Protein AF-0000000081158725 (afdb_homodimer)

Radius of gyration: 26.9 Å; Cα contacts (8 Å, |Δi|>4): 557; chains: 2; bounding box: 54×82×55 Å

InterPro domains:
  IPR000157 Toll/interleukin-1 receptor homology (TIR) domain [PF13676] (22-102)
  IPR000157 Toll/interleukin-1 receptor homology (TIR) domain [PF13676] (118-207)
  IPR000157 Toll/interleukin-1 receptor homology (TIR) domain [PS50104] (92-219)
  IPR000157 Toll/interleukin-1 receptor homology (TIR) domain [SM00255] (93-222)
  IPR035897 Toll/interleukin-1 receptor homology (TIR) domain superfamily [G3DSA:3.40.50.10140] (14-108)
  IPR035897 Toll/interleukin-1 receptor homology (TIR) domain superfamily [G3DSA:3.40.50.10140] (109-226)
  IPR035897 Toll/interleukin-1 receptor homology (TIR) domain superfamily [SSF52200] (16-105)
  IPR035897 Toll/interleukin-1 receptor homology (TIR) domain superfamily [SSF52200] (111-205)
  IPR042342 Tetratricopeptide repeat protein 22 [PTHR16253] (111-220)

pLDDT: mean 74.73, std 16.73, range [21.38, 95.69]

Foldseek 3Di:
DQPDDPCPDCLPQPPDPLVFAEEEAEDDPDPVVVVVVVVVVVVCVVVPGGYDDCVPQADPVDDPVVRLLLNLQSYSYYHYDDDPCQCVDPVNVVSVVSNCVVVVVVVLQVCLCPDVVGDDDCDCSRNQDPPDDSLVSLLVRQVPDQEAEAEDDPVCVVPPVVSNVVSNVVCCVPDPVQRYHYEYEYCDDDDDDPVCVPPDYQYNVDPPCPSSVVVSVVSPDDSVVPPD/DPPPPPPDDDLDQVPDPLVFAEEEAEDDPDPVVVVVVVVVVVVCVVVPGGYDDCVPQADPVDDPVVRLLLNLQSYSYYHYDDDPCQCVDPVSVVSVVSNCVVVVVVVLQVCLCPDVVGDDDCDCSRNQDPPDDSLVSLLVRQVPDQEAEAEDDPVCVVPPVVSNVVSNVVCCVPDPVLRYHYEYEYCDDDDDDPVCVPPDYQYNVDPPCPSSVVVSVVSPDDSVVPPD

Organism: Pinctada imbricata (NCBI:txid66713)

Structure (mmCIF, N/CA/C/O backbone):
data_AF-0000000081158725-model_v1
#
loop_
_entity.id
_entity.type
_entity.pdbx_description
1 polymer 'TIR domain-containing protein'
#
loop_
_atom_site.group_PDB
_atom_site.id
_atom_site.type_symbol
_atom_site.label_atom_id
_atom_site.label_alt_id
_atom_site.label_comp_id
_atom_site.label_asym_id
_atom_site.label_entity_id
_atom_site.label_seq_id
_atom_site.pdbx_PDB_ins_code
_atom_site.Cartn_x
_atom_site.Cartn_y
_atom_site.Cartn_z
_atom_site.occupancy
_atom_site.B_iso_or_equiv
_atom_site.auth_seq_id
_atom_site.auth_comp_id
_atom_site.auth_asym_id
_atom_site.auth_atom_id
_atom_site.pdbx_PDB_model_num
ATOM 1 N N . MET A 1 1 ? 24.141 -41.75 8.258 1 24.67 1 MET A N 1
ATOM 2 C CA . MET A 1 1 ? 22.766 -41.5 8.68 1 24.67 1 MET A CA 1
ATOM 3 C C . MET A 1 1 ? 22.234 -40.188 8.141 1 24.67 1 MET A C 1
ATOM 5 O O . MET A 1 1 ? 22.766 -39.125 8.484 1 24.67 1 MET A O 1
ATOM 9 N N . ASP A 1 2 ? 21.75 -39.812 6.82 1 24.91 2 ASP A N 1
ATOM 10 C CA . ASP A 1 2 ? 22.141 -39.062 5.629 1 24.91 2 ASP A CA 1
ATOM 11 C C . ASP A 1 2 ? 21.344 -37.781 5.508 1 24.91 2 ASP A C 1
ATOM 13 O O . ASP A 1 2 ? 20.156 -37.812 5.164 1 24.91 2 ASP A O 1
ATOM 17 N N . LYS A 1 3 ? 21.219 -36.781 6.562 1 29.36 3 LYS A N 1
ATOM 18 C CA . LYS A 1 3 ? 20.469 -35.594 6.945 1 29.36 3 LYS A CA 1
ATOM 19 C C . LYS A 1 3 ? 20.406 -34.594 5.789 1 29.36 3 LYS A C 1
ATOM 21 O O . LYS A 1 3 ? 21.375 -33.875 5.52 1 29.36 3 LYS A O 1
ATOM 26 N N . GLU A 1 4 ? 19.797 -34.906 4.57 1 26.66 4 GLU A N 1
ATOM 27 C CA . GLU A 1 4 ? 19.625 -34.312 3.242 1 26.66 4 GLU A CA 1
ATOM 28 C C . GLU A 1 4 ? 19.266 -32.844 3.336 1 26.66 4 GLU A C 1
ATOM 30 O O . GLU A 1 4 ? 18.781 -32.375 4.371 1 26.66 4 GLU A O 1
ATOM 35 N N . ARG A 1 5 ? 19.562 -32.062 2.285 1 27.31 5 ARG A N 1
ATOM 36 C CA . ARG A 1 5 ? 19.859 -30.75 1.686 1 27.31 5 ARG A CA 1
ATOM 37 C C . ARG A 1 5 ? 18.625 -29.859 1.703 1 27.31 5 ARG A C 1
ATOM 39 O O . ARG A 1 5 ? 17.609 -30.156 1.076 1 27.31 5 ARG A O 1
ATOM 46 N N . GLU A 1 6 ? 18.156 -29.219 2.725 1 29.22 6 GLU A N 1
ATOM 47 C CA . GLU A 1 6 ? 17.188 -28.25 3.213 1 29.22 6 GLU A CA 1
ATOM 48 C C . GLU A 1 6 ? 16.875 -27.188 2.156 1 29.22 6 GLU A C 1
ATOM 50 O O . GLU A 1 6 ? 17.75 -26.391 1.803 1 29.22 6 GLU A O 1
ATOM 55 N N . SER A 1 7 ? 16.219 -27.406 1.015 1 29.47 7 SER A N 1
ATOM 56 C CA . SER A 1 7 ? 15.859 -26.734 -0.233 1 29.47 7 SER A CA 1
ATOM 57 C C . SER A 1 7 ? 15.25 -25.359 0.029 1 29.47 7 SER A C 1
ATOM 59 O O . SER A 1 7 ? 14.125 -25.25 0.521 1 29.47 7 SER A O 1
ATOM 61 N N . GLU A 1 8 ? 15.859 -24.344 0.643 1 31.2 8 GLU A N 1
ATOM 62 C CA . GLU A 1 8 ? 15.852 -22.953 1.063 1 31.2 8 GLU A CA 1
ATOM 63 C C . GLU A 1 8 ? 15.086 -22.078 0.07 1 31.2 8 GLU A C 1
ATOM 65 O O . GLU A 1 8 ? 14.492 -21.062 0.451 1 31.2 8 GLU A O 1
ATOM 70 N N . ASP A 1 9 ? 15.391 -22.062 -1.297 1 31.22 9 ASP A N 1
ATOM 71 C CA . ASP A 1 9 ? 15.57 -21.125 -2.4 1 31.22 9 ASP A CA 1
ATOM 72 C C . ASP A 1 9 ? 14.242 -20.812 -3.08 1 31.22 9 ASP A C 1
ATOM 74 O O . ASP A 1 9 ? 14.211 -20.25 -4.18 1 31.22 9 ASP A O 1
ATOM 78 N N . VAL A 1 10 ? 13.102 -21.438 -2.914 1 28.73 10 VAL A N 1
ATOM 79 C CA . VAL A 1 10 ? 12.016 -21.359 -3.893 1 28.73 10 VAL A CA 1
ATOM 80 C C . VAL A 1 10 ? 11.547 -19.906 -4.016 1 28.73 10 VAL A C 1
ATOM 82 O O . VAL A 1 10 ? 10.953 -19.359 -3.084 1 28.73 10 VAL A O 1
ATOM 85 N N . CYS A 1 11 ? 11.977 -18.922 -3.646 1 33.62 11 CYS A N 1
ATOM 86 C CA . CYS A 1 11 ? 11.109 -17.938 -4.281 1 33.62 11 CYS A CA 1
ATOM 87 C C . CYS A 1 11 ? 10.562 -18.453 -5.602 1 33.62 11 CYS A C 1
ATOM 89 O O . CYS A 1 11 ? 11.266 -18.469 -6.613 1 33.62 11 CYS A O 1
ATOM 91 N N . LEU A 1 12 ? 9.812 -19.562 -5.648 1 32.69 12 LEU A N 1
ATOM 92 C CA . LEU A 1 12 ? 9.398 -20.719 -6.441 1 32.69 12 LEU A CA 1
ATOM 93 C C . LEU A 1 12 ? 8.82 -20.281 -7.781 1 32.69 12 LEU A C 1
ATOM 95 O O . LEU A 1 12 ? 7.617 -20.422 -8.023 1 32.69 12 LEU A O 1
ATOM 99 N N . LEU A 1 13 ? 8.938 -19.078 -8.18 1 34 13 LEU A N 1
ATOM 100 C CA . LEU A 1 13 ? 8.398 -18.844 -9.508 1 34 13 LEU A CA 1
ATOM 101 C C . LEU A 1 13 ? 8.914 -19.891 -10.492 1 34 13 LEU A C 1
ATOM 103 O O . LEU A 1 13 ? 9.984 -20.469 -10.297 1 34 13 LEU A O 1
ATOM 107 N N . PRO A 1 14 ? 8.055 -20.516 -11.203 1 33.88 14 PRO A N 1
ATOM 108 C CA . PRO A 1 14 ? 8.672 -21.312 -12.273 1 33.88 14 PRO A CA 1
ATOM 109 C C . PRO A 1 14 ? 9.953 -20.672 -12.805 1 33.88 14 PRO A C 1
ATOM 111 O O . PRO A 1 14 ? 10.125 -19.453 -12.742 1 33.88 14 PRO A O 1
ATOM 114 N N . ARG A 1 15 ? 11.18 -21.359 -12.688 1 36.97 15 ARG A N 1
ATOM 115 C CA . ARG A 1 15 ? 12.602 -21.094 -12.898 1 36.97 15 ARG A CA 1
ATOM 116 C C . ARG A 1 15 ? 12.82 -20.203 -14.117 1 36.97 15 ARG A C 1
ATOM 118 O O . ARG A 1 15 ? 13.844 -20.297 -14.797 1 36.97 15 ARG A O 1
ATOM 125 N N . ARG A 1 16 ? 11.836 -19.688 -14.789 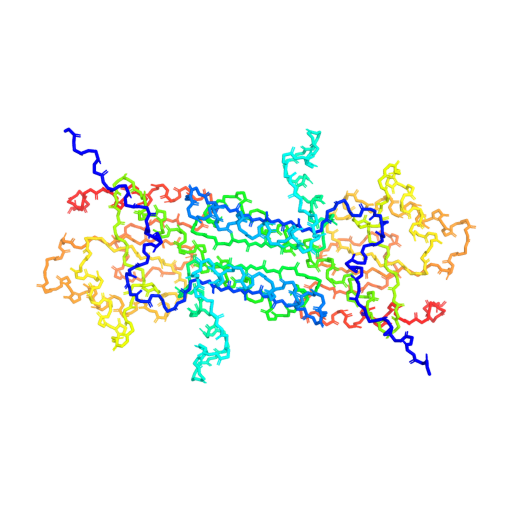1 36.56 16 ARG A N 1
ATOM 126 C CA . ARG A 1 16 ? 12.539 -18.906 -15.812 1 36.56 16 ARG A CA 1
ATOM 127 C C . ARG A 1 16 ? 13.398 -17.812 -15.188 1 36.56 16 ARG A C 1
ATOM 129 O O . ARG A 1 16 ? 13.117 -17.359 -14.078 1 36.56 16 ARG A O 1
ATOM 136 N N . ARG A 1 17 ? 14.453 -17.375 -15.812 1 44.31 17 ARG A N 1
ATOM 137 C CA . ARG A 1 17 ? 15.562 -16.453 -15.578 1 44.31 17 ARG A CA 1
ATOM 138 C C . ARG A 1 17 ? 15.055 -15.109 -15.039 1 44.31 17 ARG A C 1
ATOM 140 O O . ARG A 1 17 ? 14.555 -14.281 -15.797 1 44.31 17 ARG A O 1
ATOM 147 N N . ARG A 1 18 ? 14.367 -15.141 -13.883 1 52.44 18 ARG A N 1
ATOM 148 C CA . ARG A 1 18 ? 14.109 -13.805 -13.352 1 52.44 18 ARG A CA 1
ATOM 149 C C . ARG A 1 18 ? 15.289 -12.867 -13.625 1 52.44 18 ARG A C 1
ATOM 151 O O . ARG A 1 18 ? 16.438 -13.203 -13.328 1 52.44 18 ARG A O 1
ATOM 158 N N . GLN A 1 19 ? 14.961 -12.055 -14.633 1 61.5 19 GLN A N 1
ATOM 159 C CA . GLN A 1 19 ? 16.016 -11.117 -15.023 1 61.5 19 GLN A CA 1
ATOM 160 C C . GLN A 1 19 ? 16.328 -10.141 -13.891 1 61.5 19 GLN A C 1
ATOM 162 O O . GLN A 1 19 ? 17.469 -9.695 -13.742 1 61.5 19 GLN A O 1
ATOM 167 N N . HIS A 1 20 ? 15.25 -10.039 -12.891 1 72.44 20 HIS A N 1
ATOM 168 C CA . HIS A 1 20 ? 15.484 -9.086 -11.812 1 72.44 20 HIS A CA 1
ATOM 169 C C . HIS A 1 20 ? 15.008 -9.648 -10.477 1 72.44 20 HIS A C 1
ATOM 171 O O . HIS A 1 20 ? 14.203 -10.586 -10.438 1 72.44 20 HIS A O 1
ATOM 177 N N . HIS A 1 21 ? 15.625 -9.133 -9.398 1 76.69 21 HIS A N 1
ATOM 178 C CA . HIS A 1 21 ? 15.32 -9.625 -8.062 1 76.69 21 HIS A CA 1
ATOM 179 C C . HIS A 1 21 ? 14.477 -8.617 -7.285 1 76.69 21 HIS A C 1
ATOM 181 O O . HIS A 1 21 ? 13.555 -9 -6.559 1 76.69 21 HIS A O 1
ATOM 187 N N . VAL A 1 22 ? 14.742 -7.418 -7.516 1 89.25 22 VAL A N 1
ATOM 188 C CA . VAL A 1 22 ? 14.164 -6.422 -6.613 1 89.25 22 VAL A CA 1
ATOM 189 C C . VAL A 1 22 ? 13.578 -5.273 -7.426 1 89.25 22 VAL A C 1
ATOM 191 O O . VAL A 1 22 ? 14.188 -4.809 -8.391 1 89.25 22 VAL A O 1
ATOM 194 N N . LEU A 1 23 ? 12.375 -4.848 -7.125 1 93.38 23 LEU A N 1
ATOM 195 C CA . LEU A 1 23 ? 11.742 -3.631 -7.621 1 93.38 23 LEU A CA 1
ATOM 196 C C . LEU A 1 23 ? 11.633 -2.582 -6.52 1 93.38 23 LEU A C 1
ATOM 198 O O . LEU A 1 23 ? 11.258 -2.9 -5.391 1 93.38 23 LEU A O 1
ATOM 202 N N . ILE A 1 24 ? 12.047 -1.366 -6.793 1 94.56 24 ILE A N 1
ATOM 203 C CA . ILE A 1 24 ? 11.953 -0.292 -5.809 1 94.56 24 ILE A CA 1
ATOM 204 C C . ILE A 1 24 ? 11.008 0.792 -6.32 1 94.56 24 ILE A C 1
ATOM 206 O O . ILE A 1 24 ? 11.242 1.386 -7.375 1 94.56 24 ILE A O 1
ATOM 210 N N . SER A 1 25 ? 9.906 1.031 -5.641 1 94.44 25 SER A N 1
ATOM 211 C CA . SER A 1 25 ? 8.984 2.135 -5.906 1 94.44 25 SER A CA 1
ATOM 212 C C . SER A 1 25 ? 9.25 3.311 -4.969 1 94.44 25 SER A C 1
ATOM 214 O O . SER A 1 25 ? 9.234 3.152 -3.748 1 94.44 25 SER A O 1
ATOM 216 N N . HIS A 1 26 ? 9.57 4.43 -5.488 1 92.62 26 HIS A N 1
ATOM 217 C CA . HIS A 1 26 ? 9.844 5.625 -4.699 1 92.62 26 HIS A CA 1
ATOM 218 C C . HIS A 1 26 ? 9.547 6.891 -5.496 1 92.62 26 HIS A C 1
ATOM 220 O O . HIS A 1 26 ? 9.43 6.848 -6.723 1 92.62 26 HIS A O 1
ATOM 226 N N . HIS A 1 27 ? 9.219 7.91 -4.695 1 88.38 27 HIS A N 1
ATOM 227 C CA . HIS A 1 27 ? 9.016 9.219 -5.297 1 88.38 27 HIS A CA 1
ATOM 228 C C . HIS A 1 27 ? 9.453 10.336 -4.352 1 88.38 27 HIS A C 1
ATOM 230 O O . HIS A 1 27 ? 9.07 10.344 -3.178 1 88.38 27 HIS A O 1
ATOM 236 N N . SER A 1 28 ? 10.359 11.195 -4.781 1 80.38 28 SER A N 1
ATOM 237 C CA . SER A 1 28 ? 10.727 12.398 -4.043 1 80.38 28 SER A CA 1
ATOM 238 C C . SER A 1 28 ? 11.578 13.328 -4.898 1 80.38 28 SER A C 1
ATOM 240 O O . SER A 1 28 ? 12.367 12.875 -5.73 1 80.38 28 SER A O 1
ATOM 242 N N . THR A 1 29 ? 11.305 14.555 -4.785 1 74.44 29 THR A N 1
ATOM 243 C CA . THR A 1 29 ? 12.109 15.531 -5.5 1 74.44 29 THR A CA 1
ATOM 244 C C . THR A 1 29 ? 13.25 16.031 -4.621 1 74.44 29 THR A C 1
ATOM 246 O O . THR A 1 29 ? 14.125 16.766 -5.09 1 74.44 29 THR A O 1
ATOM 249 N N . LEU A 1 30 ? 13.266 15.648 -3.406 1 77 30 LEU A N 1
ATOM 250 C CA . LEU A 1 30 ? 14.281 16.109 -2.463 1 77 30 LEU A CA 1
ATOM 251 C C . LEU A 1 30 ? 15.57 15.305 -2.627 1 77 30 LEU A C 1
ATOM 253 O O . LEU A 1 30 ? 15.531 14.078 -2.727 1 77 30 LEU A O 1
ATOM 257 N N . ARG A 1 31 ? 16.625 15.953 -2.662 1 78.44 31 ARG A N 1
ATOM 258 C CA . ARG A 1 31 ? 17.938 15.344 -2.854 1 78.44 31 ARG A CA 1
ATOM 259 C C . ARG A 1 31 ? 18.234 14.312 -1.768 1 78.44 31 ARG A C 1
ATOM 261 O O . ARG A 1 31 ? 18.766 13.234 -2.051 1 78.44 31 ARG A O 1
ATOM 268 N N . LYS A 1 32 ? 17.922 14.641 -0.529 1 78.94 32 LYS A N 1
ATOM 269 C CA . LYS A 1 32 ? 18.188 13.742 0.588 1 78.94 32 LYS A CA 1
ATOM 270 C C . LYS A 1 32 ? 17.453 12.414 0.415 1 78.94 32 LYS A C 1
ATOM 272 O O . LYS A 1 32 ? 17.969 11.359 0.792 1 78.94 32 LYS A O 1
ATOM 277 N N . ASP A 1 33 ? 16.281 12.477 -0.12 1 85 33 ASP A N 1
ATOM 278 C CA . ASP A 1 33 ? 15.5 11.266 -0.342 1 85 33 ASP A CA 1
ATOM 279 C C . ASP A 1 33 ? 16.094 10.438 -1.481 1 85 33 ASP A C 1
ATOM 281 O O . ASP A 1 33 ? 16.094 9.203 -1.42 1 85 33 ASP A O 1
ATOM 285 N N . VAL A 1 34 ? 16.531 11.156 -2.467 1 86.38 34 VAL A N 1
ATOM 286 C CA . VAL A 1 34 ? 17.156 10.469 -3.598 1 86.38 34 VAL A CA 1
ATOM 287 C C . VAL A 1 34 ? 18.422 9.758 -3.139 1 86.38 34 VAL A C 1
ATOM 289 O O . VAL A 1 34 ? 18.672 8.609 -3.496 1 86.38 34 VAL A O 1
ATOM 292 N N . GLU A 1 35 ? 19.203 10.445 -2.387 1 87.38 35 GLU A N 1
ATOM 293 C CA . GLU A 1 35 ? 20.422 9.859 -1.85 1 87.38 35 GLU A CA 1
ATOM 294 C C . GLU A 1 35 ? 20.109 8.648 -0.974 1 87.38 35 GLU A C 1
ATOM 296 O O . GLU A 1 35 ? 20.844 7.656 -0.989 1 87.38 35 GLU A O 1
ATOM 301 N N . PHE A 1 36 ? 19.141 8.75 -0.228 1 90.5 36 PHE A N 1
ATOM 302 C CA . PHE A 1 36 ? 18.688 7.656 0.629 1 90.5 36 PHE A CA 1
ATOM 303 C C . PHE A 1 36 ? 18.406 6.406 -0.194 1 90.5 36 PHE A C 1
ATOM 305 O O . PHE A 1 36 ? 18.891 5.316 0.135 1 90.5 36 PHE A O 1
ATOM 312 N N . VAL A 1 37 ? 17.672 6.52 -1.288 1 93.06 37 VAL A N 1
ATOM 313 C CA . VAL A 1 37 ? 17.297 5.395 -2.137 1 93.06 37 VAL A CA 1
ATOM 314 C C . VAL A 1 37 ? 18.531 4.844 -2.84 1 93.06 37 VAL A C 1
ATOM 316 O O . VAL A 1 37 ? 18.656 3.633 -3.025 1 93.06 37 VAL A O 1
ATOM 319 N N . LEU A 1 38 ? 19.391 5.719 -3.182 1 92.5 38 LEU A N 1
ATOM 320 C CA . LEU A 1 38 ? 20.625 5.289 -3.832 1 92.5 38 LEU A CA 1
ATOM 321 C C . LEU A 1 38 ? 21.453 4.41 -2.9 1 92.5 38 LEU A C 1
ATOM 323 O O . LEU A 1 38 ? 22.047 3.416 -3.336 1 92.5 38 LEU A O 1
ATOM 327 N N . SER A 1 39 ? 21.531 4.82 -1.652 1 90.69 39 SER A N 1
ATOM 328 C CA . SER A 1 39 ? 22.25 4.02 -0.671 1 90.69 39 SER A CA 1
ATOM 329 C C . SER A 1 39 ? 21.625 2.633 -0.526 1 90.69 39 SER A C 1
ATOM 331 O O . SER A 1 39 ? 22.344 1.638 -0.393 1 90.69 39 SER A O 1
ATOM 333 N N . LEU A 1 40 ? 20.328 2.547 -0.54 1 92.88 40 LEU A N 1
ATOM 334 C CA . LEU A 1 40 ? 19.625 1.264 -0.466 1 92.88 40 LEU A CA 1
ATOM 335 C C . LEU A 1 40 ? 19.953 0.401 -1.682 1 92.88 40 LEU A C 1
ATOM 337 O O . LEU A 1 40 ? 20.219 -0.794 -1.546 1 92.88 40 LEU A O 1
ATOM 341 N N . ARG A 1 41 ? 19.938 1.062 -2.818 1 93.38 41 ARG A N 1
ATOM 342 C CA . ARG A 1 41 ? 20.25 0.347 -4.055 1 93.38 41 ARG A CA 1
ATOM 343 C C . ARG A 1 41 ? 21.641 -0.257 -4.008 1 93.38 41 ARG A C 1
ATOM 345 O O . ARG A 1 41 ? 21.859 -1.394 -4.438 1 93.38 41 ARG A O 1
ATOM 352 N N . GLU A 1 42 ? 22.516 0.479 -3.523 1 91.94 42 GLU A N 1
ATOM 353 C CA . GLU A 1 42 ? 23.906 0.042 -3.473 1 91.94 42 GLU A CA 1
ATOM 354 C C . GLU A 1 42 ? 24.062 -1.213 -2.617 1 91.94 42 GLU A C 1
ATOM 356 O O . GLU A 1 42 ? 24.734 -2.164 -3.016 1 91.94 42 GLU A O 1
ATOM 361 N N . VAL A 1 43 ? 23.516 -1.195 -1.464 1 90.19 43 VAL A N 1
ATOM 362 C CA . VAL A 1 43 ? 23.656 -2.338 -0.568 1 90.19 43 VAL A CA 1
ATOM 363 C C . VAL A 1 43 ? 22.953 -3.555 -1.167 1 90.19 43 VAL A C 1
ATOM 365 O O . VAL A 1 43 ? 23.453 -4.68 -1.057 1 90.19 43 VAL A O 1
ATOM 368 N N . ILE A 1 44 ? 21.828 -3.35 -1.809 1 90.12 44 ILE A N 1
ATOM 369 C CA . ILE A 1 44 ? 21.062 -4.434 -2.428 1 90.12 44 ILE A CA 1
ATOM 370 C C . ILE A 1 44 ? 21.906 -5.07 -3.539 1 90.12 44 ILE A C 1
ATOM 372 O O . ILE A 1 44 ? 22 -6.297 -3.633 1 90.12 44 ILE A O 1
ATOM 376 N N . GLN A 1 45 ? 22.516 -4.238 -4.277 1 90.56 45 GLN A N 1
ATOM 377 C CA . GLN A 1 45 ? 23.344 -4.727 -5.367 1 90.56 45 GLN A CA 1
ATOM 378 C C . GLN A 1 45 ? 24.609 -5.414 -4.832 1 90.56 45 GLN A C 1
ATOM 380 O O . GLN A 1 45 ? 25.047 -6.43 -5.379 1 90.56 45 GLN A O 1
ATOM 385 N N . GLN A 1 46 ? 25.125 -4.871 -3.783 1 87.88 46 GLN A N 1
ATOM 386 C CA . GLN A 1 46 ? 26.297 -5.477 -3.148 1 87.88 46 GLN A CA 1
ATOM 387 C C . GLN A 1 46 ? 25.969 -6.867 -2.615 1 87.88 46 GLN A C 1
ATOM 389 O O . GLN A 1 46 ? 26.828 -7.75 -2.6 1 87.88 46 GLN A O 1
ATOM 394 N N . ASP A 1 47 ? 24.75 -7.027 -2.143 1 85.69 47 ASP A N 1
ATOM 395 C CA . ASP A 1 47 ? 24.297 -8.312 -1.62 1 85.69 47 ASP A CA 1
ATOM 396 C C . ASP A 1 47 ? 24 -9.297 -2.752 1 85.69 47 ASP A C 1
ATOM 398 O O . ASP A 1 47 ? 23.562 -10.422 -2.506 1 85.69 47 ASP A O 1
ATOM 402 N N . GLY A 1 48 ? 24.125 -8.844 -4.051 1 81.81 48 GLY A N 1
ATOM 403 C CA . GLY A 1 48 ? 24.047 -9.742 -5.195 1 81.81 48 GLY A CA 1
ATOM 404 C C . GLY A 1 48 ? 22.688 -9.719 -5.867 1 81.81 48 GLY A C 1
ATOM 405 O O . GLY A 1 48 ? 22.406 -10.555 -6.73 1 81.81 48 GLY A O 1
ATOM 406 N N . PHE A 1 49 ? 21.859 -8.828 -5.512 1 85.19 49 PHE A N 1
ATOM 407 C CA . PHE A 1 49 ? 20.531 -8.758 -6.102 1 85.19 49 PHE A CA 1
ATOM 408 C C . PHE A 1 49 ? 20.516 -7.824 -7.309 1 85.19 49 PHE A C 1
ATOM 410 O O . PHE A 1 49 ? 21.156 -6.77 -7.289 1 85.19 49 PHE A O 1
ATOM 417 N N . LYS A 1 50 ? 19.891 -8.258 -8.344 1 87.38 50 LYS A N 1
ATOM 418 C CA . LYS A 1 50 ? 19.641 -7.398 -9.492 1 87.38 50 LYS A CA 1
ATOM 419 C C . LYS A 1 50 ? 18.391 -6.551 -9.289 1 87.38 50 LYS A C 1
ATOM 421 O O . LYS A 1 50 ? 17.328 -7.078 -8.961 1 87.38 50 LYS A O 1
ATOM 426 N N . ILE A 1 51 ? 18.562 -5.246 -9.5 1 90.94 51 ILE A N 1
ATOM 427 C CA . ILE A 1 51 ? 17.438 -4.328 -9.297 1 90.94 51 ILE A CA 1
ATOM 428 C C . ILE A 1 51 ? 16.844 -3.939 -10.641 1 90.94 51 ILE A C 1
ATOM 430 O O . ILE A 1 51 ? 17.562 -3.623 -11.586 1 90.94 51 ILE A O 1
ATOM 434 N N . PHE A 1 52 ? 15.531 -3.996 -10.695 1 91.5 52 PHE A N 1
ATOM 435 C CA . PHE A 1 52 ? 14.836 -3.564 -11.898 1 91.5 52 PHE A CA 1
ATOM 436 C C . PHE A 1 52 ? 15.039 -2.074 -12.141 1 91.5 52 PHE A C 1
ATOM 438 O O . PHE A 1 52 ? 14.93 -1.269 -11.219 1 91.5 52 PHE A O 1
ATOM 445 N N . SER A 1 53 ? 15.352 -1.692 -13.367 1 88.94 53 SER A N 1
ATOM 446 C CA . SER A 1 53 ? 15.578 -0.302 -13.75 1 88.94 53 SER A CA 1
ATOM 447 C C . SER A 1 53 ? 14.695 0.092 -14.93 1 88.94 53 SER A C 1
ATOM 449 O O . SER A 1 53 ? 14.812 -0.48 -16.016 1 88.94 53 SER A O 1
ATOM 451 N N . PRO A 1 54 ? 13.867 1.068 -14.703 1 86.25 54 PRO A N 1
ATOM 452 C CA . PRO A 1 54 ? 13.023 1.515 -15.812 1 86.25 54 PRO A CA 1
ATOM 453 C C . PRO A 1 54 ? 13.836 1.917 -17.047 1 86.25 54 PRO A C 1
ATOM 455 O O . PRO A 1 54 ? 13.422 1.654 -18.172 1 86.25 54 PRO A O 1
ATOM 458 N N . GLN A 1 55 ? 14.945 2.508 -16.844 1 85.38 55 GLN A N 1
ATOM 459 C CA . GLN A 1 55 ? 15.773 2.971 -17.953 1 85.38 55 GLN A CA 1
ATOM 460 C C . GLN A 1 55 ? 16.297 1.798 -18.781 1 85.38 55 GLN A C 1
ATOM 462 O O . GLN A 1 55 ? 16.375 1.885 -20 1 85.38 55 GLN A O 1
ATOM 467 N N . GLU A 1 56 ? 16.594 0.683 -18.156 1 86.5 56 GLU A N 1
ATOM 468 C CA . GLU A 1 56 ? 17.219 -0.447 -18.828 1 86.5 56 GLU A CA 1
ATOM 469 C C . GLU A 1 56 ? 16.203 -1.522 -19.188 1 86.5 56 GLU A C 1
ATOM 471 O O . GLU A 1 56 ? 16.375 -2.258 -20.156 1 86.5 56 GLU A O 1
ATOM 476 N N . ASP A 1 57 ? 15.125 -1.578 -18.453 1 87.06 57 ASP A N 1
ATOM 477 C CA . ASP A 1 57 ? 14.328 -2.799 -18.516 1 87.06 57 ASP A CA 1
ATOM 478 C C . ASP A 1 57 ? 12.953 -2.523 -19.125 1 87.06 57 ASP A C 1
ATOM 480 O O . ASP A 1 57 ? 12.219 -3.457 -19.453 1 87.06 57 ASP A O 1
ATOM 484 N N . TYR A 1 58 ? 12.578 -1.285 -19.266 1 86.25 58 TYR A N 1
ATOM 485 C CA . TYR A 1 58 ? 11.273 -0.969 -19.828 1 86.25 58 TYR A CA 1
ATOM 486 C C . TYR A 1 58 ? 11.219 -1.307 -21.312 1 86.25 58 TYR A C 1
ATOM 488 O O . TYR A 1 58 ? 12.18 -1.074 -22.031 1 86.25 58 TYR A O 1
ATOM 496 N N . ASP A 1 59 ? 10.141 -1.894 -21.703 1 85.88 59 ASP A N 1
ATOM 497 C CA . ASP A 1 59 ? 9.812 -2.123 -23.109 1 85.88 59 ASP A CA 1
ATOM 498 C C . ASP A 1 59 ? 9.07 -0.928 -23.703 1 85.88 59 ASP A C 1
ATOM 500 O O . ASP A 1 59 ? 7.961 -0.605 -23.266 1 85.88 59 ASP A O 1
ATOM 504 N N . ASP A 1 60 ? 9.625 -0.336 -24.625 1 88.56 60 ASP A N 1
ATOM 505 C CA . ASP A 1 60 ? 9.086 0.884 -25.219 1 88.56 60 ASP A CA 1
ATOM 506 C C . ASP A 1 60 ? 7.766 0.606 -25.938 1 88.56 60 ASP A C 1
ATOM 508 O O . ASP A 1 60 ? 7.008 1.532 -26.234 1 88.56 60 ASP A O 1
ATOM 512 N N . GLN A 1 61 ? 7.422 -0.612 -26.266 1 89.06 61 GLN A N 1
ATOM 513 C CA . GLN A 1 61 ? 6.195 -0.968 -26.969 1 89.06 61 GLN A CA 1
ATOM 514 C C . GLN A 1 61 ? 5.023 -1.088 -26 1 89.06 61 GLN A C 1
ATOM 516 O O . GLN A 1 61 ? 3.871 -1.218 -26.422 1 89.06 61 GLN A O 1
ATOM 521 N N . LEU A 1 62 ? 5.359 -1.025 -24.781 1 87.5 62 LEU A N 1
ATOM 522 C CA . LEU A 1 62 ? 4.328 -1.176 -23.75 1 87.5 62 LEU A CA 1
ATOM 523 C C . LEU A 1 62 ? 4.035 0.158 -23.078 1 87.5 62 LEU A C 1
ATOM 525 O O . LEU A 1 62 ? 4.871 1.065 -23.094 1 87.5 62 LEU A O 1
ATOM 529 N N . THR A 1 63 ? 2.846 0.243 -22.453 1 90.44 63 THR A N 1
ATOM 530 C CA . THR A 1 63 ? 2.52 1.411 -21.641 1 90.44 63 THR A CA 1
ATOM 531 C C . THR A 1 63 ? 3.311 1.405 -20.344 1 90.44 63 THR A C 1
ATOM 533 O O . THR A 1 63 ? 3.896 0.386 -19.969 1 90.44 63 THR A O 1
ATOM 536 N N . LEU A 1 64 ? 3.379 2.506 -19.625 1 90.38 64 LEU A N 1
ATOM 537 C CA . LEU A 1 64 ? 4.051 2.602 -18.328 1 90.38 64 LEU A CA 1
ATOM 538 C C . LEU A 1 64 ? 3.463 1.607 -17.328 1 90.38 64 LEU A C 1
ATOM 540 O O . LEU A 1 64 ? 4.199 0.962 -16.578 1 90.38 64 LEU A O 1
ATOM 544 N N . GLN A 1 65 ? 2.133 1.548 -17.391 1 88.31 65 GLN A N 1
ATOM 545 C CA . GLN A 1 65 ? 1.451 0.639 -16.469 1 88.31 65 GLN A CA 1
ATOM 546 C C . GLN A 1 65 ? 1.81 -0.814 -16.766 1 88.31 65 GLN A C 1
ATOM 548 O O . GLN A 1 65 ? 2.078 -1.593 -15.852 1 88.31 65 GLN A O 1
ATOM 553 N N . GLN A 1 66 ? 1.855 -1.142 -17.984 1 83.31 66 GLN A N 1
ATOM 554 C CA . GLN A 1 66 ? 2.195 -2.506 -18.375 1 83.31 66 GLN A CA 1
ATOM 555 C C . GLN A 1 66 ? 3.629 -2.852 -17.984 1 83.31 66 GLN A C 1
ATOM 557 O O . GLN A 1 66 ? 3.904 -3.965 -17.547 1 83.31 66 GLN A O 1
ATOM 562 N N . ASN A 1 67 ? 4.492 -1.898 -18.234 1 87.62 67 ASN A N 1
ATOM 563 C CA . ASN A 1 67 ? 5.879 -2.088 -17.828 1 87.62 67 ASN A CA 1
ATOM 564 C C . ASN A 1 67 ? 6 -2.316 -16.328 1 87.62 67 ASN A C 1
ATOM 566 O O . ASN A 1 67 ? 6.75 -3.189 -15.883 1 87.62 67 ASN A O 1
ATOM 570 N N . PHE A 1 68 ? 5.27 -1.641 -15.562 1 91.56 68 PHE A N 1
ATOM 571 C CA . PHE A 1 68 ? 5.328 -1.776 -14.117 1 91.56 68 PHE A CA 1
ATOM 572 C C . PHE A 1 68 ? 4.773 -3.127 -13.68 1 91.56 68 PHE A C 1
ATOM 574 O O . PHE A 1 68 ? 5.344 -3.783 -12.805 1 91.56 68 PHE A O 1
ATOM 581 N N . GLU A 1 69 ? 3.701 -3.479 -14.242 1 84.31 69 GLU A N 1
ATOM 582 C CA . GLU A 1 69 ? 3.107 -4.773 -13.93 1 84.31 69 GLU A CA 1
ATOM 583 C C . GLU A 1 69 ? 4.078 -5.914 -14.227 1 84.31 69 GLU A C 1
ATOM 585 O O . GLU A 1 69 ? 4.195 -6.855 -13.445 1 84.31 69 GLU A O 1
ATOM 590 N N . ARG A 1 70 ? 4.695 -5.77 -15.312 1 78.56 70 ARG A N 1
ATOM 591 C CA . ARG A 1 70 ? 5.707 -6.758 -15.672 1 78.56 70 ARG A CA 1
ATOM 592 C C . ARG A 1 70 ? 6.836 -6.777 -14.656 1 78.56 70 ARG A C 1
ATOM 594 O O . ARG A 1 70 ? 7.34 -7.848 -14.297 1 78.56 70 ARG A O 1
ATOM 601 N N . ALA A 1 71 ? 7.27 -5.617 -14.273 1 86.88 71 ALA A N 1
ATOM 602 C CA . ALA A 1 71 ? 8.32 -5.512 -13.258 1 86.88 71 ALA A CA 1
ATOM 603 C C . ALA A 1 71 ? 7.906 -6.215 -11.969 1 86.88 71 ALA A C 1
ATOM 605 O O . ALA A 1 71 ? 8.695 -6.961 -11.383 1 86.88 71 ALA A O 1
ATOM 606 N N . VAL A 1 72 ? 6.672 -6.027 -11.523 1 86.75 72 VAL A N 1
ATOM 607 C CA . VAL A 1 72 ? 6.148 -6.637 -10.305 1 86.75 72 VAL A CA 1
ATOM 608 C C . VAL A 1 72 ? 6.184 -8.156 -10.43 1 86.75 72 VAL A C 1
ATOM 610 O O . VAL A 1 72 ? 6.605 -8.852 -9.5 1 86.75 72 VAL A O 1
ATOM 613 N N . ASP A 1 73 ? 5.887 -8.562 -11.578 1 75.88 73 ASP A N 1
ATOM 614 C CA . ASP A 1 73 ? 5.801 -10.008 -11.805 1 75.88 73 ASP A CA 1
ATOM 615 C C . ASP A 1 73 ? 7.191 -10.625 -11.922 1 75.88 73 ASP A C 1
ATOM 617 O O . ASP A 1 73 ? 7.371 -11.812 -11.625 1 75.88 73 ASP A O 1
ATOM 621 N N . SER A 1 74 ? 8.102 -9.836 -12.336 1 75.31 74 SER A N 1
ATOM 622 C CA . SER A 1 74 ? 9.422 -10.375 -12.633 1 75.31 74 SER A CA 1
ATOM 623 C C . SER A 1 74 ? 10.336 -10.32 -11.414 1 75.31 74 SER A C 1
ATOM 625 O O . SER A 1 74 ? 11.422 -10.906 -11.414 1 75.31 74 SER A O 1
ATOM 627 N N . CYS A 1 75 ? 9.953 -9.703 -10.391 1 82.88 75 CYS A N 1
ATOM 628 C CA . CYS A 1 75 ? 10.805 -9.523 -9.219 1 82.88 75 CYS A CA 1
ATOM 629 C C . CYS A 1 75 ? 10.289 -10.352 -8.039 1 82.88 75 CYS A C 1
ATOM 631 O O . CYS A 1 75 ? 9.086 -10.586 -7.918 1 82.88 75 CYS A O 1
ATOM 633 N N . CYS A 1 76 ? 11.188 -10.711 -7.227 1 76.94 76 CYS A N 1
ATOM 634 C CA . CYS A 1 76 ? 10.805 -11.531 -6.078 1 76.94 76 CYS A CA 1
ATOM 635 C C . CYS A 1 76 ? 10.531 -10.664 -4.855 1 76.94 76 CYS A C 1
ATOM 637 O O . CYS A 1 76 ? 9.859 -11.094 -3.918 1 76.94 76 CYS A O 1
ATOM 639 N N . LYS A 1 77 ? 11.062 -9.492 -4.82 1 86.38 77 LYS A N 1
ATOM 640 C CA . LYS A 1 77 ? 10.867 -8.57 -3.705 1 86.38 77 LYS A CA 1
ATOM 641 C C . LYS A 1 77 ? 10.539 -7.168 -4.207 1 86.38 77 LYS A C 1
ATOM 643 O O . LYS A 1 77 ? 11.094 -6.715 -5.207 1 86.38 77 LYS A O 1
ATOM 648 N N . THR A 1 78 ? 9.688 -6.551 -3.566 1 92.88 78 THR A N 1
ATOM 649 C CA . THR A 1 78 ? 9.367 -5.164 -3.877 1 92.88 78 THR A CA 1
ATOM 650 C C . THR A 1 78 ? 9.547 -4.277 -2.646 1 92.88 78 THR A C 1
ATOM 652 O O . THR A 1 78 ? 9.086 -4.629 -1.554 1 92.88 78 THR A O 1
ATOM 655 N N . ILE A 1 79 ? 10.258 -3.227 -2.814 1 94.88 79 ILE A N 1
ATOM 656 C CA . ILE A 1 79 ? 10.461 -2.244 -1.757 1 94.88 79 ILE A CA 1
ATOM 657 C C . ILE A 1 79 ? 9.75 -0.943 -2.115 1 94.88 79 ILE A C 1
ATOM 659 O O . ILE A 1 79 ? 9.961 -0.386 -3.193 1 94.88 79 ILE A O 1
ATOM 663 N N . VAL A 1 80 ? 8.906 -0.49 -1.231 1 95.62 80 VAL A N 1
ATOM 664 C CA . VAL A 1 80 ? 8.266 0.812 -1.384 1 95.62 80 VAL A CA 1
ATOM 665 C C . VAL A 1 80 ? 8.836 1.795 -0.366 1 95.62 80 VAL A C 1
ATOM 667 O O . VAL A 1 80 ? 8.766 1.562 0.842 1 95.62 80 VAL A O 1
ATOM 670 N N . VAL A 1 81 ? 9.422 2.807 -0.841 1 94.25 81 VAL A N 1
ATOM 671 C CA . VAL A 1 81 ? 9.938 3.857 0.025 1 94.25 81 VAL A CA 1
ATOM 672 C C . VAL A 1 81 ? 8.984 5.051 0.018 1 94.25 81 VAL A C 1
ATOM 674 O O . VAL A 1 81 ? 8.953 5.824 -0.943 1 94.25 81 VAL A O 1
ATOM 677 N N . MET A 1 82 ? 8.305 5.227 1.116 1 91.31 82 MET A N 1
ATOM 678 C CA . MET A 1 82 ? 7.332 6.309 1.231 1 91.31 82 MET A CA 1
ATOM 679 C C . MET A 1 82 ? 7.934 7.508 1.957 1 91.31 82 MET A C 1
ATOM 681 O O . MET A 1 82 ? 7.855 7.598 3.184 1 91.31 82 MET A O 1
ATOM 685 N N . SER A 1 83 ? 8.477 8.352 1.137 1 84.12 83 SER A N 1
ATOM 686 C CA . SER A 1 83 ? 8.938 9.648 1.633 1 84.12 83 SER A CA 1
ATOM 687 C C . SER A 1 83 ? 7.859 10.711 1.489 1 84.12 83 SER A C 1
ATOM 689 O O . SER A 1 83 ? 6.75 10.422 1.034 1 84.12 83 SER A O 1
ATOM 691 N N . HIS A 1 84 ? 8.25 11.875 1.912 1 73.94 84 HIS A N 1
ATOM 692 C CA . HIS A 1 84 ? 7.309 12.984 1.77 1 73.94 84 HIS A CA 1
ATOM 693 C C . HIS A 1 84 ? 6.855 13.133 0.322 1 73.94 84 HIS A C 1
ATOM 695 O O . HIS A 1 84 ? 7.68 13.148 -0.595 1 73.94 84 HIS A O 1
ATOM 701 N N . GLY A 1 85 ? 5.461 13.094 0.15 1 75.94 85 GLY A N 1
ATOM 702 C CA . GLY A 1 85 ? 4.914 13.352 -1.175 1 75.94 85 GLY A CA 1
ATOM 703 C C . GLY A 1 85 ? 4.656 12.078 -1.965 1 75.94 85 GLY A C 1
ATOM 704 O O . GLY A 1 85 ? 4.055 12.125 -3.041 1 75.94 85 GLY A O 1
ATOM 705 N N . TYR A 1 86 ? 5.113 11.008 -1.511 1 88.38 86 TYR A N 1
ATOM 706 C CA . TYR A 1 86 ? 4.922 9.758 -2.238 1 88.38 86 TYR A CA 1
ATOM 707 C C . TYR A 1 86 ? 3.453 9.547 -2.588 1 88.38 86 TYR 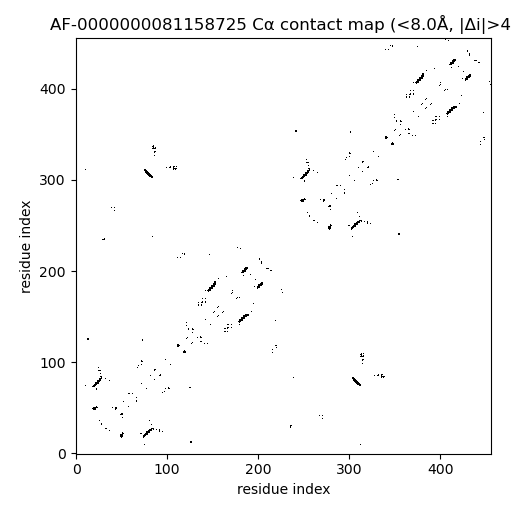A C 1
ATOM 709 O O . TYR A 1 86 ? 3.117 9.258 -3.74 1 88.38 86 TYR A O 1
ATOM 717 N N . LEU A 1 87 ? 2.604 9.797 -1.647 1 86.19 87 LEU A N 1
ATOM 718 C CA . LEU A 1 87 ? 1.193 9.492 -1.859 1 86.19 87 LEU A CA 1
ATOM 719 C C . LEU A 1 87 ? 0.462 10.688 -2.455 1 86.19 87 LEU A C 1
ATOM 721 O O . LEU A 1 87 ? -0.729 10.609 -2.762 1 86.19 87 LEU A O 1
ATOM 725 N N . SER A 1 88 ? 1.15 11.734 -2.594 1 77.31 88 SER A N 1
ATOM 726 C CA . SER A 1 88 ? 0.6 12.859 -3.34 1 77.31 88 SER A CA 1
ATOM 727 C C . SER A 1 88 ? 0.708 12.633 -4.844 1 77.31 88 SER A C 1
ATOM 729 O O . SER A 1 88 ? 0.016 13.289 -5.629 1 77.31 88 SER A O 1
ATOM 731 N N . SER A 1 89 ? 1.648 11.805 -5.227 1 81.31 89 SER A N 1
ATOM 732 C CA . SER A 1 89 ? 1.837 11.453 -6.629 1 81.31 89 SER A CA 1
ATOM 733 C C . SER A 1 89 ? 0.751 10.5 -7.109 1 81.31 89 SER A C 1
ATOM 735 O O . SER A 1 89 ? 0.589 9.406 -6.559 1 81.31 89 SER A O 1
ATOM 737 N N . LYS A 1 90 ? 0.06 10.875 -8.125 1 81.69 90 LYS A N 1
ATOM 738 C CA . LYS A 1 90 ? -0.951 10 -8.719 1 81.69 90 LYS A CA 1
ATOM 739 C C . LYS A 1 90 ? -0.333 8.695 -9.211 1 81.69 90 LYS A C 1
ATOM 741 O O . LYS A 1 90 ? -0.935 7.629 -9.07 1 81.69 90 LYS A O 1
ATOM 746 N N . GLY A 1 91 ? 0.796 8.781 -9.805 1 86.88 91 GLY A N 1
ATOM 747 C CA . GLY A 1 91 ? 1.511 7.602 -10.273 1 86.88 91 GLY A CA 1
ATOM 748 C C . GLY A 1 91 ? 1.839 6.621 -9.164 1 86.88 91 GLY A C 1
ATOM 749 O O . GLY A 1 91 ? 1.627 5.418 -9.305 1 86.88 91 GLY A O 1
ATOM 750 N N . CYS A 1 92 ? 2.258 7.141 -8.055 1 90.38 92 CYS A N 1
ATOM 751 C CA . CYS A 1 92 ? 2.631 6.289 -6.93 1 90.38 92 CYS A CA 1
ATOM 752 C C . CYS A 1 92 ? 1.403 5.621 -6.316 1 90.38 92 CYS A C 1
ATOM 754 O O . CYS A 1 92 ? 1.46 4.461 -5.91 1 90.38 92 CYS A O 1
ATOM 756 N N . ARG A 1 93 ? 0.35 6.32 -6.234 1 87.75 93 ARG A N 1
ATOM 757 C CA . ARG A 1 93 ? -0.881 5.719 -5.727 1 87.75 93 ARG A CA 1
ATOM 758 C C . ARG A 1 93 ? -1.347 4.582 -6.629 1 87.75 93 ARG A C 1
ATOM 760 O O . ARG A 1 93 ? -1.791 3.539 -6.141 1 87.75 93 ARG A O 1
ATOM 767 N N . LYS A 1 94 ? -1.217 4.828 -7.859 1 90.12 94 LYS A N 1
ATOM 768 C CA . LYS A 1 94 ? -1.57 3.781 -8.82 1 90.12 94 LYS A CA 1
ATOM 769 C C . LYS A 1 94 ? -0.652 2.572 -8.672 1 90.12 94 LYS A C 1
ATOM 771 O O . LYS A 1 94 ? -1.109 1.429 -8.727 1 90.12 94 LYS A O 1
ATOM 776 N N . GLU A 1 95 ? 0.598 2.805 -8.555 1 92.06 95 GLU A N 1
ATOM 777 C CA . GLU A 1 95 ? 1.563 1.727 -8.359 1 92.06 95 GLU A CA 1
ATOM 778 C C . GLU A 1 95 ? 1.22 0.896 -7.129 1 92.06 95 GLU A C 1
ATOM 780 O O . GLU A 1 95 ? 1.289 -0.334 -7.164 1 92.06 95 GLU A O 1
ATOM 785 N N . LEU A 1 96 ? 0.906 1.57 -6.074 1 91.81 96 LEU A N 1
ATOM 786 C CA . LEU A 1 96 ? 0.569 0.872 -4.84 1 91.81 96 LEU A CA 1
ATOM 787 C C . LEU A 1 96 ? -0.644 -0.031 -5.039 1 91.81 96 LEU A C 1
ATOM 789 O O . LEU A 1 96 ? -0.69 -1.143 -4.508 1 91.81 96 LEU A O 1
ATOM 793 N N . ASP A 1 97 ? -1.587 0.462 -5.766 1 89.25 97 ASP A N 1
ATOM 794 C CA . ASP A 1 97 ? -2.775 -0.329 -6.066 1 89.25 97 ASP A CA 1
ATOM 795 C C . ASP A 1 97 ? -2.414 -1.589 -6.848 1 89.25 97 ASP A C 1
ATOM 797 O O . ASP A 1 97 ? -2.902 -2.678 -6.543 1 89.25 97 ASP A O 1
ATOM 801 N N . ILE A 1 98 ? -1.602 -1.404 -7.812 1 88.31 98 ILE A N 1
ATOM 802 C CA . ILE A 1 98 ? -1.163 -2.518 -8.648 1 88.31 98 ILE A CA 1
ATOM 803 C C . ILE A 1 98 ? -0.385 -3.521 -7.797 1 88.31 98 ILE A C 1
ATOM 805 O O . ILE A 1 98 ? -0.615 -4.73 -7.887 1 88.31 98 ILE A O 1
ATOM 809 N N . LEU A 1 99 ? 0.51 -3.037 -6.961 1 91.12 99 LEU A N 1
ATOM 810 C CA . LEU A 1 99 ? 1.313 -3.887 -6.09 1 91.12 99 LEU A CA 1
ATOM 811 C C . LEU A 1 99 ? 0.424 -4.719 -5.172 1 91.12 99 LEU A C 1
ATOM 813 O O . LEU A 1 99 ? 0.611 -5.934 -5.055 1 91.12 99 LEU A O 1
ATOM 817 N N . TYR A 1 100 ? -0.499 -4.078 -4.574 1 88.75 100 TYR A N 1
ATOM 818 C CA . TYR A 1 100 ? -1.386 -4.77 -3.646 1 88.75 100 TYR A CA 1
ATOM 819 C C . TYR A 1 100 ? -2.141 -5.891 -4.348 1 88.75 100 TYR A C 1
ATOM 821 O O . TYR A 1 100 ? -2.178 -7.023 -3.861 1 88.75 100 TYR A O 1
ATOM 829 N N . LYS A 1 101 ? -2.676 -5.586 -5.48 1 78.19 101 LYS A N 1
ATOM 830 C CA . LYS A 1 101 ? -3.502 -6.543 -6.207 1 78.19 101 LYS A CA 1
ATOM 831 C C . LYS A 1 101 ? -2.668 -7.719 -6.711 1 78.19 101 LYS A C 1
ATOM 833 O O . LYS A 1 101 ? -3.045 -8.875 -6.531 1 78.19 101 LYS A O 1
ATOM 838 N N . ARG A 1 102 ? -1.571 -7.434 -7.277 1 77.56 102 ARG A N 1
ATOM 839 C CA . ARG A 1 102 ? -0.78 -8.469 -7.938 1 77.56 102 ARG A CA 1
ATOM 840 C C . ARG A 1 102 ? -0.016 -9.305 -6.914 1 77.56 102 ARG A C 1
ATOM 842 O O . ARG A 1 102 ? 0.041 -10.531 -7.027 1 77.56 102 ARG A O 1
ATOM 849 N N . LEU A 1 103 ? 0.513 -8.656 -5.953 1 81.44 103 LEU A N 1
ATOM 850 C CA . LEU A 1 103 ? 1.284 -9.398 -4.961 1 81.44 103 LEU A CA 1
ATOM 851 C C . LEU A 1 103 ? 0.367 -10.211 -4.051 1 81.44 103 LEU A C 1
ATOM 853 O O . LEU A 1 103 ? 0.734 -11.297 -3.6 1 81.44 103 LEU A O 1
ATOM 857 N N . HIS A 1 104 ? -0.774 -9.656 -3.791 1 77.44 104 HIS A N 1
ATOM 858 C CA . HIS A 1 104 ? -1.732 -10.422 -3.002 1 77.44 104 HIS A CA 1
ATOM 859 C C . HIS A 1 104 ? -2.117 -11.719 -3.707 1 77.44 104 HIS A C 1
ATOM 861 O O . HIS A 1 104 ? -2.184 -12.781 -3.078 1 77.44 104 HIS A O 1
ATOM 867 N N . LYS A 1 105 ? -2.352 -11.602 -4.953 1 71.38 105 LYS A N 1
ATOM 868 C CA . LYS A 1 105 ? -2.66 -12.789 -5.754 1 71.38 105 LYS A CA 1
ATOM 869 C C . LYS A 1 105 ? -1.498 -13.773 -5.746 1 71.38 105 LYS A C 1
ATOM 871 O O . LYS A 1 105 ? -1.701 -14.984 -5.59 1 71.38 105 LYS A O 1
ATOM 876 N N . ARG A 1 106 ? -0.388 -13.25 -5.922 1 72 106 ARG A N 1
ATOM 877 C CA . ARG A 1 106 ? 0.814 -14.078 -5.91 1 72 106 ARG A CA 1
ATOM 878 C C . ARG A 1 106 ? 0.96 -14.812 -4.582 1 72 106 ARG A C 1
ATOM 880 O O . ARG A 1 106 ? 1.303 -15.992 -4.555 1 72 106 ARG A O 1
ATOM 887 N N . ASP A 1 107 ? 0.747 -14.125 -3.533 1 75.25 107 ASP A N 1
ATOM 888 C CA . ASP A 1 107 ? 0.862 -14.719 -2.203 1 75.25 107 ASP A CA 1
ATOM 889 C C . ASP A 1 107 ? -0.17 -15.82 -2 1 75.25 107 ASP A C 1
ATOM 891 O O . ASP A 1 107 ? 0.106 -16.828 -1.331 1 75.25 107 ASP A O 1
ATOM 895 N N . GLN A 1 108 ? -1.273 -15.633 -2.514 1 71.06 108 GLN A N 1
ATOM 896 C CA . GLN A 1 108 ? -2.301 -16.656 -2.424 1 71.06 108 GLN A CA 1
ATOM 897 C C . GLN A 1 108 ? -1.875 -17.922 -3.156 1 71.06 108 GLN A C 1
ATOM 899 O O . GLN A 1 108 ? -2.061 -19.031 -2.65 1 71.06 108 GLN A O 1
ATOM 904 N N . VAL A 1 109 ? -1.339 -17.734 -4.305 1 69.75 109 VAL A N 1
ATOM 905 C CA . VAL A 1 109 ? -0.85 -18.875 -5.086 1 69.75 109 VAL A CA 1
ATOM 906 C C . VAL A 1 109 ? 0.276 -19.562 -4.332 1 69.75 109 VAL A C 1
ATOM 908 O O . VAL A 1 109 ? 0.308 -20.797 -4.254 1 69.75 109 VAL A O 1
ATOM 911 N N . HIS A 1 110 ? 1.048 -18.766 -3.771 1 68.81 110 HIS A N 1
ATOM 912 C CA . HIS A 1 110 ? 2.162 -19.312 -3.014 1 68.81 110 HIS A CA 1
ATOM 913 C C . HIS A 1 110 ? 1.667 -20.109 -1.81 1 68.81 110 HIS A C 1
ATOM 915 O O . HIS A 1 110 ? 2.26 -21.125 -1.446 1 68.81 110 HIS A O 1
ATOM 921 N N . SER A 1 111 ? 0.73 -19.594 -1.224 1 68.56 111 SER A N 1
ATOM 922 C CA . SER A 1 111 ? 0.154 -20.297 -0.085 1 68.56 111 SER A CA 1
ATOM 923 C C . SER A 1 111 ? -0.381 -21.672 -0.497 1 68.56 111 SER A C 1
ATOM 925 O O . SER A 1 111 ? -0.239 -22.641 0.242 1 68.56 111 SER A O 1
ATOM 927 N N . LEU A 1 112 ? -0.927 -21.672 -1.627 1 67.75 112 LEU A N 1
ATOM 928 C CA . LEU A 1 112 ? -1.41 -22.938 -2.162 1 67.75 112 LEU A CA 1
ATOM 929 C C . LEU A 1 112 ? -0.25 -23.891 -2.443 1 67.75 112 LEU A C 1
ATOM 931 O O . LEU A 1 112 ? -0.325 -25.078 -2.125 1 67.75 112 LEU A O 1
ATOM 935 N N . GLU A 1 113 ? 0.726 -23.281 -2.93 1 68.75 113 GLU A N 1
ATOM 936 C CA . GLU A 1 113 ? 1.872 -24.094 -3.338 1 68.75 113 GLU A CA 1
ATOM 937 C C . GLU A 1 113 ? 2.682 -24.547 -2.129 1 68.75 113 GLU A C 1
ATOM 939 O O . GLU A 1 113 ? 3.467 -25.5 -2.225 1 68.75 113 GLU A O 1
ATOM 944 N N . SER A 1 114 ? 2.463 -23.891 -1.077 1 66 114 SER A N 1
ATOM 945 C CA . SER A 1 114 ? 3.188 -24.234 0.142 1 66 114 SER A CA 1
ATOM 946 C C . SER A 1 114 ? 2.34 -25.109 1.062 1 66 114 SER A C 1
ATOM 948 O O . SER A 1 114 ? 2.744 -25.406 2.189 1 66 114 SER A O 1
ATOM 950 N N . SER A 1 115 ? 1.221 -25.406 0.567 1 64.12 115 SER A N 1
ATOM 951 C CA . SER A 1 115 ? 0.322 -26.234 1.368 1 64.12 115 SER A CA 1
ATOM 952 C C . SER A 1 115 ? 0.856 -27.656 1.511 1 64.12 115 SER A C 1
ATOM 954 O O . SER A 1 115 ? 1.85 -28.016 0.877 1 64.12 115 SER A O 1
ATOM 956 N N . ASP A 1 116 ? 0.417 -28.359 2.533 1 64.75 116 ASP A N 1
ATOM 957 C CA . ASP A 1 116 ? 0.681 -29.781 2.717 1 64.75 116 ASP A CA 1
ATOM 958 C C . ASP A 1 116 ? -0.583 -30.609 2.49 1 64.75 116 ASP A C 1
ATOM 960 O O . ASP A 1 116 ? -1.519 -30.547 3.289 1 64.75 116 ASP A O 1
ATOM 964 N N . PRO A 1 117 ? -0.585 -31.312 1.435 1 64.69 117 PRO A N 1
ATOM 965 C CA . PRO A 1 117 ? 0.498 -31.625 0.502 1 64.69 117 PRO A CA 1
ATOM 966 C C . PRO A 1 117 ? 0.79 -30.5 -0.478 1 64.69 117 PRO A C 1
ATOM 968 O O . PRO A 1 117 ? -0.079 -29.656 -0.737 1 64.69 117 PRO A O 1
ATOM 971 N N . LYS A 1 118 ? 1.928 -30.562 -1.065 1 62.75 118 LYS A N 1
ATOM 972 C CA . LYS A 1 118 ? 2.367 -29.516 -1.99 1 62.75 118 LYS A CA 1
ATOM 973 C C . LYS A 1 118 ? 1.556 -29.547 -3.281 1 62.75 118 LYS A C 1
ATOM 975 O O . LYS A 1 118 ? 1.247 -30.625 -3.799 1 62.75 118 LYS A O 1
ATOM 980 N N . VAL A 1 119 ? 1.053 -28.484 -3.59 1 65.25 119 VAL A N 1
ATOM 981 C CA . VAL A 1 119 ? 0.314 -28.344 -4.84 1 65.25 119 VAL A CA 1
ATOM 982 C C . VAL A 1 119 ? 1.097 -27.453 -5.805 1 65.25 119 VAL A C 1
ATOM 984 O O . VAL A 1 119 ? 1.727 -26.484 -5.387 1 65.25 119 VAL A O 1
ATOM 987 N N . GLU A 1 120 ? 1.312 -27.953 -6.98 1 66.12 120 GLU A N 1
ATOM 988 C CA . GLU A 1 120 ? 1.901 -27.109 -8.023 1 66.12 120 GLU A CA 1
ATOM 989 C C . GLU A 1 120 ? 0.829 -26.328 -8.781 1 66.12 120 GLU A C 1
ATOM 991 O O . GLU A 1 120 ? -0.164 -26.906 -9.227 1 66.12 120 GLU A O 1
ATOM 996 N N . CYS A 1 121 ? 1.038 -25 -8.719 1 67.88 121 CYS A N 1
ATOM 997 C CA . CYS A 1 121 ? 0.033 -24.172 -9.367 1 67.88 121 CYS A CA 1
ATOM 998 C C . CYS A 1 121 ? 0.552 -23.625 -10.695 1 67.88 121 CYS A C 1
ATOM 1000 O O . CYS A 1 121 ? 1.72 -23.234 -10.797 1 67.88 121 CYS A O 1
ATOM 1002 N N . ALA A 1 122 ? -0.18 -23.797 -11.781 1 66.44 122 ALA A N 1
ATOM 1003 C CA . ALA A 1 122 ? 0.056 -23.031 -12.992 1 66.44 122 ALA A CA 1
ATOM 1004 C C . ALA A 1 122 ? -0.591 -21.656 -12.906 1 66.44 122 ALA A C 1
ATOM 1006 O O . ALA A 1 122 ? -1.817 -21.531 -12.953 1 66.44 122 ALA A O 1
ATOM 1007 N N . TYR A 1 123 ? 0.208 -20.719 -12.664 1 67.5 123 TYR A N 1
ATOM 1008 C CA . TYR A 1 123 ? -0.23 -19.328 -12.547 1 67.5 123 TYR A CA 1
ATOM 1009 C C . TYR A 1 123 ? 0.107 -18.547 -13.812 1 67.5 123 TYR A C 1
ATOM 1011 O O . TYR A 1 123 ? 1.281 -18.375 -14.148 1 67.5 123 TYR A O 1
ATOM 1019 N N . HIS A 1 124 ? -0.948 -18.172 -14.516 1 65.31 124 HIS A N 1
ATOM 1020 C CA . HIS A 1 124 ? -0.763 -17.656 -15.867 1 65.31 124 HIS A CA 1
ATOM 1021 C C . HIS A 1 124 ? 0.193 -16.469 -15.875 1 65.31 124 HIS A C 1
ATOM 1023 O O . HIS A 1 124 ? 1.007 -16.328 -16.797 1 65.31 124 HIS A O 1
ATOM 1029 N N . GLU A 1 125 ? 0.072 -15.641 -14.945 1 60.75 125 GLU A N 1
ATOM 1030 C CA . GLU A 1 125 ? 0.94 -14.469 -14.906 1 60.75 125 GLU A CA 1
ATOM 1031 C C . GLU A 1 125 ? 2.393 -14.859 -14.656 1 60.75 125 GLU A C 1
ATOM 1033 O O . GLU A 1 125 ? 3.314 -14.188 -15.117 1 60.75 125 GLU A O 1
ATOM 1038 N N . ARG A 1 126 ? 2.529 -15.938 -14.016 1 62.78 126 ARG A N 1
ATOM 1039 C CA . ARG A 1 126 ? 3.859 -16.391 -13.617 1 62.78 126 ARG A CA 1
ATOM 1040 C C . ARG A 1 126 ? 4.359 -17.5 -14.539 1 62.78 126 ARG A C 1
ATOM 1042 O O . ARG A 1 126 ? 5.539 -17.531 -14.898 1 62.78 126 ARG A O 1
ATOM 1049 N N . ASP A 1 127 ? 3.482 -18.328 -14.906 1 64.75 127 ASP A N 1
ATOM 1050 C CA . ASP A 1 127 ? 3.916 -19.594 -15.477 1 64.75 127 ASP A CA 1
ATOM 1051 C C . ASP A 1 127 ? 3.787 -19.594 -17 1 64.75 127 ASP A C 1
ATOM 1053 O O . ASP A 1 127 ? 4.266 -20.5 -17.672 1 64.75 127 ASP A O 1
ATOM 1057 N N . PHE A 1 128 ? 3.178 -18.547 -17.484 1 63.16 128 PHE A N 1
ATOM 1058 C CA . PHE A 1 128 ? 3.109 -18.469 -18.938 1 63.16 128 PHE A CA 1
ATOM 1059 C C . PHE A 1 128 ? 4.477 -18.141 -19.531 1 63.16 128 PHE A C 1
ATOM 1061 O O . PHE A 1 128 ? 5.195 -17.281 -19.016 1 63.16 128 PHE A O 1
ATOM 1068 N N . GLU A 1 129 ? 4.84 -18.891 -20.453 1 62.59 129 GLU A N 1
ATOM 1069 C CA . GLU A 1 129 ? 6.141 -18.703 -21.094 1 62.59 129 GLU A CA 1
ATOM 1070 C C . GLU A 1 129 ? 6.086 -17.594 -22.141 1 62.59 129 GLU A C 1
ATOM 1072 O O . GLU A 1 129 ? 5.191 -17.562 -22.984 1 62.59 129 GLU A O 1
ATOM 1077 N N . TYR A 1 130 ? 7.027 -16.719 -21.953 1 56.62 130 TYR A N 1
ATOM 1078 C CA . TYR A 1 130 ? 7.145 -15.695 -22.984 1 56.62 130 TYR A CA 1
ATOM 1079 C C . TYR A 1 130 ? 7.496 -16.312 -24.328 1 56.62 130 TYR A C 1
ATOM 1081 O O . TYR A 1 130 ? 8.258 -17.281 -24.391 1 56.62 130 TYR A O 1
ATOM 1089 N N . GLY A 1 131 ? 7.016 -15.773 -25.406 1 56.28 131 GLY A N 1
ATOM 1090 C CA . GLY A 1 131 ? 7.293 -16.312 -26.734 1 56.28 131 GLY A CA 1
ATOM 1091 C C . GLY A 1 131 ? 6.246 -17.297 -27.203 1 56.28 131 GLY A C 1
ATOM 1092 O O . GLY A 1 131 ? 6.133 -17.562 -28.406 1 56.28 131 GLY A O 1
ATOM 1093 N N . ARG A 1 132 ? 5.645 -17.891 -26.266 1 68.25 132 ARG A N 1
ATOM 1094 C CA . ARG A 1 132 ? 4.531 -18.766 -26.625 1 68.25 132 ARG A CA 1
ATOM 1095 C C . ARG A 1 132 ? 3.221 -17.984 -26.688 1 68.25 132 ARG A C 1
ATOM 1097 O O . ARG A 1 132 ? 3.057 -16.984 -25.984 1 68.25 132 ARG A O 1
ATOM 1104 N N . SER A 1 133 ? 2.445 -18.469 -27.578 1 75.31 133 SER A N 1
ATOM 1105 C CA . SER A 1 133 ? 1.129 -17.828 -27.625 1 75.31 133 SER A CA 1
ATOM 1106 C C . SER A 1 133 ? 0.341 -18.109 -26.344 1 75.31 133 SER A C 1
ATOM 1108 O O . SER A 1 133 ? 0.625 -19.078 -25.641 1 75.31 133 SER A O 1
ATOM 1110 N N . ILE A 1 134 ? -0.481 -17.312 -26.047 1 75.38 134 ILE A N 1
ATOM 1111 C CA . ILE A 1 134 ? -1.358 -17.469 -24.891 1 75.38 134 ILE A CA 1
ATOM 1112 C C . ILE A 1 134 ? -2.018 -18.859 -24.922 1 75.38 134 ILE A C 1
ATOM 1114 O O . ILE A 1 134 ? -2.061 -19.562 -23.922 1 75.38 134 ILE A O 1
ATOM 1118 N N . VAL A 1 135 ? -2.439 -19.203 -26.156 1 78.56 135 VAL A N 1
ATOM 1119 C CA . VAL A 1 135 ? -3.145 -20.469 -26.344 1 78.56 135 VAL A CA 1
ATOM 1120 C C . VAL A 1 135 ? -2.211 -21.625 -26.016 1 78.56 135 VAL A C 1
ATOM 1122 O O . VAL A 1 135 ? -2.604 -22.562 -25.312 1 78.56 135 VAL A O 1
ATOM 1125 N N . GLU A 1 136 ? -1.018 -21.547 -26.438 1 81.62 136 GLU A N 1
ATOM 1126 C CA . GLU A 1 136 ? -0.041 -22.594 -26.172 1 81.62 136 GLU A CA 1
ATOM 1127 C C . GLU A 1 136 ? 0.234 -22.719 -24.672 1 81.62 136 GLU A C 1
ATOM 1129 O O . GLU A 1 136 ? 0.395 -23.828 -24.156 1 81.62 136 GLU A O 1
ATOM 1134 N N . ASN A 1 137 ? 0.288 -21.609 -24.078 1 80.25 137 ASN A N 1
ATOM 1135 C CA . ASN A 1 137 ? 0.514 -21.609 -22.625 1 80.25 137 ASN A CA 1
ATOM 1136 C C . ASN A 1 137 ? -0.646 -22.25 -21.875 1 80.25 137 ASN A C 1
ATOM 1138 O O . ASN A 1 137 ? -0.432 -23.031 -20.953 1 80.25 137 ASN A O 1
ATOM 1142 N N . ILE A 1 138 ? -1.818 -21.953 -22.297 1 80.44 138 ILE A N 1
ATOM 1143 C CA . ILE A 1 138 ? -3 -22.516 -21.656 1 80.44 138 ILE A CA 1
ATOM 1144 C C . ILE A 1 138 ? -3.021 -24.031 -21.844 1 80.44 138 ILE A C 1
ATOM 1146 O O . ILE A 1 138 ? -3.238 -24.766 -20.875 1 80.44 138 ILE A O 1
ATOM 1150 N N . LYS A 1 139 ? -2.732 -24.438 -23.062 1 81.56 139 LYS A N 1
ATOM 1151 C CA . LYS A 1 139 ? -2.701 -25.859 -23.375 1 81.56 139 LYS A CA 1
ATOM 1152 C C . LYS A 1 139 ? -1.701 -26.594 -22.484 1 81.56 139 LYS A C 1
ATOM 1154 O O . LYS A 1 139 ? -2.023 -27.641 -21.906 1 81.56 139 LYS A O 1
ATOM 1159 N N . TYR A 1 140 ? -0.619 -26 -22.469 1 80.25 140 TYR A N 1
ATOM 1160 C CA . TYR A 1 140 ? 0.439 -26.594 -21.656 1 80.25 140 TYR A CA 1
ATOM 1161 C C . TYR A 1 140 ? 0.001 -26.75 -20.203 1 80.25 140 TYR A C 1
ATOM 1163 O O . TYR A 1 140 ? 0.192 -27.797 -19.594 1 80.25 140 TYR A O 1
ATOM 1171 N N . CYS A 1 141 ? -0.577 -25.766 -19.609 1 77.75 141 CYS A N 1
ATOM 1172 C CA . CYS A 1 141 ? -1.008 -25.781 -18.219 1 77.75 141 CYS A CA 1
ATOM 1173 C C . CYS A 1 141 ? -2.111 -26.812 -18 1 77.75 141 CYS A C 1
ATOM 1175 O O . CYS A 1 141 ? -2.082 -27.562 -17.031 1 77.75 141 CYS A O 1
ATOM 1177 N N . VAL A 1 142 ? -3.016 -26.844 -18.906 1 80.5 142 VAL A N 1
ATOM 1178 C CA . VAL A 1 142 ? -4.16 -27.734 -18.781 1 80.5 142 VAL A CA 1
ATOM 1179 C C . VAL A 1 142 ? -3.695 -29.188 -18.922 1 80.5 142 VAL A C 1
ATOM 1181 O O . VAL A 1 142 ? -4.109 -30.047 -18.141 1 80.5 142 VAL A O 1
ATOM 1184 N N . GLU A 1 143 ? -2.762 -29.438 -19.766 1 79.44 143 GLU A N 1
ATOM 1185 C CA . GLU A 1 143 ? -2.289 -30.781 -20.062 1 79.44 143 GLU A CA 1
ATOM 1186 C C . GLU A 1 143 ? -1.414 -31.312 -18.922 1 79.44 143 GLU A C 1
ATOM 1188 O O . GLU A 1 143 ? -1.297 -32.531 -18.734 1 79.44 143 GLU A O 1
ATOM 1193 N N . ASN A 1 144 ? -0.906 -30.438 -18.234 1 78.94 144 ASN A N 1
ATOM 1194 C CA . ASN A 1 144 ? 0.048 -30.859 -17.203 1 78.94 144 ASN A CA 1
ATOM 1195 C C . ASN A 1 144 ? -0.512 -30.656 -15.805 1 78.94 144 ASN A C 1
ATOM 1197 O O . ASN A 1 144 ? 0.244 -30.594 -14.836 1 78.94 144 ASN A O 1
ATOM 1201 N N . SER A 1 145 ? -1.798 -30.469 -15.727 1 79.62 145 SER A N 1
ATOM 1202 C CA . SER A 1 145 ? -2.438 -30.281 -14.43 1 79.62 145 SER A CA 1
ATOM 1203 C C . SER A 1 145 ? -3.484 -31.359 -14.172 1 79.62 145 SER A C 1
ATOM 1205 O O . SER A 1 145 ? -4.133 -31.844 -15.102 1 79.62 145 SER A O 1
ATOM 1207 N N . ASP A 1 146 ? -3.592 -31.781 -12.883 1 77.38 146 ASP A N 1
ATOM 1208 C CA . ASP A 1 146 ? -4.664 -32.688 -12.477 1 77.38 146 ASP A CA 1
ATOM 1209 C C . ASP A 1 146 ? -5.957 -31.906 -12.203 1 77.38 146 ASP A C 1
ATOM 1211 O O . ASP A 1 146 ? -7.055 -32.438 -12.375 1 77.38 146 A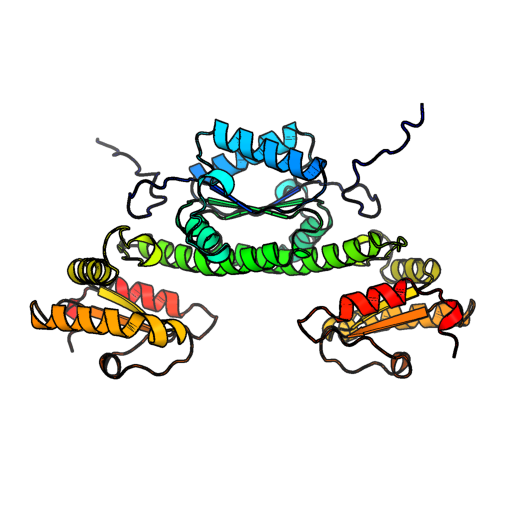SP A O 1
ATOM 1215 N N . LYS A 1 147 ? -5.719 -30.781 -11.734 1 80.5 147 LYS A N 1
ATOM 1216 C CA . LYS A 1 147 ? -6.828 -29.906 -11.375 1 80.5 147 LYS A CA 1
ATOM 1217 C C . LYS A 1 147 ? -6.617 -28.484 -11.922 1 80.5 147 LYS A C 1
ATOM 1219 O O . LYS A 1 147 ? -5.48 -28.031 -12.031 1 80.5 147 LYS A O 1
ATOM 1224 N N . VAL A 1 148 ? -7.664 -27.906 -12.312 1 80.38 148 VAL A N 1
ATOM 1225 C CA . VAL A 1 148 ? -7.633 -26.516 -12.766 1 80.38 148 VAL A CA 1
ATOM 1226 C C . VAL A 1 148 ? -8.586 -25.672 -11.922 1 80.38 148 VAL A C 1
ATOM 1228 O O . VAL A 1 148 ? -9.781 -25.953 -11.852 1 80.38 148 VAL A O 1
ATOM 1231 N N . VAL A 1 149 ? -7.945 -24.719 -11.164 1 82.38 149 VAL A N 1
ATOM 1232 C CA . VAL A 1 149 ? -8.758 -23.766 -10.422 1 82.38 149 VAL A CA 1
ATOM 1233 C C . VAL A 1 149 ? -9.031 -22.531 -11.289 1 82.38 149 VAL A C 1
ATOM 1235 O O . VAL A 1 149 ? -8.102 -21.891 -11.781 1 82.38 149 VAL A O 1
ATOM 1238 N N . ILE A 1 150 ? -10.227 -22.234 -11.469 1 79.62 150 ILE A N 1
ATOM 1239 C CA . ILE A 1 150 ? -10.625 -21.078 -12.258 1 79.62 150 ILE A CA 1
ATOM 1240 C C . ILE A 1 150 ? -11.188 -20 -11.336 1 79.62 150 ILE A C 1
ATOM 1242 O O . ILE A 1 150 ? -12.242 -20.188 -10.719 1 79.62 150 ILE A O 1
ATOM 1246 N N . VAL A 1 151 ? -10.422 -18.938 -11.266 1 78.94 151 VAL A N 1
ATOM 1247 C CA . VAL A 1 151 ? -10.906 -17.828 -10.453 1 78.94 151 VAL A CA 1
ATOM 1248 C C . VAL A 1 151 ? -11.812 -16.938 -11.297 1 78.94 151 VAL A C 1
ATOM 1250 O O . VAL A 1 151 ? -11.344 -16.266 -12.227 1 78.94 151 VAL A O 1
ATOM 1253 N N . LEU A 1 152 ? -13.039 -16.906 -10.898 1 79.44 152 LEU A N 1
ATOM 1254 C CA . LEU A 1 152 ? -14.062 -16.234 -11.688 1 79.44 152 LEU A CA 1
ATOM 1255 C C . LEU A 1 152 ? -14.211 -14.773 -11.258 1 79.44 152 LEU A C 1
ATOM 1257 O O . LEU A 1 152 ? -14.547 -14.5 -10.102 1 79.44 152 LEU A O 1
ATOM 1261 N N . THR A 1 153 ? -13.844 -13.93 -12.125 1 71.31 153 THR A N 1
ATOM 1262 C CA . THR A 1 153 ? -14.125 -12.5 -12.039 1 71.31 153 THR A CA 1
ATOM 1263 C C . THR A 1 153 ? -14.805 -12.008 -13.312 1 71.31 153 THR A C 1
ATOM 1265 O O . THR A 1 153 ? -14.758 -12.672 -14.352 1 71.31 153 THR A O 1
ATOM 1268 N N . LYS A 1 154 ? -15.477 -10.859 -13.18 1 75.25 154 LYS A N 1
ATOM 1269 C CA . LYS A 1 154 ? -16.109 -10.281 -14.367 1 75.25 154 LYS A CA 1
ATOM 1270 C C . LYS A 1 154 ? -15.07 -10.039 -15.469 1 75.25 154 LYS A C 1
ATOM 1272 O O . LYS A 1 154 ? -15.328 -10.32 -16.641 1 75.25 154 LYS A O 1
ATOM 1277 N N . GLU A 1 155 ? -13.93 -9.594 -15.055 1 66.38 155 GLU A N 1
ATOM 1278 C CA . GLU A 1 155 ? -12.867 -9.266 -16 1 66.38 155 GLU A CA 1
ATOM 1279 C C . GLU A 1 155 ? -12.336 -10.516 -16.703 1 66.38 155 GLU A C 1
ATOM 1281 O O . GLU A 1 155 ? -12.141 -10.523 -17.922 1 66.38 155 GLU A O 1
ATOM 1286 N N . PHE A 1 156 ? -12.164 -11.492 -15.953 1 75.25 156 PHE A N 1
ATOM 1287 C CA . PHE A 1 156 ? -11.664 -12.75 -16.516 1 75.25 156 PHE A CA 1
ATOM 1288 C C . PHE A 1 156 ? -12.648 -13.328 -17.516 1 75.25 156 PHE A C 1
ATOM 1290 O O . PHE A 1 156 ? -12.25 -13.766 -18.594 1 75.25 156 PHE A O 1
ATOM 1297 N N . LEU A 1 157 ? -13.898 -13.359 -17.172 1 80.75 157 LEU A N 1
ATOM 1298 C CA . LEU A 1 157 ? -14.922 -13.953 -18.031 1 80.75 157 LEU A CA 1
ATOM 1299 C C . LEU A 1 157 ? -15.062 -13.188 -19.328 1 80.75 157 LEU A C 1
ATOM 1301 O O . LEU A 1 157 ? -15.312 -13.781 -20.391 1 80.75 157 LEU A O 1
ATOM 1305 N N . LYS A 1 158 ? -14.742 -11.945 -19.219 1 75 158 LYS A N 1
ATOM 1306 C CA . LYS A 1 158 ? -14.875 -11.094 -20.391 1 75 158 LYS A CA 1
ATOM 1307 C C . LYS A 1 158 ? -13.633 -11.172 -21.266 1 75 158 LYS A C 1
ATOM 1309 O O . LYS A 1 158 ? -13.711 -10.992 -22.484 1 75 158 LYS A O 1
ATOM 1314 N N . SER A 1 159 ? -12.555 -11.516 -20.719 1 69.81 159 SER A N 1
ATOM 1315 C CA . SER A 1 159 ? -11.312 -11.312 -21.453 1 69.81 159 SER A CA 1
ATOM 1316 C C . SER A 1 159 ? -10.664 -12.641 -21.812 1 69.81 159 SER A C 1
ATOM 1318 O O . SER A 1 159 ? -10.203 -12.82 -22.953 1 69.81 159 SER A O 1
ATOM 1320 N N . GLU A 1 160 ? -10.57 -13.555 -20.922 1 74.44 160 GLU A N 1
ATOM 1321 C CA . GLU A 1 160 ? -9.664 -14.688 -21.109 1 74.44 160 GLU A CA 1
ATOM 1322 C C . GLU A 1 160 ? -10.422 -16.016 -21.078 1 74.44 160 GLU A C 1
ATOM 1324 O O . GLU A 1 160 ? -9.938 -17.016 -21.594 1 74.44 160 GLU A O 1
ATOM 1329 N N . TRP A 1 161 ? -11.602 -16.031 -20.641 1 83.25 161 TRP A N 1
ATOM 1330 C CA . TRP A 1 161 ? -12.297 -17.281 -20.359 1 83.25 161 TRP A CA 1
ATOM 1331 C C . TRP A 1 161 ? -12.492 -18.094 -21.62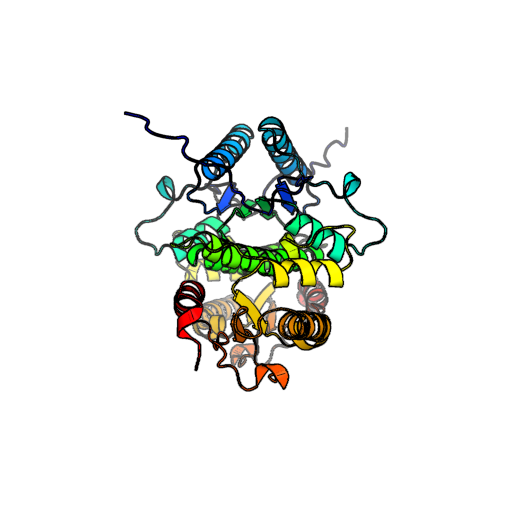5 1 83.25 161 TRP A C 1
ATOM 1333 O O . TRP A 1 161 ? -12.281 -19.297 -21.641 1 83.25 161 TRP A O 1
ATOM 1343 N N . THR A 1 162 ? -12.867 -17.438 -22.656 1 82.88 162 THR A N 1
ATOM 1344 C CA . THR A 1 162 ? -13.148 -18.156 -23.906 1 82.88 162 THR A CA 1
ATOM 1345 C C . THR A 1 162 ? -11.945 -18.969 -24.359 1 82.88 162 THR A C 1
ATOM 1347 O O . THR A 1 162 ? -12.086 -20.094 -24.828 1 82.88 162 THR A O 1
ATOM 1350 N N . ARG A 1 163 ? -10.812 -18.469 -24.203 1 82.62 163 ARG A N 1
ATOM 1351 C CA . ARG A 1 163 ? -9.586 -19.172 -24.578 1 82.62 163 ARG A CA 1
ATOM 1352 C C . ARG A 1 163 ? -9.367 -20.406 -23.703 1 82.62 163 ARG A C 1
ATOM 1354 O O . ARG A 1 163 ? -9.031 -21.484 -24.203 1 82.62 163 ARG A O 1
ATOM 1361 N N . TYR A 1 164 ? -9.539 -20.234 -22.453 1 84 164 TYR A N 1
ATOM 1362 C CA . TYR A 1 164 ? -9.359 -21.359 -21.516 1 84 164 TYR A CA 1
ATOM 1363 C C . TYR A 1 164 ? -10.406 -22.438 -21.766 1 84 164 TYR A C 1
ATOM 1365 O O . TYR A 1 164 ? -10.086 -23.625 -21.781 1 84 164 TYR A O 1
ATOM 1373 N N . GLU A 1 165 ? -11.641 -21.953 -21.938 1 85.81 165 GLU A N 1
ATOM 1374 C CA . GLU A 1 165 ? -12.742 -22.875 -22.203 1 85.81 165 GLU A CA 1
ATOM 1375 C C . GLU A 1 165 ? -12.461 -23.75 -23.422 1 85.81 165 GLU A C 1
ATOM 1377 O O . GLU A 1 165 ? -12.695 -24.953 -23.406 1 85.81 165 GLU A O 1
ATOM 1382 N N . THR A 1 166 ? -12.016 -23.156 -24.438 1 87.56 166 THR A N 1
ATOM 1383 C CA . THR A 1 166 ? -11.734 -23.859 -25.688 1 87.56 166 THR A CA 1
ATOM 1384 C C . THR A 1 166 ? -10.648 -24.906 -25.484 1 87.56 166 THR A C 1
ATOM 1386 O O . THR A 1 166 ? -10.789 -26.047 -25.922 1 87.56 166 THR A O 1
ATOM 1389 N N . GLU A 1 167 ? -9.609 -24.547 -24.828 1 84.62 167 GLU A N 1
ATOM 1390 C CA . GLU A 1 167 ? -8.492 -25.453 -24.625 1 84.62 167 GLU A CA 1
ATOM 1391 C C . GLU A 1 167 ? -8.867 -26.594 -23.672 1 84.62 167 GLU A C 1
ATOM 1393 O O . GLU A 1 167 ? -8.445 -27.734 -23.875 1 84.62 167 GLU A O 1
ATOM 1398 N N . ILE A 1 168 ? -9.633 -26.312 -22.703 1 82.56 168 ILE A N 1
ATOM 1399 C CA . ILE A 1 168 ? -10.094 -27.328 -21.75 1 82.56 168 ILE A CA 1
ATOM 1400 C C . ILE A 1 168 ? -10.992 -28.328 -22.469 1 82.56 168 ILE A C 1
ATOM 1402 O O . ILE A 1 168 ? -10.844 -29.547 -22.297 1 82.56 168 ILE A O 1
ATOM 1406 N N . ALA A 1 169 ? -11.859 -27.766 -23.234 1 83.88 169 ALA A N 1
ATOM 1407 C CA . ALA A 1 169 ? -12.758 -28.625 -24 1 83.88 169 ALA A CA 1
ATOM 1408 C C . ALA A 1 169 ? -11.977 -29.531 -24.953 1 83.88 169 ALA A C 1
ATOM 1410 O O . ALA A 1 169 ? -12.297 -30.719 -25.094 1 83.88 169 ALA A O 1
ATOM 1411 N N . GLN A 1 170 ? -11.086 -28.984 -25.609 1 84.81 170 GLN A N 1
ATOM 1412 C CA . GLN A 1 170 ? -10.258 -29.766 -26.531 1 84.81 170 GLN A CA 1
ATOM 1413 C C . GLN A 1 170 ? -9.5 -30.859 -25.797 1 84.81 170 GLN A C 1
ATOM 1415 O O . GLN A 1 170 ? -9.414 -32 -26.266 1 84.81 170 GLN A O 1
ATOM 1420 N N . TYR A 1 171 ? -8.953 -30.5 -24.719 1 81.38 171 TYR A N 1
ATOM 1421 C CA . TYR A 1 171 ? -8.234 -31.469 -23.906 1 81.38 171 TYR A CA 1
ATOM 1422 C C . TYR A 1 171 ? -9.148 -32.625 -23.5 1 81.38 171 TYR A C 1
ATOM 1424 O O . TYR A 1 171 ? -8.758 -33.781 -23.578 1 81.38 171 TYR A O 1
ATOM 1432 N N . ARG A 1 172 ? -10.297 -32.312 -23.016 1 78.69 172 ARG A N 1
ATOM 1433 C CA . ARG A 1 172 ? -11.234 -33.312 -22.547 1 78.69 172 ARG A CA 1
ATOM 1434 C C . ARG A 1 172 ? -11.703 -34.219 -23.688 1 78.69 172 ARG A C 1
ATOM 1436 O O . ARG A 1 172 ? -11.984 -35.375 -23.469 1 78.69 172 ARG A O 1
ATOM 1443 N N . SER A 1 173 ? -11.742 -33.625 -24.828 1 80.75 173 SER A N 1
ATOM 1444 C CA . SER A 1 173 ? -12.18 -34.406 -26 1 80.75 173 SER A CA 1
ATOM 1445 C C . SER A 1 173 ? -11.102 -35.375 -26.453 1 80.75 173 SER A C 1
ATOM 1447 O O . SER A 1 173 ? -11.406 -36.438 -27 1 80.75 173 SER A O 1
ATOM 1449 N N . ILE A 1 174 ? -9.93 -35 -26.344 1 72.88 174 ILE A N 1
ATOM 1450 C CA . ILE A 1 174 ? -8.82 -35.781 -26.875 1 72.88 174 ILE A CA 1
ATOM 1451 C C . ILE A 1 174 ? -8.32 -36.75 -25.828 1 72.88 174 ILE A C 1
ATOM 1453 O O . ILE A 1 174 ? -7.973 -37.906 -26.156 1 72.88 174 ILE A O 1
ATOM 1457 N N . TRP A 1 175 ? -8.156 -36.25 -24.797 1 67.81 175 TRP A N 1
ATOM 1458 C CA . TRP A 1 175 ? -7.609 -37.125 -23.766 1 67.81 175 TRP A CA 1
ATOM 1459 C C . TRP A 1 175 ? -8.719 -37.75 -22.922 1 67.81 175 TRP A C 1
ATOM 1461 O O . TRP A 1 175 ? -9.812 -38 -23.422 1 67.81 175 TRP A O 1
ATOM 1471 N N . ASN A 1 176 ? -8.68 -37.844 -21.594 1 60.81 176 ASN A N 1
ATOM 1472 C CA . ASN A 1 176 ? -9.703 -38.469 -20.734 1 60.81 176 ASN A CA 1
ATOM 1473 C C . ASN A 1 176 ? -10.469 -37.406 -19.953 1 60.81 176 ASN A C 1
ATOM 1475 O O . ASN A 1 176 ? -9.883 -36.656 -19.172 1 60.81 176 ASN A O 1
ATOM 1479 N N . PRO A 1 177 ? -11.859 -37.188 -20.375 1 56.22 177 PRO A N 1
ATOM 1480 C CA . PRO A 1 177 ? -12.75 -36.25 -19.734 1 56.22 177 PRO A CA 1
ATOM 1481 C C . PRO A 1 177 ? -12.648 -36.281 -18.203 1 56.22 177 PRO A C 1
ATOM 1483 O O . PRO A 1 177 ? -12.812 -35.25 -17.547 1 56.22 177 PRO A O 1
ATOM 1486 N N . ASN A 1 178 ? -12.344 -37.438 -17.734 1 58.09 178 ASN A N 1
ATOM 1487 C CA . ASN A 1 178 ? -12.508 -37.656 -16.297 1 58.09 178 ASN A CA 1
ATOM 1488 C C . ASN A 1 178 ? -11.234 -37.344 -15.539 1 58.09 178 ASN A C 1
ATOM 1490 O O . ASN A 1 178 ? -11.219 -37.344 -14.305 1 58.09 178 ASN A O 1
ATOM 1494 N N . GLU A 1 179 ? -10.258 -36.875 -16.297 1 69.19 179 GLU A N 1
ATOM 1495 C CA . GLU A 1 179 ? -8.977 -36.75 -15.609 1 69.19 179 GLU A CA 1
ATOM 1496 C C . GLU A 1 179 ? -8.711 -35.344 -15.148 1 69.19 179 GLU A C 1
ATOM 1498 O O . GLU A 1 179 ? -8.055 -35.125 -1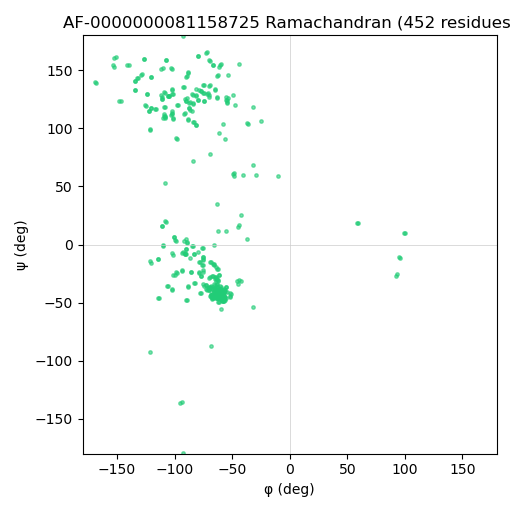4.125 1 69.19 179 GLU A O 1
ATOM 1503 N N . LEU A 1 180 ? -9.32 -34.375 -15.758 1 77.62 180 LEU A N 1
ATOM 1504 C CA . LEU A 1 180 ? -9.062 -33 -15.352 1 77.62 180 LEU A CA 1
ATOM 1505 C C . LEU A 1 180 ? -10.211 -32.469 -14.5 1 77.62 180 LEU A C 1
ATOM 1507 O O . LEU A 1 180 ? -11.367 -32.469 -14.93 1 77.62 180 LEU A O 1
ATOM 1511 N N . VAL A 1 181 ? -9.93 -32.188 -13.281 1 80.62 181 VAL A N 1
ATOM 1512 C CA . VAL A 1 181 ? -10.93 -31.641 -12.359 1 80.62 181 VAL A CA 1
ATOM 1513 C C . VAL A 1 181 ? -10.898 -30.125 -12.398 1 80.62 181 VAL A C 1
ATOM 1515 O O . VAL A 1 181 ? -9.836 -29.516 -12.273 1 80.62 181 VAL A O 1
ATOM 1518 N N . ILE A 1 182 ? -12.047 -29.562 -12.656 1 83.44 182 ILE A N 1
ATOM 1519 C CA . ILE A 1 182 ? -12.164 -28.109 -12.703 1 83.44 182 ILE A CA 1
ATOM 1520 C C . ILE A 1 182 ? -12.781 -27.594 -11.406 1 83.44 182 ILE A C 1
ATOM 1522 O O . ILE A 1 182 ? -13.812 -28.109 -10.961 1 83.44 182 ILE A O 1
ATOM 1526 N N . ILE A 1 183 ? -12.148 -26.594 -10.773 1 84.19 183 ILE A N 1
ATOM 1527 C CA . ILE A 1 183 ? -12.641 -26 -9.531 1 84.19 183 ILE A CA 1
ATOM 1528 C C . ILE A 1 183 ? -12.875 -24.5 -9.742 1 84.19 183 ILE A C 1
ATOM 1530 O O . ILE A 1 183 ? -11.953 -23.703 -9.594 1 84.19 183 ILE A O 1
ATOM 1534 N N . PRO A 1 184 ? -14.117 -24.125 -9.977 1 85.44 184 PRO A N 1
ATOM 1535 C CA . PRO A 1 184 ? -14.414 -22.688 -10.102 1 85.44 184 PRO A CA 1
ATOM 1536 C C . PRO A 1 184 ? -14.469 -21.984 -8.75 1 85.44 184 PRO A C 1
ATOM 1538 O O . PRO A 1 184 ? -15.047 -22.516 -7.797 1 85.44 184 PRO A O 1
ATOM 1541 N N . VAL A 1 185 ? -13.773 -20.828 -8.641 1 81.56 185 VAL A N 1
ATOM 1542 C CA . VAL A 1 185 ? -13.805 -19.984 -7.457 1 81.56 185 VAL A CA 1
ATOM 1543 C C . VAL A 1 185 ? -14.328 -18.594 -7.824 1 81.56 185 VAL A C 1
ATOM 1545 O O . VAL A 1 185 ? -13.68 -17.859 -8.57 1 81.56 185 VAL A O 1
ATOM 1548 N N . MET A 1 186 ? -15.477 -18.234 -7.234 1 82.62 186 MET A N 1
ATOM 1549 C CA . MET A 1 186 ? -16.062 -16.938 -7.551 1 82.62 186 MET A CA 1
ATOM 1550 C C . MET A 1 186 ? -15.523 -15.852 -6.625 1 82.62 186 MET A C 1
ATOM 1552 O O . MET A 1 186 ? -15.898 -15.781 -5.453 1 82.62 186 MET A O 1
ATOM 1556 N N . LEU A 1 187 ? -14.703 -15.031 -7.18 1 74.56 187 LEU A N 1
ATOM 1557 C CA . LEU A 1 187 ? -14.102 -13.969 -6.379 1 74.56 187 LEU A CA 1
ATOM 1558 C C . LEU A 1 187 ? -14.984 -12.727 -6.367 1 74.56 187 LEU A C 1
ATOM 1560 O O . LEU A 1 187 ? -15.016 -11.992 -5.379 1 74.56 187 LEU A O 1
ATOM 1564 N N . THR A 1 188 ? -15.633 -12.453 -7.492 1 73.94 188 THR A N 1
ATOM 1565 C CA . THR A 1 188 ? -16.609 -11.383 -7.629 1 73.94 188 THR A CA 1
ATOM 1566 C C . THR A 1 188 ? -17.906 -11.906 -8.242 1 73.94 188 THR A C 1
ATOM 1568 O O . THR A 1 188 ? -17.891 -12.867 -9.008 1 73.94 188 THR A O 1
ATOM 1571 N N . PRO A 1 189 ? -19 -11.281 -7.758 1 78.94 189 PRO A N 1
ATOM 1572 C CA . PRO A 1 189 ? -20.25 -11.734 -8.375 1 78.94 189 PRO A CA 1
ATOM 1573 C C . PRO A 1 189 ? -20.219 -11.633 -9.898 1 78.94 189 PRO A C 1
ATOM 1575 O O . PRO A 1 189 ? -19.875 -10.586 -10.453 1 78.94 189 PRO A O 1
ATOM 1578 N N . CYS A 1 190 ? -20.422 -12.719 -10.531 1 83 190 CYS A N 1
ATOM 1579 C CA . CYS A 1 190 ? -20.438 -12.758 -11.992 1 83 190 CYS A CA 1
ATOM 1580 C C . CYS A 1 190 ? -21.344 -13.867 -12.5 1 83 190 CYS A C 1
ATOM 1582 O O . CYS A 1 190 ? -21.75 -14.742 -11.734 1 83 190 CYS A O 1
ATOM 1584 N N . ASP A 1 191 ? -21.734 -13.766 -13.734 1 86.44 191 ASP A N 1
ATOM 1585 C CA . ASP A 1 191 ? -22.547 -14.805 -14.367 1 86.44 191 ASP A CA 1
ATOM 1586 C C . ASP A 1 191 ? -21.688 -16.031 -14.703 1 86.44 191 ASP A C 1
ATOM 1588 O O . ASP A 1 191 ? -20.641 -15.906 -15.344 1 86.44 191 ASP A O 1
ATOM 1592 N N . ILE A 1 192 ? -22.141 -17.141 -14.328 1 85.31 192 ILE A N 1
ATOM 1593 C CA . ILE A 1 192 ? -21.391 -18.375 -14.57 1 85.31 192 ILE A CA 1
ATOM 1594 C C . ILE A 1 192 ? -21.594 -18.828 -16.016 1 85.31 192 ILE A C 1
ATOM 1596 O O . ILE A 1 192 ? -22.734 -19 -16.469 1 85.31 192 ILE A O 1
ATOM 1600 N N . PRO A 1 193 ? -20.531 -18.984 -16.672 1 88.06 193 PRO A N 1
ATOM 1601 C CA . PRO A 1 193 ? -20.656 -19.484 -18.047 1 88.06 193 PRO A CA 1
ATOM 1602 C C . PRO A 1 193 ? -21.312 -20.875 -18.109 1 88.06 193 PRO A C 1
ATOM 1604 O O . PRO A 1 193 ? -21.234 -21.641 -17.141 1 88.06 193 PRO A O 1
ATOM 1607 N N . GLU A 1 194 ? -21.922 -21.141 -19.25 1 85.5 194 GLU A N 1
ATOM 1608 C CA . GLU A 1 194 ? -22.672 -22.375 -19.438 1 85.5 194 GLU A CA 1
ATOM 1609 C C . GLU A 1 194 ? -21.812 -23.609 -19.188 1 85.5 194 GLU A C 1
ATOM 1611 O O . GLU A 1 194 ? -22.266 -24.578 -18.578 1 85.5 194 GLU A O 1
ATOM 1616 N N . ARG A 1 195 ? -20.625 -23.641 -19.594 1 83 195 ARG A N 1
ATOM 1617 C CA . ARG A 1 195 ? -19.75 -24.797 -19.5 1 83 195 ARG A CA 1
ATOM 1618 C C . ARG A 1 195 ? -19.375 -25.109 -18.047 1 83 195 ARG A C 1
ATOM 1620 O O . ARG A 1 195 ? -18.938 -26.219 -17.734 1 83 195 ARG A O 1
ATOM 1627 N N . LEU A 1 196 ? -19.641 -24.109 -17.203 1 85.69 196 LEU A N 1
ATOM 1628 C CA . LEU A 1 196 ? -19.328 -24.297 -15.789 1 85.69 196 LEU A CA 1
ATOM 1629 C C . LEU A 1 196 ? -20.609 -24.422 -14.961 1 85.69 196 LEU A C 1
ATOM 1631 O O . LEU A 1 196 ? -20.547 -24.578 -13.734 1 85.69 196 LEU A O 1
ATOM 1635 N N . ALA A 1 197 ? -21.719 -24.328 -15.578 1 82.31 197 ALA A N 1
ATOM 1636 C CA . ALA A 1 197 ? -23 -24.234 -14.891 1 82.31 197 ALA A CA 1
ATOM 1637 C C . ALA A 1 197 ? -23.266 -25.469 -14.039 1 82.31 197 ALA A C 1
ATOM 1639 O O . ALA A 1 197 ? -23.938 -25.391 -13.008 1 82.31 197 ALA A O 1
ATOM 1640 N N . ASN A 1 198 ? -22.703 -26.594 -14.383 1 82.12 198 ASN A N 1
ATOM 1641 C CA . ASN A 1 198 ? -23 -27.828 -13.664 1 82.12 198 ASN A CA 1
ATOM 1642 C C . ASN A 1 198 ? -21.891 -28.172 -12.672 1 82.12 198 ASN A C 1
ATOM 1644 O O . ASN A 1 198 ? -21.859 -29.281 -12.141 1 82.12 198 ASN A O 1
ATOM 1648 N N . ILE A 1 199 ? -21 -27.359 -12.516 1 83.44 199 ILE A N 1
ATOM 1649 C CA . ILE A 1 199 ? -19.906 -27.562 -11.578 1 83.44 199 ILE A CA 1
ATOM 1650 C C . ILE A 1 199 ? -20.109 -26.672 -10.352 1 83.44 199 ILE A C 1
ATOM 1652 O O . ILE A 1 199 ? -20.375 -25.484 -10.477 1 83.44 199 ILE A O 1
ATOM 1656 N N . THR A 1 200 ? -20.062 -27.281 -9.156 1 83.06 200 THR A N 1
ATOM 1657 C CA . THR A 1 200 ? -20.172 -26.5 -7.93 1 83.06 200 THR A CA 1
ATOM 1658 C C . THR A 1 200 ? -18.984 -25.531 -7.801 1 83.06 200 THR A C 1
ATOM 1660 O O . THR A 1 200 ? -17.828 -25.953 -7.934 1 83.06 200 THR A O 1
ATOM 1663 N N . TYR A 1 201 ? -19.25 -24.312 -7.613 1 83.94 201 TYR A N 1
ATOM 1664 C CA . TYR A 1 201 ? -18.172 -23.344 -7.461 1 83.94 201 TYR A CA 1
ATOM 1665 C C . TYR A 1 201 ? -18 -22.953 -6 1 83.94 201 TYR A C 1
ATOM 1667 O O . TYR A 1 201 ? -18.922 -23.062 -5.199 1 83.94 201 TYR A O 1
ATOM 1675 N N . LEU A 1 202 ? -16.828 -22.594 -5.652 1 81.44 202 LEU A N 1
ATOM 1676 C CA . LEU A 1 202 ? -16.531 -22.031 -4.34 1 81.44 202 LEU A CA 1
ATOM 1677 C C . LEU A 1 202 ? -16.812 -20.531 -4.312 1 81.44 202 LEU A C 1
ATOM 1679 O O . LEU A 1 202 ? -16.234 -19.766 -5.102 1 81.44 202 LEU A O 1
ATOM 1683 N N . ASP A 1 203 ? -17.688 -20.094 -3.414 1 80.88 203 ASP A N 1
ATOM 1684 C CA . ASP A 1 203 ? -18.016 -18.672 -3.289 1 80.88 203 ASP A CA 1
ATOM 1685 C C . ASP A 1 203 ? -17 -17.953 -2.402 1 80.88 203 ASP A C 1
ATOM 1687 O O . ASP A 1 203 ? -17 -18.141 -1.184 1 80.88 203 ASP A O 1
ATOM 1691 N N . ALA A 1 204 ? -16.188 -17.219 -3.078 1 75.38 204 ALA A N 1
ATOM 1692 C CA . ALA A 1 204 ? -15.141 -16.484 -2.363 1 75.38 204 ALA A CA 1
ATOM 1693 C C . ALA A 1 204 ? -15.445 -14.984 -2.328 1 75.38 204 ALA A C 1
ATOM 1695 O O . ALA A 1 204 ? -14.531 -14.164 -2.219 1 75.38 204 ALA A O 1
ATOM 1696 N N . THR A 1 205 ? -16.656 -14.641 -2.545 1 70.31 205 THR A N 1
ATOM 1697 C CA . THR A 1 205 ? -17.031 -13.234 -2.576 1 70.31 205 THR A CA 1
ATOM 1698 C C . THR A 1 205 ? -17.078 -12.656 -1.163 1 70.31 205 THR A C 1
ATOM 1700 O O . THR A 1 205 ? -17.016 -11.438 -0.98 1 70.31 205 THR A O 1
ATOM 1703 N N . ASP A 1 206 ? -17.047 -13.617 -0.239 1 61.91 206 ASP A N 1
ATOM 1704 C CA . ASP A 1 206 ? -17.125 -13.125 1.135 1 61.91 206 ASP A CA 1
ATOM 1705 C C . ASP A 1 206 ? -15.719 -12.852 1.688 1 61.91 206 ASP A C 1
ATOM 1707 O O . ASP A 1 206 ? -14.734 -13.398 1.197 1 61.91 206 ASP A O 1
ATOM 1711 N N . THR A 1 207 ? -15.453 -11.836 2.516 1 56.44 207 THR A N 1
ATOM 1712 C CA . THR A 1 207 ? -14.211 -11.266 3.018 1 56.44 207 THR A CA 1
ATOM 1713 C C . THR A 1 207 ? -13.594 -12.164 4.082 1 56.44 207 THR A C 1
ATOM 1715 O O . THR A 1 207 ? -12.453 -11.945 4.504 1 56.44 207 THR A O 1
ATOM 1718 N N . GLU A 1 208 ? -14.227 -13.094 4.539 1 54.47 208 GLU A N 1
ATOM 1719 C CA . GLU A 1 208 ? -13.758 -13.805 5.727 1 54.47 208 GLU A CA 1
ATOM 1720 C C . GLU A 1 208 ? -12.75 -14.883 5.359 1 54.47 208 GLU A C 1
ATOM 1722 O O . GLU A 1 208 ? -12.117 -15.477 6.234 1 54.47 208 GLU A O 1
ATOM 1727 N N . GLN A 1 209 ? -12.414 -15.109 4.215 1 61 209 GLN A N 1
ATOM 1728 C CA . GLN A 1 209 ? -11.383 -16 3.682 1 61 209 GLN A CA 1
ATOM 1729 C C . GLN A 1 209 ? -11.625 -17.438 4.117 1 61 209 GLN A C 1
ATOM 1731 O O . GLN A 1 209 ? -10.688 -18.25 4.16 1 61 209 GLN A O 1
ATOM 1736 N N . VAL A 1 210 ? -12.867 -17.734 4.543 1 63 210 VAL A N 1
ATOM 1737 C CA . VAL A 1 210 ? -13.219 -19.109 4.875 1 63 210 VAL A CA 1
ATOM 1738 C C . VAL A 1 210 ? -13.094 -20 3.635 1 63 210 VAL A C 1
ATOM 1740 O O . VAL A 1 210 ? -12.703 -21.156 3.732 1 63 210 VAL A O 1
ATOM 1743 N N . TRP A 1 211 ? -13.328 -19.375 2.596 1 68.81 211 TRP A N 1
ATOM 1744 C CA . TRP A 1 211 ? -13.297 -20.109 1.335 1 68.81 211 TRP A CA 1
ATOM 1745 C C . TRP A 1 211 ? -11.898 -20.656 1.059 1 68.81 211 TRP A C 1
ATOM 1747 O O . TRP A 1 211 ? -11.742 -21.672 0.377 1 68.81 211 TRP A O 1
ATOM 1757 N N . TRP A 1 212 ? -11.039 -20.062 1.683 1 71 212 TRP A N 1
ATOM 1758 C CA . TRP A 1 212 ? -9.656 -20.438 1.406 1 71 212 TRP A CA 1
ATOM 1759 C C . TRP A 1 212 ? -9.367 -21.859 1.915 1 71 212 TRP A C 1
ATOM 1761 O O . TRP A 1 212 ? -8.758 -22.656 1.208 1 71 212 TRP A O 1
ATOM 1771 N N . ASN A 1 213 ? -9.844 -22.062 3.062 1 68.5 213 ASN A N 1
ATOM 1772 C CA . ASN A 1 213 ? -9.641 -23.391 3.633 1 68.5 213 ASN A CA 1
ATOM 1773 C C . ASN A 1 213 ? -10.359 -24.453 2.822 1 68.5 213 ASN A C 1
ATOM 1775 O O . ASN A 1 213 ? -9.844 -25.562 2.654 1 68.5 213 ASN A O 1
ATOM 1779 N N . ARG A 1 214 ? -11.477 -24.125 2.361 1 73.06 214 ARG A N 1
ATOM 1780 C CA . ARG A 1 214 ? -12.242 -25.047 1.534 1 73.06 214 ARG A CA 1
ATOM 1781 C C . ARG A 1 214 ? -11.516 -25.328 0.222 1 73.06 214 ARG A C 1
ATOM 1783 O O . ARG A 1 214 ? -11.5 -26.469 -0.25 1 73.06 214 ARG A O 1
ATOM 1790 N N . LEU A 1 215 ? -10.969 -24.328 -0.276 1 77.38 215 LEU A N 1
ATOM 1791 C CA . LEU A 1 215 ? -10.227 -24.5 -1.519 1 77.38 215 LEU A CA 1
ATOM 1792 C C . LEU A 1 215 ? -9.016 -25.406 -1.308 1 77.38 215 LEU A C 1
ATOM 1794 O O . LEU A 1 215 ? -8.75 -26.297 -2.119 1 77.38 215 LEU A O 1
ATOM 1798 N N . LEU A 1 216 ? -8.367 -25.156 -0.248 1 73 216 LEU A N 1
ATOM 1799 C CA . LEU A 1 216 ? -7.176 -25.953 0.048 1 73 216 LEU A CA 1
ATOM 1800 C C . LEU A 1 216 ? -7.535 -27.422 0.197 1 73 216 LEU A C 1
ATOM 1802 O O . LEU A 1 216 ? -6.812 -28.297 -0.298 1 73 216 LEU A O 1
ATOM 1806 N N . LYS A 1 217 ? -8.625 -27.641 0.789 1 72.88 217 LYS A N 1
ATOM 1807 C CA . LYS A 1 217 ? -9.086 -29.016 0.978 1 72.88 217 LYS A CA 1
ATOM 1808 C C . LYS A 1 217 ? -9.445 -29.656 -0.355 1 72.88 217 LYS A C 1
ATOM 1810 O O . LYS A 1 217 ? -9.133 -30.828 -0.592 1 72.88 217 LYS A O 1
ATOM 1815 N N . THR A 1 218 ? -10.094 -28.906 -1.12 1 75.12 218 THR A N 1
ATOM 1816 C CA . THR A 1 218 ? -10.555 -29.406 -2.406 1 75.12 218 THR A CA 1
ATOM 1817 C C . THR A 1 218 ? -9.375 -29.719 -3.32 1 75.12 218 THR A C 1
ATOM 1819 O O . THR A 1 218 ? -9.375 -30.75 -4 1 75.12 218 THR A O 1
ATOM 1822 N N . VAL A 1 219 ? -8.422 -28.875 -3.328 1 77.62 219 VAL A N 1
ATOM 1823 C CA . VAL A 1 219 ? -7.27 -29.031 -4.215 1 77.62 219 VAL A CA 1
ATOM 1824 C C . VAL A 1 219 ? -6.422 -30.219 -3.768 1 77.62 219 VAL A C 1
ATOM 1826 O O . VAL A 1 219 ? -5.836 -30.906 -4.598 1 77.62 219 VAL A O 1
ATOM 1829 N N . ASN A 1 220 ? -6.492 -30.469 -2.518 1 72.5 220 ASN A N 1
ATOM 1830 C CA . ASN A 1 220 ? -5.66 -31.531 -1.974 1 72.5 220 ASN A CA 1
ATOM 1831 C C . ASN A 1 220 ? -6.387 -32.875 -1.986 1 72.5 220 ASN A C 1
ATOM 1833 O O . ASN A 1 220 ? -5.793 -33.906 -1.676 1 72.5 220 ASN A O 1
ATOM 1837 N N . SER A 1 221 ? -7.625 -32.844 -2.299 1 70.12 221 SER A N 1
ATOM 1838 C CA . SER A 1 221 ? -8.375 -34.062 -2.367 1 70.12 221 SER A CA 1
ATOM 1839 C C . SER A 1 221 ? -8.039 -34.875 -3.631 1 70.12 221 SER A C 1
ATOM 1841 O O . SER A 1 221 ? -7.758 -34.281 -4.676 1 70.12 221 SER A O 1
ATOM 1843 N N . PRO A 1 222 ? -7.891 -36.219 -3.441 1 63.03 222 PRO A N 1
ATOM 1844 C CA . PRO A 1 222 ? -7.613 -37.031 -4.637 1 63.03 222 PRO A CA 1
ATOM 1845 C C . PRO A 1 222 ? -8.648 -36.812 -5.734 1 63.03 222 PRO A C 1
ATOM 1847 O O . PRO A 1 222 ? -9.82 -36.531 -5.441 1 63.03 222 PRO A O 1
ATOM 1850 N N . SER A 1 223 ? -8.297 -36.469 -6.984 1 60.12 223 SER A N 1
ATOM 1851 C CA . SER A 1 223 ? -9.156 -36.219 -8.141 1 60.12 223 SER A CA 1
ATOM 1852 C C . SER A 1 223 ? -10.227 -37.312 -8.266 1 60.12 223 SER A C 1
ATOM 1854 O O . SER A 1 223 ? -11.297 -37.062 -8.836 1 60.12 223 SER A O 1
ATOM 1856 N N . LYS A 1 224 ? -10.078 -38.531 -7.918 1 53.72 224 LYS A N 1
ATOM 1857 C CA . LYS A 1 224 ? -11.023 -39.625 -8.125 1 53.72 224 LYS A CA 1
ATOM 1858 C C . LYS A 1 224 ? -12.305 -39.406 -7.328 1 53.72 224 LYS A C 1
ATOM 1860 O O . LYS A 1 224 ? -13.344 -40 -7.637 1 53.72 224 LYS A O 1
ATOM 1865 N N . GLU A 1 225 ? -12.281 -38.75 -6.285 1 43.62 225 GLU A N 1
ATOM 1866 C CA . GLU A 1 225 ? -13.484 -38.719 -5.457 1 43.62 225 GLU A CA 1
ATOM 1867 C C . GLU A 1 225 ? -14.516 -37.75 -6.02 1 43.62 225 GLU A C 1
ATOM 1869 O O . GLU A 1 225 ? -15.656 -37.719 -5.559 1 43.62 225 GLU A O 1
ATOM 1874 N N . PHE A 1 226 ? -14.273 -36.938 -6.836 1 39 226 PHE A N 1
ATOM 1875 C CA . PHE A 1 226 ? -15.289 -36.031 -7.344 1 39 226 PHE A CA 1
ATOM 1876 C C . PHE A 1 226 ? -15.992 -36.594 -8.555 1 39 226 PHE A C 1
ATOM 1878 O O . PHE A 1 226 ? -16.688 -35.906 -9.289 1 39 226 PHE A O 1
ATOM 1885 N N . SER A 1 227 ? -15.672 -37.781 -8.898 1 32.72 227 SER A N 1
ATOM 1886 C CA . SER A 1 227 ? -16.547 -38.438 -9.859 1 32.72 227 SER A CA 1
ATOM 1887 C C . SER A 1 227 ? -17.953 -38.594 -9.312 1 32.72 227 SER A C 1
ATOM 1889 O O . SER A 1 227 ? -18.172 -39.188 -8.258 1 32.72 227 SER A O 1
ATOM 1891 N N . ASN A 1 228 ? -18.828 -37.719 -9.625 1 26.47 228 ASN A N 1
ATOM 1892 C CA . ASN A 1 228 ? -20.203 -38.219 -9.531 1 26.47 228 ASN A CA 1
ATOM 1893 C C . ASN A 1 228 ? -20.406 -39.438 -10.414 1 26.47 228 ASN A C 1
ATOM 1895 O O . ASN A 1 228 ? -19.906 -39.5 -11.547 1 26.47 228 ASN A O 1
ATOM 1899 N N . MET B 1 1 ? 28.906 36.469 -2.457 1 21.38 1 MET B N 1
ATOM 1900 C CA . MET B 1 1 ? 29.203 35.469 -1.444 1 21.38 1 MET B CA 1
ATOM 1901 C C . MET B 1 1 ? 27.938 35.125 -0.646 1 21.38 1 MET B C 1
ATOM 1903 O O . MET B 1 1 ? 28.031 34.531 0.434 1 21.38 1 MET B O 1
ATOM 1907 N N . ASP B 1 2 ? 26.75 35.219 -1.28 1 22.69 2 ASP B N 1
ATOM 1908 C CA . ASP B 1 2 ? 25.375 35.062 -1.727 1 22.69 2 ASP B CA 1
ATOM 1909 C C . ASP B 1 2 ? 24.969 33.594 -1.79 1 22.69 2 ASP B C 1
ATOM 1911 O O . ASP B 1 2 ? 24.281 33.156 -2.725 1 22.69 2 ASP B O 1
ATOM 1915 N N . LYS B 1 3 ? 25.734 32.875 -0.931 1 25.92 3 LYS B N 1
ATOM 1916 C CA . LYS B 1 3 ? 25.656 31.422 -0.678 1 25.92 3 LYS B CA 1
ATOM 1917 C C . LYS B 1 3 ? 24.328 31.062 -0.018 1 25.92 3 LYS B C 1
ATOM 1919 O O . LYS B 1 3 ? 24.141 29.922 0.41 1 25.92 3 LYS B O 1
ATOM 1924 N N . GLU B 1 4 ? 23.422 31.844 0.289 1 24.42 4 GLU B N 1
ATOM 1925 C CA . GLU B 1 4 ? 22.453 31.672 1.365 1 24.42 4 GLU B CA 1
ATOM 1926 C C . GLU B 1 4 ? 21.328 30.719 0.949 1 24.42 4 GLU B C 1
ATOM 1928 O O . GLU B 1 4 ? 20.312 30.609 1.636 1 24.42 4 GLU B O 1
ATOM 1933 N N . ARG B 1 5 ? 21.219 30.266 -0.22 1 26.11 5 ARG B N 1
ATOM 1934 C CA . ARG B 1 5 ? 20.156 29.438 -0.799 1 26.11 5 ARG B CA 1
ATOM 1935 C C . ARG B 1 5 ? 20.078 28.078 -0.105 1 26.11 5 ARG B C 1
ATOM 1937 O O . ARG B 1 5 ? 20.703 27.109 -0.547 1 26.11 5 ARG B O 1
ATOM 1944 N N . GLU B 1 6 ? 20.297 27.781 1.152 1 26.55 6 GLU B N 1
ATOM 1945 C CA . GLU B 1 6 ? 20.344 26.547 1.926 1 26.55 6 GLU B CA 1
ATOM 1946 C C . GLU B 1 6 ? 19.031 25.766 1.789 1 26.55 6 GLU B C 1
ATOM 1948 O O . GLU B 1 6 ? 17.969 26.25 2.182 1 26.55 6 GLU B O 1
ATOM 1953 N N . SER B 1 7 ? 18.641 24.797 0.896 1 26.61 7 SER B N 1
ATOM 1954 C CA . SER B 1 7 ? 17.938 23.812 0.084 1 26.61 7 SER B CA 1
ATOM 1955 C C . SER B 1 7 ? 17.328 22.719 0.95 1 26.61 7 SER B C 1
ATOM 1957 O O . SER B 1 7 ? 16.359 22.062 0.551 1 26.61 7 SER B O 1
ATOM 1959 N N . GLU B 1 8 ? 18.125 21.938 1.883 1 27.67 8 GLU B N 1
ATOM 1960 C CA . GLU B 1 8 ? 18.438 20.531 2.178 1 27.67 8 GLU B CA 1
ATOM 1961 C C . GLU B 1 8 ? 17.219 19.812 2.715 1 27.67 8 GLU B C 1
ATOM 1963 O O . GLU B 1 8 ? 16.906 18.688 2.281 1 27.67 8 GLU B O 1
ATOM 1968 N N . ASP B 1 9 ? 16.734 19.703 4.184 1 28.05 9 ASP B N 1
ATOM 1969 C CA . ASP B 1 9 ? 16.906 19.016 5.457 1 28.05 9 ASP B CA 1
ATOM 1970 C C . ASP B 1 9 ? 15.609 18.344 5.902 1 28.05 9 ASP B C 1
ATOM 1972 O O . ASP B 1 9 ? 15.586 17.156 6.195 1 28.05 9 ASP B O 1
ATOM 1976 N N . VAL B 1 10 ? 14.414 19.031 6.914 1 28.09 10 VAL B N 1
ATOM 1977 C CA . VAL B 1 10 ? 13.734 18.516 8.094 1 28.09 10 VAL B CA 1
ATOM 1978 C C . VAL B 1 10 ? 12.547 17.641 7.68 1 28.09 10 VAL B C 1
ATOM 1980 O O . VAL B 1 10 ? 11.742 18.047 6.84 1 28.09 10 VAL B O 1
ATOM 1983 N N . CYS B 1 11 ? 12.445 16.438 7.145 1 34.06 11 CYS B N 1
ATOM 1984 C CA . CYS B 1 11 ? 11.188 15.734 7.363 1 34.06 11 CYS B CA 1
ATOM 1985 C C . CYS B 1 11 ? 10.328 16.453 8.398 1 34.06 11 CYS B C 1
ATOM 1987 O O . CYS B 1 11 ? 10.602 16.375 9.594 1 34.06 11 CYS B O 1
ATOM 1989 N N . LEU B 1 12 ? 9.891 17.719 8.312 1 32.72 12 LEU B N 1
ATOM 1990 C CA . LEU B 1 12 ? 9.414 19 8.797 1 32.72 12 LEU B CA 1
ATOM 1991 C C . LEU B 1 12 ? 8.344 18.812 9.867 1 32.72 12 LEU B C 1
ATOM 1993 O O . LEU B 1 12 ? 7.188 19.203 9.664 1 32.72 12 LEU B O 1
ATOM 1997 N N . LEU B 1 13 ? 8.172 17.734 10.414 1 33.16 13 LEU B N 1
ATOM 1998 C CA . LEU B 1 13 ? 7.254 17.688 11.547 1 33.16 13 LEU B CA 1
ATOM 1999 C C . LEU B 1 13 ? 7.547 18.828 12.523 1 33.16 13 LEU B C 1
ATOM 2001 O O . LEU B 1 13 ? 8.68 19.312 12.602 1 33.16 13 LEU B O 1
ATOM 2005 N N . PRO B 1 14 ? 6.672 19.641 12.766 1 34.06 14 PRO B N 1
ATOM 2006 C CA . PRO B 1 14 ? 6.984 20.406 13.969 1 34.06 14 PRO B CA 1
ATOM 2007 C C . PRO B 1 14 ? 7.914 19.656 14.922 1 34.06 14 PRO B C 1
ATOM 2009 O O . PRO B 1 14 ? 7.793 18.438 15.078 1 34.06 14 PRO B O 1
ATOM 2012 N N . ARG B 1 15 ? 9.281 20.078 15.008 1 37.78 15 ARG B N 1
ATOM 2013 C CA . ARG B 1 15 ? 10.516 19.453 15.484 1 37.78 15 ARG B CA 1
ATOM 2014 C C . ARG B 1 15 ? 10.289 18.734 16.812 1 37.78 15 ARG B C 1
ATOM 2016 O O . ARG B 1 15 ? 10.523 19.312 17.875 1 37.78 15 ARG B O 1
ATOM 2023 N N . ARG B 1 16 ? 9.156 18.469 17.188 1 36.38 16 ARG B N 1
ATOM 2024 C CA . ARG B 1 16 ? 9.516 17.672 18.344 1 36.38 16 ARG B CA 1
ATOM 2025 C C . ARG B 1 16 ? 10.477 16.547 17.969 1 36.38 16 ARG B C 1
ATOM 2027 O O . ARG B 1 16 ? 10.484 16.094 16.828 1 36.38 16 ARG B O 1
ATOM 2034 N N . ARG B 1 17 ? 11.359 16.188 18.781 1 44.31 17 ARG B N 1
ATOM 2035 C CA . ARG B 1 17 ? 12.445 15.211 18.797 1 44.31 17 ARG B CA 1
ATOM 2036 C C . ARG B 1 17 ? 12.023 13.906 18.141 1 44.31 17 ARG B C 1
ATOM 2038 O O . ARG B 1 17 ? 11.328 13.094 18.734 1 44.31 17 ARG B O 1
ATOM 2045 N N . ARG B 1 18 ? 11.633 14.031 16.797 1 52.44 18 ARG B N 1
ATOM 2046 C CA . ARG B 1 18 ? 11.445 12.711 16.203 1 52.44 18 ARG B CA 1
ATOM 2047 C C . ARG B 1 18 ? 12.477 11.719 16.734 1 52.44 18 ARG B C 1
ATOM 2049 O O . ARG B 1 18 ? 13.68 12.008 16.734 1 52.44 18 ARG B O 1
ATOM 2056 N N . GLN B 1 19 ? 11.875 10.945 17.578 1 62.09 19 GLN B N 1
ATOM 2057 C CA . GLN B 1 19 ? 12.766 9.953 18.188 1 62.09 19 GLN B CA 1
ATOM 2058 C C . GLN B 1 19 ? 13.273 8.961 17.141 1 62.09 19 GLN B C 1
ATOM 2060 O O . GLN B 1 19 ? 14.391 8.445 17.266 1 62.09 19 GLN B O 1
ATOM 2065 N N . HIS B 1 20 ? 12.461 8.977 15.898 1 72.62 20 HIS B N 1
ATOM 2066 C CA . HIS B 1 20 ? 12.875 8.008 14.891 1 72.62 20 HIS B CA 1
ATOM 2067 C C . HIS B 1 20 ? 12.766 8.586 13.484 1 72.62 20 HIS B C 1
ATOM 2069 O O . HIS B 1 20 ? 12.07 9.586 13.273 1 72.62 20 HIS B O 1
ATOM 2075 N N . HIS B 1 21 ? 13.578 8.023 12.586 1 76.94 21 HIS B N 1
ATOM 2076 C CA . HIS B 1 21 ? 13.625 8.516 11.219 1 76.94 21 HIS B CA 1
ATOM 2077 C C . HIS B 1 21 ? 12.922 7.559 10.258 1 76.94 21 HIS B C 1
ATOM 2079 O O . HIS B 1 21 ? 12.219 7.992 9.352 1 76.94 21 HIS B O 1
ATOM 2085 N N . VAL B 1 22 ? 13.055 6.352 10.539 1 89.69 22 VAL B N 1
ATOM 2086 C CA . VAL B 1 22 ? 12.641 5.387 9.523 1 89.69 22 VAL B CA 1
ATOM 2087 C C . VAL B 1 22 ? 11.805 4.285 10.172 1 89.69 22 VAL B C 1
ATOM 2089 O O . VAL B 1 22 ? 12.148 3.791 11.25 1 89.69 22 VAL B O 1
ATOM 2092 N N . LEU B 1 23 ? 10.688 3.932 9.594 1 93.5 23 LEU B N 1
ATOM 2093 C CA . LEU B 1 23 ? 9.883 2.76 9.922 1 93.5 23 LEU B CA 1
ATOM 2094 C C . LEU B 1 23 ? 9.977 1.713 8.812 1 93.5 23 LEU B C 1
ATOM 2096 O O . LEU B 1 23 ? 9.883 2.045 7.629 1 93.5 23 LEU B O 1
ATOM 2100 N N . ILE B 1 24 ? 10.227 0.471 9.172 1 94.62 24 ILE B N 1
ATOM 2101 C CA . ILE B 1 24 ? 10.297 -0.602 8.188 1 94.62 24 ILE B CA 1
ATOM 2102 C C . ILE B 1 24 ? 9.195 -1.625 8.453 1 94.62 24 ILE B C 1
ATOM 2104 O O . ILE B 1 24 ? 9.148 -2.225 9.531 1 94.62 24 ILE B O 1
ATOM 2108 N N . SER B 1 25 ? 8.273 -1.788 7.539 1 94.5 25 SER B N 1
ATOM 2109 C CA . SER B 1 25 ? 7.254 -2.834 7.578 1 94.5 25 SER B CA 1
ATOM 2110 C C . SER B 1 25 ? 7.656 -4.031 6.723 1 94.5 25 SER B C 1
ATOM 2112 O O . SER B 1 25 ? 7.941 -3.881 5.535 1 94.5 25 SER B O 1
ATOM 2114 N N . HIS B 1 26 ? 7.77 -5.164 7.289 1 92.69 26 HIS B N 1
ATOM 2115 C CA . HIS B 1 26 ? 8.141 -6.379 6.574 1 92.69 26 HIS B CA 1
ATOM 2116 C C . HIS B 1 26 ? 7.586 -7.617 7.27 1 92.69 26 HIS B C 1
ATOM 2118 O O . HIS B 1 26 ? 7.18 -7.555 8.43 1 92.69 26 HIS B O 1
ATOM 2124 N N . HIS B 1 27 ? 7.43 -8.633 6.414 1 88.38 27 HIS B N 1
ATOM 2125 C CA . HIS B 1 27 ? 7.008 -9.922 6.945 1 88.38 27 HIS B CA 1
ATOM 2126 C C . HIS B 1 27 ? 7.594 -11.07 6.129 1 88.38 27 HIS B C 1
ATOM 2128 O O . HIS B 1 27 ? 7.496 -11.07 4.898 1 88.38 27 HIS B O 1
ATOM 2134 N N . SER B 1 28 ? 8.312 -11.969 6.75 1 80.31 28 SER B N 1
ATOM 2135 C CA . SER B 1 28 ? 8.773 -13.195 6.117 1 80.31 28 SER B CA 1
ATOM 2136 C C . SER B 1 28 ? 9.359 -14.156 7.148 1 80.31 28 SER B C 1
ATOM 2138 O O . SER B 1 28 ? 9.977 -13.734 8.125 1 80.31 28 SER B O 1
ATOM 2140 N N . THR B 1 29 ? 9.055 -15.367 6.965 1 74.44 29 THR B N 1
ATOM 2141 C CA . THR B 1 29 ? 9.625 -16.375 7.848 1 74.44 29 THR B CA 1
ATOM 2142 C C . THR B 1 29 ? 10.898 -16.953 7.246 1 74.44 29 THR B C 1
ATOM 2144 O O . THR B 1 29 ? 11.609 -17.719 7.902 1 74.44 29 THR B O 1
ATOM 2147 N N . LEU B 1 30 ? 11.195 -16.609 6.059 1 76.75 30 LEU B N 1
ATOM 2148 C CA . LEU B 1 30 ? 12.375 -17.125 5.367 1 76.75 30 LEU B CA 1
ATOM 2149 C C . LEU B 1 30 ? 13.633 -16.406 5.82 1 76.75 30 LEU B C 1
ATOM 2151 O O . LEU B 1 30 ? 13.656 -15.18 5.91 1 76.75 30 LEU B O 1
ATOM 2155 N N . ARG B 1 31 ? 14.625 -17.125 6.102 1 78.06 31 ARG B N 1
ATOM 2156 C CA . ARG B 1 31 ? 15.898 -16.578 6.582 1 78.06 31 ARG B CA 1
ATOM 2157 C C . ARG B 1 31 ? 16.469 -15.57 5.598 1 78.06 31 ARG B C 1
ATOM 2159 O O . ARG B 1 31 ? 16.984 -14.523 6 1 78.06 31 ARG B O 1
ATOM 2166 N N . LYS B 1 32 ? 16.438 -15.898 4.316 1 78.94 32 LYS B N 1
ATOM 2167 C CA . LYS B 1 32 ? 17.016 -15.023 3.295 1 78.94 32 LYS B CA 1
ATOM 2168 C C . LYS B 1 32 ? 16.328 -13.656 3.301 1 78.94 32 LYS B C 1
ATOM 2170 O O . LYS B 1 32 ? 16.984 -12.641 3.059 1 78.94 32 LYS B O 1
ATOM 2175 N N . ASP B 1 33 ? 15.055 -13.648 3.562 1 84.94 33 ASP B N 1
ATOM 2176 C CA . ASP B 1 33 ? 14.312 -12.398 3.605 1 84.94 33 ASP B CA 1
ATOM 2177 C C . ASP B 1 33 ? 14.664 -11.594 4.855 1 84.94 33 ASP B C 1
ATOM 2179 O O . ASP B 1 33 ? 14.758 -10.359 4.801 1 84.94 33 ASP B O 1
ATOM 2183 N N . VAL B 1 34 ? 14.836 -12.328 5.906 1 86.25 34 VAL B N 1
ATOM 2184 C CA . VAL B 1 34 ? 15.219 -11.672 7.152 1 86.25 34 VAL B CA 1
ATOM 2185 C C . VAL B 1 34 ? 16.594 -11.039 7.004 1 86.25 34 VAL B C 1
ATOM 2187 O O . VAL B 1 34 ? 16.812 -9.898 7.422 1 86.25 34 VAL B O 1
ATOM 2190 N N . GLU B 1 35 ? 17.484 -11.758 6.445 1 87.19 35 GLU B N 1
ATOM 2191 C CA . GLU B 1 35 ? 18.828 -11.242 6.203 1 87.19 35 GLU B CA 1
ATOM 2192 C C . GLU B 1 35 ? 18.812 -10.023 5.285 1 87.19 35 GLU B C 1
ATOM 2194 O O . GLU B 1 35 ? 19.578 -9.086 5.473 1 87.19 35 GLU B O 1
ATOM 2199 N N . PHE B 1 36 ? 18 -10.109 4.352 1 90.44 36 PHE B N 1
ATOM 2200 C CA . PHE B 1 36 ? 17.844 -9 3.426 1 90.44 36 PHE B CA 1
ATOM 2201 C C . PHE B 1 36 ? 17.453 -7.727 4.172 1 90.44 36 PHE B C 1
ATOM 2203 O O . PHE B 1 36 ? 18.062 -6.672 3.973 1 90.44 36 PHE B O 1
ATOM 2210 N N . VAL B 1 37 ? 16.484 -7.789 5.047 1 93.06 37 VAL B N 1
ATOM 2211 C CA . VAL B 1 37 ? 16 -6.637 5.797 1 93.06 37 VAL B CA 1
ATOM 2212 C C . VAL B 1 37 ? 17.078 -6.16 6.77 1 93.06 37 VAL B C 1
ATOM 2214 O O . VAL B 1 37 ? 17.234 -4.957 6.988 1 93.06 37 VAL B O 1
ATOM 2217 N N . LEU B 1 38 ? 17.781 -7.07 7.309 1 92.56 38 LEU B N 1
ATOM 2218 C CA . LEU B 1 38 ? 18.844 -6.715 8.234 1 92.56 38 LEU B CA 1
ATOM 2219 C C . LEU B 1 38 ? 19.922 -5.895 7.523 1 92.56 38 LEU B C 1
ATOM 2221 O O . LEU B 1 38 ? 20.453 -4.934 8.094 1 92.56 38 LEU B O 1
ATOM 2225 N N . SER B 1 39 ? 20.25 -6.305 6.316 1 90.81 39 SER B N 1
ATOM 2226 C CA . SER B 1 39 ? 21.234 -5.551 5.535 1 90.81 39 SER B CA 1
ATOM 2227 C C . SER B 1 39 ? 20.734 -4.133 5.262 1 90.81 39 SER B C 1
ATOM 2229 O O . SER B 1 39 ? 21.531 -3.184 5.301 1 90.81 39 SER B O 1
ATOM 2231 N N . LEU B 1 40 ? 19.469 -3.982 4.977 1 93 40 LEU B N 1
ATOM 2232 C CA . LEU B 1 40 ? 18.891 -2.66 4.754 1 93 40 LEU B CA 1
ATOM 2233 C C . LEU B 1 40 ? 18.984 -1.811 6.016 1 93 40 LEU B C 1
ATOM 2235 O O . LEU B 1 40 ? 19.359 -0.635 5.953 1 93 40 LEU B O 1
ATOM 2239 N N . ARG B 1 41 ? 18.688 -2.469 7.121 1 93.5 41 ARG B N 1
ATOM 2240 C CA . ARG B 1 41 ? 18.734 -1.763 8.398 1 93.5 41 ARG B CA 1
ATOM 2241 C C . ARG B 1 41 ? 20.141 -1.246 8.68 1 93.5 41 ARG B C 1
ATOM 2243 O O . ARG B 1 41 ? 20.312 -0.119 9.148 1 93.5 41 ARG B O 1
ATOM 2250 N N . GLU B 1 42 ? 21.047 -2.025 8.391 1 92.06 42 GLU B N 1
ATOM 2251 C CA . GLU B 1 42 ? 22.438 -1.675 8.664 1 92.06 42 GLU B CA 1
ATOM 2252 C C . GLU B 1 42 ? 22.859 -0.439 7.875 1 92.06 42 GLU B C 1
ATOM 2254 O O . GLU B 1 42 ? 23.484 0.471 8.43 1 92.06 42 GLU B O 1
ATOM 2259 N N . VAL B 1 43 ? 22.594 -0.43 6.637 1 90.31 43 VAL B N 1
ATOM 2260 C CA . VAL B 1 43 ? 23 0.696 5.805 1 90.31 43 VAL B CA 1
ATOM 2261 C C . VAL B 1 43 ? 22.266 1.957 6.238 1 90.31 43 VAL B C 1
ATOM 2263 O O . VAL B 1 43 ? 22.828 3.049 6.25 1 90.31 43 VAL B O 1
ATOM 2266 N N . ILE B 1 44 ? 21 1.827 6.609 1 90.25 44 ILE B N 1
ATOM 2267 C CA . ILE B 1 44 ? 20.203 2.961 7.047 1 90.25 44 ILE B CA 1
ATOM 2268 C C . ILE B 1 44 ? 20.781 3.551 8.328 1 90.25 44 ILE B C 1
ATOM 2270 O O . ILE B 1 44 ? 20.922 4.77 8.445 1 90.25 44 ILE B O 1
ATOM 2274 N N . GLN B 1 45 ? 21.156 2.688 9.156 1 90.81 45 GLN B N 1
ATOM 2275 C CA . GLN B 1 45 ? 21.75 3.129 10.414 1 90.81 45 GLN B CA 1
ATOM 2276 C C . GLN B 1 45 ? 23.141 3.732 10.188 1 90.81 45 GLN B C 1
ATOM 2278 O O . GLN B 1 45 ? 23.5 4.723 10.836 1 90.81 45 GLN B O 1
ATOM 2283 N N . GLN B 1 46 ? 23.844 3.16 9.289 1 88.06 46 GLN B N 1
ATOM 2284 C CA . GLN B 1 46 ? 25.156 3.688 8.945 1 88.06 46 GLN B CA 1
ATOM 2285 C C . GLN B 1 46 ? 25.062 5.094 8.359 1 88.06 46 GLN B C 1
ATOM 2287 O O . GLN B 1 46 ? 25.953 5.918 8.547 1 88.06 46 GLN B O 1
ATOM 2292 N N . ASP B 1 47 ? 23.984 5.316 7.629 1 86 47 ASP B N 1
ATOM 2293 C CA . ASP B 1 47 ? 23.75 6.625 7.027 1 86 47 ASP B CA 1
ATOM 2294 C C . ASP B 1 47 ? 23.266 7.629 8.07 1 86 47 ASP B C 1
ATOM 2296 O O . ASP B 1 47 ? 22.953 8.773 7.738 1 86 47 ASP B O 1
ATOM 2300 N N . GLY B 1 48 ? 23.062 7.176 9.359 1 82.06 48 GLY B N 1
ATOM 2301 C CA . GLY B 1 48 ? 22.781 8.078 10.461 1 82.06 48 GLY B CA 1
ATOM 2302 C C . GLY B 1 48 ? 21.297 8.148 10.797 1 82.06 48 GLY B C 1
ATOM 2303 O O . GLY B 1 48 ? 20.875 9 11.578 1 82.06 48 GLY B O 1
ATOM 2304 N N . PHE B 1 49 ? 20.516 7.309 10.258 1 85.56 49 PHE B N 1
ATOM 2305 C CA . PHE B 1 49 ? 19.094 7.328 10.516 1 85.56 49 PHE B CA 1
ATOM 2306 C C . PHE B 1 49 ? 18.734 6.406 11.68 1 85.56 49 PHE B C 1
ATOM 2308 O O . PHE B 1 49 ? 19.297 5.312 11.805 1 85.56 49 PHE B O 1
ATOM 2315 N N . LYS B 1 50 ? 17.906 6.887 12.539 1 87.62 50 LYS B N 1
ATOM 2316 C CA . LYS B 1 50 ? 17.359 6.051 13.594 1 87.62 50 LYS B CA 1
ATOM 2317 C C . LYS B 1 50 ? 16.125 5.277 13.102 1 87.62 50 LYS B C 1
ATOM 2319 O O . LYS B 1 50 ? 15.203 5.867 12.539 1 87.62 50 LYS B O 1
ATOM 2324 N N . ILE B 1 51 ? 16.156 3.967 13.344 1 91.31 51 ILE B N 1
ATOM 2325 C CA . ILE B 1 51 ? 15.07 3.117 12.875 1 91.31 51 ILE B CA 1
ATOM 2326 C C . ILE B 1 51 ? 14.148 2.775 14.047 1 91.31 51 ILE B C 1
ATOM 2328 O O . ILE B 1 51 ? 14.617 2.418 15.133 1 91.31 51 ILE B O 1
ATOM 2332 N N . PHE B 1 52 ? 12.875 2.916 13.797 1 91.75 52 PHE B N 1
ATOM 2333 C CA . PHE B 1 52 ? 11.891 2.537 14.805 1 91.75 52 PHE B CA 1
ATOM 2334 C C . PHE B 1 52 ? 11.938 1.037 15.07 1 91.75 52 PHE B C 1
ATOM 2336 O O . PHE B 1 52 ? 11.992 0.235 14.133 1 91.75 52 PHE B O 1
ATOM 2343 N N . SER B 1 53 ? 11.945 0.642 16.344 1 89.12 53 SER B N 1
ATOM 2344 C CA . SER B 1 53 ? 11.992 -0.757 16.75 1 89.12 53 SER B CA 1
ATOM 2345 C C . SER B 1 53 ? 10.828 -1.094 17.688 1 89.12 53 SER B C 1
ATOM 2347 O O . SER B 1 53 ? 10.719 -0.526 18.781 1 89.12 53 SER B O 1
ATOM 2349 N N . PRO B 1 54 ? 10.023 -2.018 17.25 1 86.25 54 PRO B N 1
ATOM 2350 C CA . PRO B 1 54 ? 8.922 -2.408 18.141 1 86.25 54 PRO B CA 1
ATOM 2351 C C . PRO B 1 54 ? 9.398 -2.854 19.516 1 86.25 54 PRO B C 1
ATOM 2353 O O . PRO B 1 54 ? 8.742 -2.564 20.516 1 86.25 54 PRO B O 1
ATOM 2356 N N . GLN B 1 55 ? 10.492 -3.506 19.578 1 85.5 55 GLN B N 1
ATOM 2357 C CA . GLN B 1 55 ? 11.016 -4.016 20.844 1 85.5 55 GLN B CA 1
ATOM 2358 C C . GLN B 1 55 ? 11.406 -2.873 21.766 1 85.5 55 GLN B C 1
ATOM 2360 O O . GLN B 1 55 ? 11.195 -2.957 22.984 1 85.5 55 GLN B O 1
ATOM 2365 N N . GLU B 1 56 ? 11.891 -1.784 21.25 1 86.75 56 GLU B N 1
ATOM 2366 C CA . GLU B 1 56 ? 12.422 -0.695 22.062 1 86.75 56 GLU B CA 1
ATOM 2367 C C . GLU B 1 56 ? 11.422 0.448 22.188 1 86.75 56 GLU B C 1
ATOM 2369 O O . GLU B 1 56 ? 11.422 1.177 23.172 1 86.75 56 GLU B O 1
ATOM 2374 N N . ASP B 1 57 ? 10.562 0.56 21.219 1 87.25 57 ASP B N 1
ATOM 2375 C CA . ASP B 1 57 ? 9.852 1.83 21.109 1 87.25 57 ASP B CA 1
ATOM 2376 C C . ASP B 1 57 ? 8.352 1.649 21.375 1 87.25 57 ASP B C 1
ATOM 2378 O O . ASP B 1 57 ? 7.625 2.629 21.531 1 87.25 57 ASP B O 1
ATOM 2382 N N . TYR B 1 58 ? 7.883 0.44 21.406 1 86.31 58 TYR B N 1
ATOM 2383 C CA . TYR B 1 58 ? 6.461 0.214 21.656 1 86.31 58 TYR B CA 1
ATOM 2384 C C . TYR B 1 58 ? 6.09 0.567 23.094 1 86.31 58 TYR B C 1
ATOM 2386 O O . TYR B 1 58 ? 6.844 0.28 24.016 1 86.31 58 TYR B O 1
ATOM 2394 N N . ASP B 1 59 ? 4.988 1.218 23.234 1 86.19 59 ASP B N 1
ATOM 2395 C CA . ASP B 1 59 ? 4.355 1.476 24.531 1 86.19 59 ASP B CA 1
ATOM 2396 C C . ASP B 1 59 ? 3.428 0.331 24.922 1 86.19 59 ASP B C 1
ATOM 2398 O O . ASP B 1 59 ? 2.424 0.08 24.25 1 86.19 59 ASP B O 1
ATOM 2402 N N . ASP B 1 60 ? 3.717 -0.292 25.938 1 88.69 60 ASP B N 1
ATOM 2403 C CA . ASP B 1 60 ? 2.982 -1.477 26.375 1 88.69 60 ASP B CA 1
ATOM 2404 C C . ASP B 1 60 ? 1.554 -1.12 26.781 1 88.69 60 ASP B C 1
ATOM 2406 O O . ASP B 1 60 ? 0.696 -1.999 26.891 1 88.69 60 ASP B O 1
ATOM 2410 N N . GLN B 1 61 ? 1.224 0.124 27.031 1 89.19 61 GLN B N 1
ATOM 2411 C CA . GLN B 1 61 ? -0.11 0.556 27.438 1 89.19 61 GLN B CA 1
ATOM 2412 C C . GLN B 1 61 ? -1.02 0.743 26.219 1 89.19 61 GLN B C 1
ATOM 2414 O O . GLN B 1 61 ? -2.227 0.948 26.375 1 89.19 61 GLN B O 1
ATOM 2419 N N . LEU B 1 62 ? -0.428 0.663 25.125 1 87.81 62 LEU B N 1
ATOM 2420 C CA . LEU B 1 62 ? -1.191 0.87 23.891 1 87.81 62 LEU B CA 1
ATOM 2421 C C . LEU B 1 62 ? -1.401 -0.447 23.156 1 87.81 62 LEU B C 1
ATOM 2423 O O . LEU B 1 62 ? -0.655 -1.406 23.359 1 87.81 62 LEU B O 1
ATOM 2427 N N . THR B 1 63 ? -2.426 -0.465 22.281 1 90.69 63 THR B N 1
ATOM 2428 C CA . THR B 1 63 ? -2.631 -1.614 21.406 1 90.69 63 THR B CA 1
ATOM 2429 C C . THR B 1 63 ? -1.562 -1.666 20.328 1 90.69 63 THR B C 1
ATOM 2431 O O . THR B 1 63 ? -0.844 -0.688 20.109 1 90.69 63 THR B O 1
ATOM 2434 N N . LEU B 1 64 ? -1.403 -2.768 19.609 1 90.56 64 LEU B N 1
ATOM 2435 C CA . LEU B 1 64 ? -0.457 -2.912 18.516 1 90.56 64 LEU B CA 1
ATOM 2436 C C . LEU B 1 64 ? -0.735 -1.889 17.422 1 90.56 64 LEU B C 1
ATOM 2438 O O . LEU B 1 64 ? 0.195 -1.295 16.875 1 90.56 64 LEU B O 1
ATOM 2442 N N . GLN B 1 65 ? -2.029 -1.745 17.156 1 88.56 65 GLN B N 1
ATOM 2443 C CA . GLN B 1 65 ? -2.422 -0.8 16.109 1 88.56 65 GLN B CA 1
ATOM 2444 C C . GLN B 1 65 ? -2.049 0.628 16.5 1 88.56 65 GLN B C 1
ATOM 2446 O O . GLN B 1 65 ? -1.524 1.383 15.68 1 88.56 65 GLN B O 1
ATOM 2451 N N . GLN B 1 66 ? -2.27 0.957 17.703 1 83.56 66 GLN B N 1
ATOM 2452 C CA . GLN B 1 66 ? -1.945 2.299 18.188 1 83.56 66 GLN B CA 1
ATOM 2453 C C . GLN B 1 66 ? -0.441 2.551 18.141 1 83.56 66 GLN B C 1
ATOM 2455 O O . GLN B 1 66 ? 0.001 3.643 17.766 1 83.56 66 GLN B O 1
ATOM 2460 N N . ASN B 1 67 ? 0.285 1.554 18.562 1 88 67 ASN B N 1
ATOM 2461 C CA . ASN B 1 67 ? 1.738 1.652 18.484 1 88 67 ASN B CA 1
ATOM 2462 C C . ASN B 1 67 ? 2.217 1.863 17.047 1 88 67 ASN B C 1
ATOM 2464 O O . ASN B 1 67 ? 3.1 2.686 16.797 1 88 67 ASN B O 1
ATOM 2468 N N . PHE B 1 68 ? 1.634 1.213 16.156 1 91.69 68 PHE B N 1
ATOM 2469 C CA . PHE B 1 68 ? 2.029 1.336 14.766 1 91.69 68 PHE B CA 1
ATOM 2470 C C . PHE B 1 68 ? 1.678 2.717 14.219 1 91.69 68 PHE B C 1
ATOM 2472 O O . PHE B 1 68 ? 2.475 3.332 13.508 1 91.69 68 PHE B O 1
ATOM 2479 N N . GLU B 1 69 ? 0.531 3.148 14.508 1 84.38 69 GLU B N 1
ATOM 2480 C CA . GLU B 1 69 ? 0.105 4.477 14.078 1 84.38 69 GLU B CA 1
ATOM 2481 C C . GLU B 1 69 ? 1.05 5.555 14.602 1 84.38 69 GLU B C 1
ATOM 2483 O O . GLU B 1 69 ? 1.404 6.484 13.875 1 84.38 69 GLU B O 1
ATOM 2488 N N . ARG B 1 70 ? 1.394 5.383 15.812 1 79.12 70 ARG B N 1
ATOM 2489 C CA . ARG B 1 70 ? 2.355 6.309 16.406 1 79.12 70 ARG B CA 1
ATOM 2490 C C . ARG B 1 70 ? 3.691 6.254 15.664 1 79.12 70 ARG B C 1
ATOM 2492 O O . ARG B 1 70 ? 4.328 7.285 15.445 1 79.12 70 ARG B O 1
ATOM 2499 N N . ALA B 1 71 ? 4.121 5.062 15.375 1 87.31 71 ALA B N 1
ATOM 2500 C CA . ALA B 1 71 ? 5.367 4.883 14.633 1 87.31 71 ALA B CA 1
ATOM 2501 C C . ALA B 1 71 ? 5.305 5.605 13.289 1 87.31 71 ALA B C 1
ATOM 2503 O O . ALA B 1 71 ? 6.254 6.301 12.906 1 87.31 71 ALA B O 1
ATOM 2504 N N . VAL B 1 72 ? 4.207 5.492 12.57 1 86.88 72 VAL B N 1
ATOM 2505 C CA . VAL B 1 72 ? 4.016 6.125 11.266 1 86.88 72 VAL B CA 1
ATOM 2506 C C . VAL B 1 72 ? 4.113 7.641 11.406 1 86.88 72 VAL B C 1
ATOM 2508 O O . VAL B 1 72 ? 4.781 8.305 10.609 1 86.88 72 VAL B O 1
ATOM 2511 N N . ASP B 1 73 ? 3.586 8.078 12.461 1 76.31 73 ASP B N 1
ATOM 2512 C CA . ASP B 1 73 ? 3.541 9.516 12.68 1 76.31 73 ASP B CA 1
ATOM 2513 C C . ASP B 1 73 ? 4.902 10.055 13.117 1 76.31 73 ASP B C 1
ATOM 2515 O O . ASP B 1 73 ? 5.223 11.219 12.883 1 76.31 73 ASP B O 1
ATOM 2519 N N . SER B 1 74 ? 5.641 9.203 13.719 1 75.62 74 SER B N 1
ATOM 2520 C CA . SER B 1 74 ? 6.887 9.656 14.32 1 75.62 74 SER B CA 1
ATOM 2521 C C . SER B 1 74 ? 8.055 9.539 13.344 1 75.62 74 SER B C 1
ATOM 2523 O O . SER B 1 74 ? 9.148 10.031 13.609 1 75.62 74 SER B O 1
ATOM 2525 N N . CYS B 1 75 ? 7.867 8.961 12.234 1 83.19 75 CYS B N 1
ATOM 2526 C CA . CYS B 1 75 ? 8.953 8.719 11.289 1 83.19 75 CYS B CA 1
ATOM 2527 C C . CYS B 1 75 ? 8.781 9.562 10.031 1 83.19 75 CYS B C 1
ATOM 2529 O O . CYS B 1 75 ? 7.652 9.875 9.641 1 83.19 75 CYS B O 1
ATOM 2531 N N . CYS B 1 76 ? 9.875 9.859 9.461 1 77.19 76 CYS B N 1
ATOM 2532 C CA . CYS B 1 76 ? 9.82 10.688 8.258 1 77.19 76 CYS B CA 1
ATOM 2533 C C . CYS B 1 76 ? 9.781 9.828 7.004 1 77.19 76 CYS B C 1
ATOM 2535 O O . CYS B 1 76 ? 9.367 10.289 5.941 1 77.19 76 CYS B O 1
ATOM 2537 N N . LYS B 1 77 ? 10.227 8.633 7.082 1 86.56 77 LYS B N 1
ATOM 2538 C CA . LYS B 1 77 ? 10.242 7.719 5.945 1 86.56 77 LYS B CA 1
ATOM 2539 C C . LYS B 1 77 ? 9.719 6.34 6.348 1 86.56 77 LYS B C 1
ATOM 2541 O O . LYS B 1 77 ? 10.008 5.859 7.449 1 86.56 77 LYS B O 1
ATOM 2546 N N . THR B 1 78 ? 9 5.777 5.516 1 93 78 THR B N 1
ATOM 2547 C CA . THR B 1 78 ? 8.539 4.41 5.734 1 93 78 THR B CA 1
ATOM 2548 C C . THR B 1 78 ? 8.938 3.51 4.574 1 93 78 THR B C 1
ATOM 2550 O O . THR B 1 78 ? 8.766 3.877 3.408 1 93 78 THR B O 1
ATOM 2553 N N . ILE B 1 79 ? 9.531 2.414 4.898 1 94.94 79 ILE B N 1
ATOM 2554 C CA . ILE B 1 79 ? 9.914 1.412 3.912 1 94.94 79 ILE B CA 1
ATOM 2555 C C . ILE B 1 79 ? 9.055 0.162 4.086 1 94.94 79 ILE B C 1
ATOM 2557 O O . ILE B 1 79 ? 8.977 -0.398 5.18 1 94.94 79 ILE B O 1
ATOM 2561 N N . VAL B 1 80 ? 8.414 -0.255 3.029 1 95.69 80 VAL B N 1
ATOM 2562 C CA . VAL B 1 80 ? 7.676 -1.513 3.02 1 95.69 80 VAL B CA 1
ATOM 2563 C C . VAL B 1 80 ? 8.406 -2.535 2.152 1 95.69 80 VAL B C 1
ATOM 2565 O O . VAL B 1 80 ? 8.625 -2.307 0.962 1 95.69 80 VAL B O 1
ATOM 2568 N N . VAL B 1 81 ? 8.797 -3.57 2.74 1 94.19 81 VAL B N 1
ATOM 2569 C CA . VAL B 1 81 ? 9.445 -4.66 2.012 1 94.19 81 VAL B CA 1
ATOM 2570 C C . VAL B 1 81 ? 8.445 -5.793 1.788 1 94.19 81 VAL B C 1
ATOM 2572 O O . VAL B 1 81 ? 8.141 -6.551 2.711 1 94.19 81 VAL B O 1
ATOM 2575 N N . MET B 1 82 ? 8.023 -5.934 0.567 1 91.44 82 MET B N 1
ATOM 2576 C CA . MET B 1 82 ? 7.043 -6.953 0.221 1 91.44 82 MET B CA 1
ATOM 2577 C C . MET B 1 82 ? 7.723 -8.188 -0.357 1 91.44 82 MET B C 1
ATOM 2579 O O . MET B 1 82 ? 7.926 -8.281 -1.569 1 91.44 82 MET B O 1
ATOM 2583 N N . SER B 1 83 ? 8.016 -9.062 0.557 1 83.81 83 SER B N 1
ATOM 2584 C CA . SER B 1 83 ? 8.5 -10.383 0.17 1 83.81 83 SER B CA 1
ATOM 2585 C C . SER B 1 83 ? 7.348 -11.383 0.056 1 83.81 83 SER B C 1
ATOM 2587 O O . SER B 1 83 ? 6.188 -11.023 0.256 1 83.81 83 SER B O 1
ATOM 2589 N N . HIS B 1 84 ? 7.746 -12.57 -0.293 1 73.69 84 HIS B N 1
ATOM 2590 C CA . HIS B 1 84 ? 6.734 -13.617 -0.379 1 73.69 84 HIS B CA 1
ATOM 2591 C C . HIS B 1 84 ? 5.957 -13.734 0.927 1 73.69 84 HIS B C 1
ATOM 2593 O O . HIS B 1 84 ? 6.555 -13.797 2.006 1 73.69 84 HIS B O 1
ATOM 2599 N N . GLY B 1 85 ? 4.57 -13.602 0.787 1 75.56 85 GLY B N 1
ATOM 2600 C CA . GLY B 1 85 ? 3.729 -13.812 1.953 1 75.56 85 GLY B CA 1
ATOM 2601 C C . GLY B 1 85 ? 3.361 -12.531 2.668 1 75.56 85 GLY B C 1
ATOM 2602 O O . GLY B 1 85 ? 2.525 -12.531 3.574 1 75.56 85 GLY B O 1
ATOM 2603 N N . TYR B 1 86 ? 3.979 -11.492 2.334 1 88.25 86 TYR B N 1
ATOM 2604 C CA . TYR B 1 86 ? 3.697 -10.227 3.004 1 88.25 86 TYR B CA 1
ATOM 2605 C C . TYR B 1 86 ? 2.203 -9.93 3.006 1 88.25 86 TYR B C 1
ATOM 2607 O O . TYR B 1 86 ? 1.627 -9.617 4.051 1 88.25 86 TYR B O 1
ATOM 2615 N N . LEU B 1 87 ? 1.576 -10.125 1.896 1 86 87 LEU B N 1
ATOM 2616 C CA . LEU B 1 87 ? 0.176 -9.734 1.778 1 86 87 LEU B CA 1
ATOM 2617 C C . LEU B 1 87 ? -0.744 -10.883 2.18 1 86 87 LEU B C 1
ATOM 2619 O O . LEU B 1 87 ? -1.967 -10.727 2.207 1 86 87 LEU B O 1
ATOM 2623 N N . SER B 1 88 ? -0.176 -11.969 2.457 1 76.88 88 SER B N 1
ATOM 2624 C CA . SER B 1 88 ? -0.951 -13.055 3.049 1 76.88 88 SER B CA 1
ATOM 2625 C C . SER B 1 88 ? -1.18 -12.828 4.539 1 76.88 88 SER B C 1
ATOM 2627 O O . SER B 1 88 ? -2.07 -13.43 5.137 1 76.88 88 SER B O 1
ATOM 2629 N N . SER B 1 89 ? -0.298 -12.039 5.125 1 81.31 89 SER B N 1
ATOM 2630 C CA . SER B 1 89 ? -0.417 -11.688 6.539 1 81.31 89 SER B CA 1
ATOM 2631 C C . SER B 1 89 ? -1.527 -10.664 6.762 1 81.31 89 SER B C 1
ATOM 2633 O O . SER B 1 89 ? -1.495 -9.57 6.191 1 81.31 89 SER B O 1
ATOM 2635 N N . LYS B 1 90 ? -2.455 -11 7.602 1 81.75 90 LYS B N 1
ATOM 2636 C CA . LYS B 1 90 ? -3.523 -10.062 7.949 1 81.75 90 LYS B CA 1
ATOM 2637 C C . LYS B 1 90 ? -2.959 -8.789 8.578 1 81.75 90 LYS B C 1
ATOM 2639 O O . LYS B 1 90 ? -3.451 -7.691 8.312 1 81.75 90 LYS B O 1
ATOM 2644 N N . GLY B 1 91 ? -2.002 -8.93 9.422 1 86.69 91 GLY B N 1
ATOM 2645 C CA . GLY B 1 91 ? -1.347 -7.793 10.047 1 86.69 91 GLY B CA 1
ATOM 2646 C C . GLY B 1 91 ? -0.71 -6.848 9.047 1 86.69 91 GLY B C 1
ATOM 2647 O O . GLY B 1 91 ? -0.879 -5.629 9.141 1 86.69 91 GLY B O 1
ATOM 2648 N N . CYS B 1 92 ? -0.077 -7.41 8.055 1 90.31 92 CYS B N 1
ATOM 2649 C CA . CYS B 1 92 ? 0.597 -6.59 7.055 1 90.31 92 CYS B CA 1
ATOM 2650 C C . CYS B 1 92 ? -0.413 -5.855 6.184 1 90.31 92 CYS B C 1
ATOM 2652 O O . CYS B 1 92 ? -0.196 -4.699 5.816 1 90.31 92 CYS B O 1
ATOM 2654 N N . ARG B 1 93 ? -1.464 -6.484 5.852 1 87.75 93 ARG B N 1
ATOM 2655 C CA . ARG B 1 93 ? -2.506 -5.816 5.078 1 87.75 93 ARG B CA 1
ATOM 2656 C C . ARG B 1 93 ? -3.098 -4.645 5.855 1 87.75 93 ARG B C 1
ATOM 2658 O O . ARG B 1 93 ? -3.352 -3.58 5.285 1 87.75 93 ARG B O 1
ATOM 2665 N N . LYS B 1 94 ? -3.277 -4.883 7.086 1 90.31 94 LYS B N 1
ATOM 2666 C CA . LYS B 1 94 ? -3.779 -3.814 7.941 1 90.31 94 LYS B CA 1
ATOM 2667 C C . LYS B 1 94 ? -2.783 -2.662 8.023 1 90.31 94 LYS B C 1
ATOM 2669 O O . LYS B 1 94 ? -3.172 -1.494 7.984 1 90.31 94 LYS B O 1
ATOM 2674 N N . GLU B 1 95 ? -1.556 -2.973 8.188 1 92.12 95 GLU B N 1
ATOM 2675 C CA . GLU B 1 95 ? -0.509 -1.956 8.234 1 92.12 95 GLU B CA 1
ATOM 2676 C C . GLU B 1 95 ? -0.505 -1.116 6.957 1 92.12 95 GLU B C 1
ATOM 2678 O O . GLU B 1 95 ? -0.367 0.108 7.016 1 92.12 95 GLU B O 1
ATOM 2683 N N . LEU B 1 96 ? -0.603 -1.777 5.863 1 91.75 96 LEU B N 1
ATOM 2684 C CA . LEU B 1 96 ? -0.603 -1.069 4.586 1 91.75 96 LEU B CA 1
ATOM 2685 C C . LEU B 1 96 ? -1.773 -0.094 4.508 1 91.75 96 LEU B C 1
ATOM 2687 O O . LEU B 1 96 ? -1.63 1.013 3.984 1 91.75 96 LEU B O 1
ATOM 2691 N N . ASP B 1 97 ? -2.881 -0.521 4.996 1 89.38 97 ASP B N 1
ATOM 2692 C CA . ASP B 1 97 ? -4.059 0.34 5.023 1 89.38 97 ASP B CA 1
ATOM 2693 C C . ASP B 1 97 ? -3.814 1.581 5.879 1 89.38 97 ASP B C 1
ATOM 2695 O O . ASP B 1 97 ? -4.152 2.695 5.477 1 89.38 97 ASP B O 1
ATOM 2699 N N . ILE B 1 98 ? -3.271 1.341 6.996 1 88.44 98 ILE B N 1
ATOM 2700 C CA . ILE B 1 98 ? -2.975 2.43 7.922 1 88.44 98 ILE B CA 1
ATOM 2701 C C . ILE B 1 98 ? -1.961 3.381 7.285 1 88.44 98 ILE B C 1
ATOM 2703 O O . ILE B 1 98 ? -2.131 4.602 7.332 1 88.44 98 ILE B O 1
ATOM 2707 N N . LEU B 1 99 ? -0.922 2.834 6.676 1 91.44 99 LEU B N 1
ATOM 2708 C CA . LEU B 1 99 ? 0.11 3.631 6.023 1 91.44 99 LEU B CA 1
ATOM 2709 C C . LEU B 1 99 ? -0.491 4.512 4.93 1 91.44 99 LEU B C 1
ATOM 2711 O O . LEU B 1 99 ? -0.216 5.711 4.871 1 91.44 99 LEU B O 1
ATOM 2715 N N . TYR B 1 100 ? -1.272 3.918 4.121 1 88.25 100 TYR B N 1
ATOM 2716 C CA . TYR B 1 100 ? -1.879 4.656 3.018 1 88.25 100 TYR B CA 1
ATOM 2717 C C . TYR B 1 100 ? -2.707 5.824 3.535 1 88.25 100 TYR B C 1
ATOM 2719 O O . TYR B 1 100 ? -2.564 6.953 3.059 1 88.25 100 TYR B O 1
ATOM 2727 N N . LYS B 1 101 ? -3.51 5.574 4.508 1 79.31 101 LYS B N 1
ATOM 2728 C CA . LYS B 1 101 ? -4.426 6.586 5.031 1 79.31 101 LYS B CA 1
ATOM 2729 C C . LYS B 1 101 ? -3.66 7.711 5.723 1 79.31 101 LYS B C 1
ATOM 2731 O O . LYS B 1 101 ? -3.91 8.891 5.465 1 79.31 101 LYS B O 1
ATOM 2736 N N . ARG B 1 102 ? -2.756 7.355 6.527 1 78 102 ARG B N 1
ATOM 2737 C CA . ARG B 1 102 ? -2.078 8.344 7.359 1 78 102 ARG B CA 1
ATOM 2738 C C . ARG B 1 102 ? -1.049 9.125 6.547 1 78 102 ARG B C 1
ATOM 2740 O O . ARG B 1 102 ? -0.945 10.352 6.68 1 78 102 ARG B O 1
ATOM 2747 N N . LEU B 1 103 ? -0.348 8.445 5.727 1 81.88 103 LEU B N 1
ATOM 2748 C CA . LEU B 1 103 ? 0.679 9.125 4.949 1 81.88 103 LEU B CA 1
ATOM 2749 C C . LEU B 1 103 ? 0.052 9.984 3.857 1 81.88 103 LEU B C 1
ATOM 2751 O O . LEU B 1 103 ? 0.583 11.039 3.51 1 81.88 103 LEU B O 1
ATOM 2755 N N . HIS B 1 104 ? -1.026 9.508 3.334 1 78 104 HIS B N 1
ATOM 2756 C CA . HIS B 1 104 ? -1.726 10.32 2.35 1 78 104 HIS B CA 1
ATOM 2757 C C . HIS B 1 104 ? -2.184 11.648 2.957 1 78 104 HIS B C 1
ATOM 2759 O O . HIS B 1 104 ? -2.039 12.703 2.34 1 78 104 HIS B O 1
ATOM 2765 N N . LYS B 1 105 ? -2.725 11.562 4.121 1 71.81 105 LYS B N 1
ATOM 2766 C CA . LYS B 1 105 ? -3.137 12.766 4.84 1 71.81 105 LYS B CA 1
ATOM 2767 C C . LYS B 1 105 ? -1.946 13.68 5.113 1 71.81 105 LYS B C 1
ATOM 2769 O O . LYS B 1 105 ? -2.033 14.891 4.926 1 71.81 105 LYS B O 1
ATOM 2774 N N . ARG B 1 106 ? -0.949 13.078 5.527 1 72.44 106 ARG B N 1
ATOM 2775 C CA . ARG B 1 106 ? 0.273 13.828 5.809 1 72.44 106 ARG B CA 1
ATOM 2776 C C . ARG B 1 106 ? 0.774 14.539 4.559 1 72.44 106 ARG B C 1
ATOM 2778 O O . ARG B 1 106 ? 1.189 15.703 4.625 1 72.44 106 ARG B O 1
ATOM 2785 N N . ASP B 1 107 ? 0.771 13.867 3.486 1 75.75 107 ASP B N 1
ATOM 2786 C CA . ASP B 1 107 ? 1.233 14.445 2.227 1 75.75 107 ASP B CA 1
ATOM 2787 C C . ASP B 1 107 ? 0.351 15.617 1.802 1 75.75 107 ASP B C 1
ATOM 2789 O O . ASP B 1 107 ? 0.84 16.594 1.228 1 75.75 107 ASP B O 1
ATOM 2793 N N . GLN B 1 108 ? -0.848 15.5 2.043 1 71.88 108 GLN B N 1
ATOM 2794 C CA . GLN B 1 108 ? -1.758 16.594 1.724 1 71.88 108 GLN B CA 1
ATOM 2795 C C . GLN B 1 108 ? -1.439 17.844 2.555 1 71.88 108 GLN B C 1
ATOM 2797 O O . GLN B 1 108 ? -1.437 18.953 2.035 1 71.88 108 GLN B O 1
ATOM 2802 N N . VAL B 1 109 ? -1.202 17.609 3.799 1 70.31 109 VAL B N 1
ATOM 2803 C CA . VAL B 1 109 ? -0.84 18.719 4.688 1 70.31 109 VAL B CA 1
ATOM 2804 C C . VAL B 1 109 ? 0.474 19.344 4.227 1 70.31 109 VAL B C 1
ATOM 2806 O O . VAL B 1 109 ? 0.602 20.562 4.18 1 70.31 109 VAL B O 1
ATOM 2809 N N . HIS B 1 110 ? 1.302 18.469 3.84 1 69.19 110 HIS B N 1
ATOM 2810 C CA . HIS B 1 110 ? 2.598 18.953 3.375 1 69.19 110 HIS B CA 1
ATOM 2811 C C . HIS B 1 110 ? 2.451 19.781 2.1 1 69.19 110 HIS B C 1
ATOM 2813 O O . HIS B 1 110 ? 3.178 20.766 1.9 1 69.19 110 HIS B O 1
ATOM 2819 N N . SER B 1 111 ? 1.646 19.344 1.312 1 69.19 111 SER B N 1
ATOM 2820 C CA . SER B 1 111 ? 1.398 20.078 0.081 1 69.19 111 SER B CA 1
ATOM 2821 C C . SER B 1 111 ? 0.872 21.484 0.376 1 69.19 111 SER B C 1
ATOM 2823 O O . SER B 1 111 ? 1.247 22.453 -0.295 1 69.19 111 SER B O 1
ATOM 2825 N N . LEU B 1 112 ? 0.075 21.531 1.343 1 68.69 112 LEU B N 1
ATOM 2826 C CA . LEU B 1 112 ? -0.441 22.828 1.768 1 68.69 112 LEU B CA 1
ATOM 2827 C C . LEU B 1 112 ? 0.677 23.703 2.332 1 68.69 112 LEU B C 1
ATOM 2829 O O . LEU B 1 112 ? 0.757 24.891 2.025 1 68.69 112 LEU B O 1
ATOM 2833 N N . GLU B 1 113 ? 1.463 23.031 3.033 1 69.31 113 GLU B N 1
ATOM 2834 C CA . GLU B 1 113 ? 2.527 23.75 3.715 1 69.31 113 GLU B CA 1
ATOM 2835 C C . GLU B 1 113 ? 3.631 24.156 2.742 1 69.31 113 GLU B C 1
ATOM 2837 O O . GLU B 1 113 ? 4.426 25.047 3.037 1 69.31 113 GLU B O 1
ATOM 2842 N N . SER B 1 114 ? 3.611 23.516 1.65 1 66.62 114 SER B N 1
ATOM 2843 C CA . SER B 1 114 ? 4.629 23.797 0.646 1 66.62 114 SER B CA 1
ATOM 2844 C C . SER B 1 114 ? 4.086 24.734 -0.438 1 66.62 114 SER B C 1
ATOM 2846 O O . SER B 1 114 ? 4.762 24.984 -1.433 1 66.62 114 SER B O 1
ATOM 2848 N N . SER B 1 115 ? 2.904 25.125 -0.207 1 64.69 115 SER B N 1
ATOM 2849 C CA . SER B 1 115 ? 2.277 26 -1.189 1 64.69 115 SER B CA 1
ATOM 2850 C C . SER B 1 115 ? 2.922 27.375 -1.188 1 64.69 115 SER B C 1
ATOM 2852 O O . SER B 1 115 ? 3.754 27.672 -0.33 1 64.69 115 SER B O 1
ATOM 2854 N N . ASP B 1 116 ? 2.768 28.109 -2.291 1 65.5 116 ASP B N 1
ATOM 2855 C CA . ASP B 1 116 ? 3.158 29.516 -2.395 1 65.5 116 ASP B CA 1
ATOM 2856 C C . ASP B 1 116 ? 1.934 30.422 -2.484 1 65.5 116 ASP B C 1
ATOM 2858 O O . ASP B 1 116 ? 1.225 30.422 -3.492 1 65.5 116 ASP B O 1
ATOM 2862 N N . PRO B 1 117 ? 1.718 31.109 -1.458 1 65.25 117 PRO B N 1
ATOM 2863 C CA . PRO B 1 117 ? 2.559 31.359 -0.285 1 65.25 117 PRO B CA 1
ATOM 2864 C C . PRO B 1 117 ? 2.531 30.219 0.719 1 65.25 117 PRO B C 1
ATOM 2866 O O . PRO B 1 117 ? 1.574 29.438 0.744 1 65.25 117 PRO B O 1
ATOM 2869 N N . LYS B 1 118 ? 3.502 30.219 1.577 1 63.47 118 LYS B N 1
ATOM 2870 C CA . LYS B 1 118 ? 3.635 29.156 2.568 1 63.47 118 LYS B CA 1
ATOM 2871 C C . LYS B 1 118 ? 2.535 29.25 3.623 1 63.47 118 LYS B C 1
ATOM 2873 O O . LYS B 1 118 ? 2.18 30.344 4.062 1 63.47 118 LYS B O 1
ATOM 2878 N N . VAL B 1 119 ? 1.926 28.203 3.799 1 66.38 119 VAL B N 1
ATOM 2879 C CA . VAL B 1 119 ? 0.896 28.109 4.828 1 66.38 119 VAL B CA 1
ATOM 2880 C C . VAL B 1 119 ? 1.369 27.188 5.949 1 66.38 119 VAL B C 1
ATOM 2882 O O . VAL B 1 119 ? 2.027 26.172 5.695 1 66.38 119 VAL B O 1
ATOM 2885 N N . GLU B 1 120 ? 1.293 27.656 7.156 1 67.38 120 GLU B N 1
ATOM 2886 C CA . GLU B 1 120 ? 1.558 26.812 8.312 1 67.38 120 GLU B CA 1
ATOM 2887 C C . GLU B 1 120 ? 0.291 26.094 8.766 1 67.38 120 GLU B C 1
ATOM 2889 O O . GLU B 1 120 ? -0.747 26.719 8.969 1 67.38 120 GLU B O 1
ATOM 2894 N N . CYS B 1 121 ? 0.441 24.75 8.758 1 68.88 121 CYS B N 1
ATOM 2895 C CA . CYS B 1 121 ? -0.737 23.969 9.133 1 68.88 121 CYS B CA 1
ATOM 2896 C C . CYS B 1 121 ? -0.589 23.406 10.539 1 68.88 121 CYS B C 1
ATOM 2898 O O . CYS B 1 121 ? 0.494 22.953 10.922 1 68.88 121 CYS B O 1
ATOM 2900 N N . ALA B 1 122 ? -1.564 23.625 11.414 1 68.06 122 ALA B N 1
ATOM 2901 C CA . ALA B 1 122 ? -1.672 22.859 12.641 1 68.06 122 ALA B CA 1
ATOM 2902 C C . ALA B 1 122 ? -2.354 21.516 12.383 1 68.06 122 ALA B C 1
ATOM 2904 O O . ALA B 1 122 ? -3.559 21.453 12.125 1 68.06 122 ALA B O 1
ATOM 2905 N N . TYR B 1 123 ? -1.581 20.531 12.344 1 68.12 123 TYR B N 1
ATOM 2906 C CA . TYR B 1 123 ? -2.053 19.172 12.109 1 68.12 123 TYR B CA 1
ATOM 2907 C C . TYR B 1 123 ? -2.086 18.375 13.406 1 68.12 123 TYR B C 1
ATOM 2909 O O . TYR B 1 123 ? -1.043 18.125 14.016 1 68.12 123 TYR B O 1
ATOM 2917 N N . HIS B 1 124 ? -3.32 18.078 13.836 1 65.81 124 HIS B N 1
ATOM 2918 C CA . HIS B 1 124 ? -3.508 17.547 15.18 1 65.81 124 HIS B CA 1
ATOM 2919 C C . HIS B 1 124 ? -2.654 16.297 15.414 1 65.81 124 HIS B C 1
ATOM 2921 O O . HIS B 1 124 ? -2.1 16.109 16.5 1 65.81 124 HIS B O 1
ATOM 2927 N N . GLU B 1 125 ? -2.574 15.461 14.469 1 61.44 125 GLU B N 1
ATOM 2928 C CA . GLU B 1 125 ? -1.8 14.234 14.633 1 61.44 125 GLU B CA 1
ATOM 2929 C C . GLU B 1 125 ? -0.308 14.539 14.75 1 61.44 125 GLU B C 1
ATOM 2931 O O . GLU B 1 125 ? 0.425 13.812 15.422 1 61.44 125 GLU B O 1
ATOM 2936 N N . ARG B 1 126 ? 0.05 15.594 14.18 1 63.12 126 ARG B N 1
ATOM 2937 C CA . ARG B 1 126 ? 1.463 15.953 14.125 1 63.12 126 ARG B CA 1
ATOM 2938 C C . ARG B 1 126 ? 1.787 17.031 15.156 1 63.12 126 ARG B C 1
ATOM 2940 O O . ARG B 1 126 ? 2.844 16.984 15.797 1 63.12 126 ARG B O 1
ATOM 2947 N N . ASP B 1 127 ? 0.902 17.922 15.297 1 65.38 127 ASP B N 1
ATOM 2948 C CA . ASP B 1 127 ? 1.258 19.172 15.969 1 65.38 127 ASP B CA 1
ATOM 2949 C C . ASP B 1 127 ? 0.761 19.172 17.422 1 65.38 127 ASP B C 1
ATOM 2951 O O . ASP B 1 127 ? 1.123 20.062 18.203 1 65.38 127 ASP B O 1
ATOM 2955 N N . PHE B 1 128 ? -0.025 18.188 17.734 1 64 128 PHE B N 1
ATOM 2956 C CA . PHE B 1 128 ? -0.456 18.109 19.125 1 64 128 PHE B CA 1
ATOM 2957 C C . PHE B 1 128 ? 0.701 17.703 20.031 1 64 128 PHE B C 1
ATOM 2959 O O . PHE B 1 128 ? 1.469 16.797 19.703 1 64 128 PHE B O 1
ATOM 2966 N N . GLU B 1 129 ? 0.868 18.422 21.031 1 63.56 129 GLU B N 1
ATOM 2967 C CA . GLU B 1 129 ? 1.955 18.156 21.969 1 63.56 129 GLU B CA 1
ATOM 2968 C C . GLU B 1 129 ? 1.581 17.062 22.953 1 63.56 129 GLU B C 1
ATOM 2970 O O . GLU B 1 129 ? 0.505 17.094 23.562 1 63.56 129 GLU B O 1
ATOM 2975 N N . TYR B 1 130 ? 2.498 16.125 23 1 57.69 130 TYR B N 1
ATOM 2976 C CA . TYR B 1 130 ? 2.293 15.102 24.016 1 57.69 130 TYR B CA 1
ATOM 2977 C C . TYR B 1 130 ? 2.342 15.695 25.422 1 57.69 130 TYR B C 1
ATOM 2979 O O . TYR 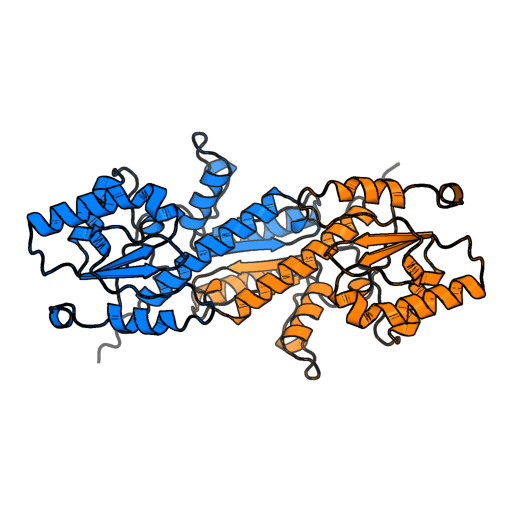B 1 130 ? 3.121 16.609 25.688 1 57.69 130 TYR B O 1
ATOM 2987 N N . GLY B 1 131 ? 1.576 15.203 26.328 1 57.59 131 GLY B N 1
ATOM 2988 C CA . GLY B 1 131 ? 1.548 15.719 27.688 1 57.59 131 GLY B CA 1
ATOM 2989 C C . GLY B 1 131 ? 0.482 16.781 27.906 1 57.59 131 GLY B C 1
ATOM 2990 O O . GLY B 1 131 ? 0.091 17.047 29.047 1 57.59 131 GLY B O 1
ATOM 2991 N N . ARG B 1 132 ? 0.157 17.406 26.859 1 68.88 132 ARG B N 1
ATOM 2992 C CA . ARG B 1 132 ? -0.954 18.344 26.953 1 68.88 132 ARG B CA 1
ATOM 2993 C C . ARG B 1 132 ? -2.283 17.656 26.688 1 68.88 132 ARG B C 1
ATOM 2995 O O . ARG B 1 132 ? -2.336 16.656 25.953 1 68.88 132 ARG B O 1
ATOM 3002 N N . SER B 1 133 ? -3.215 18.203 27.344 1 76 133 SER B N 1
ATOM 3003 C CA . SER B 1 133 ? -4.539 17.656 27.078 1 76 133 SER B CA 1
ATOM 3004 C C . SER B 1 133 ? -4.977 17.969 25.641 1 76 133 SER B C 1
ATOM 3006 O O . SER B 1 133 ? -4.469 18.906 25.031 1 76 133 SER B O 1
ATOM 3008 N N . ILE B 1 134 ? -5.766 17.234 25.125 1 76.06 134 ILE B N 1
ATOM 3009 C CA . ILE B 1 134 ? -6.324 17.438 23.797 1 76.06 134 ILE B CA 1
ATOM 3010 C C . ILE B 1 134 ? -6.887 18.859 23.688 1 76.06 134 ILE B C 1
ATOM 3012 O O . ILE B 1 134 ? -6.633 19.562 22.703 1 76.06 134 ILE B O 1
ATOM 3016 N N . VAL B 1 135 ? -7.559 19.234 24.797 1 79.5 135 VAL B N 1
ATOM 3017 C CA . VAL B 1 135 ? -8.203 20.547 24.812 1 79.5 135 VAL B CA 1
ATOM 3018 C C . VAL B 1 135 ? -7.145 21.641 24.719 1 79.5 135 VAL B C 1
ATOM 3020 O O . VAL B 1 135 ? -7.297 22.594 23.969 1 79.5 135 VAL B O 1
ATOM 3023 N N . GLU B 1 136 ? -6.109 21.5 25.422 1 82.44 136 GLU B N 1
ATOM 3024 C CA . GLU B 1 136 ? -5.027 22.484 25.406 1 82.44 136 GLU B CA 1
ATOM 3025 C C . GLU B 1 136 ? -4.391 22.578 24.016 1 82.44 136 GLU B C 1
ATOM 3027 O O . GLU B 1 136 ? -4.039 23.656 23.562 1 82.44 136 GLU B O 1
ATOM 3032 N N . ASN B 1 137 ? -4.262 21.469 23.453 1 80.62 137 ASN B N 1
ATOM 3033 C CA . ASN B 1 137 ? -3.693 21.422 22.109 1 80.62 137 ASN B CA 1
ATOM 3034 C C . ASN B 1 137 ? -4.59 22.125 21.094 1 80.62 137 ASN B C 1
ATOM 3036 O O . ASN B 1 137 ? -4.109 22.891 20.266 1 80.62 137 ASN B O 1
ATOM 3040 N N . ILE B 1 138 ? -5.844 21.922 21.219 1 80.94 138 ILE B N 1
ATOM 3041 C CA . ILE B 1 138 ? -6.797 22.547 20.312 1 80.94 138 ILE B CA 1
ATOM 3042 C C . ILE B 1 138 ? -6.766 24.062 20.5 1 80.94 138 ILE B C 1
ATOM 3044 O O . ILE B 1 138 ? -6.695 24.812 19.531 1 80.94 138 ILE B O 1
ATOM 3048 N N . LYS B 1 139 ? -6.773 24.453 21.75 1 82.19 139 LYS B N 1
ATOM 3049 C CA . LYS B 1 139 ? -6.73 25.875 22.078 1 82.19 139 LYS B CA 1
ATOM 3050 C C . LYS B 1 139 ? -5.5 26.547 21.469 1 82.19 139 LYS B C 1
ATOM 3052 O O . LYS B 1 139 ? -5.609 27.594 20.844 1 82.19 139 LYS B O 1
ATOM 3057 N N . TYR B 1 140 ? -4.492 25.906 21.703 1 81.06 140 TYR B N 1
ATOM 3058 C CA . TYR B 1 140 ? -3.236 26.422 21.172 1 81.06 140 TYR B CA 1
ATOM 3059 C C . TYR B 1 140 ? -3.297 26.594 19.656 1 81.06 140 TYR B C 1
ATOM 3061 O O . TYR B 1 140 ? -2.9 27.625 19.125 1 81.06 140 TYR B O 1
ATOM 3069 N N . CYS B 1 141 ? -3.779 25.641 18.938 1 78.5 141 CYS B N 1
ATOM 3070 C CA . CYS B 1 141 ? -3.857 25.672 17.484 1 78.5 141 CYS B CA 1
ATOM 3071 C C . CYS B 1 141 ? -4.805 26.766 17 1 78.5 141 CYS B C 1
ATOM 3073 O O . CYS B 1 141 ? -4.488 27.5 16.078 1 78.5 141 CYS B O 1
ATOM 3075 N N . VAL B 1 142 ? -5.891 26.859 17.656 1 80.94 142 VAL B N 1
ATOM 3076 C CA . VAL B 1 142 ? -6.91 27.828 17.266 1 80.94 142 VAL B CA 1
ATOM 3077 C C . VAL B 1 142 ? -6.398 29.25 17.516 1 80.94 142 VAL B C 1
ATOM 3079 O O . VAL B 1 142 ? -6.555 30.125 16.672 1 80.94 142 VAL B O 1
ATOM 3082 N N . GLU B 1 143 ? -5.695 29.438 18.562 1 79.81 143 GLU B N 1
ATOM 3083 C CA . GLU B 1 143 ? -5.219 30.766 18.969 1 79.81 143 GLU B CA 1
ATOM 3084 C C . GLU B 1 143 ? -4.066 31.219 18.094 1 79.81 143 GLU B C 1
ATOM 3086 O O . GLU B 1 143 ? -3.828 32.438 17.938 1 79.81 143 GLU B O 1
ATOM 3091 N N . ASN B 1 144 ? -3.459 30.312 17.531 1 79.38 144 ASN B N 1
ATOM 3092 C CA . ASN B 1 144 ? -2.26 30.656 16.781 1 79.38 144 ASN B CA 1
ATOM 3093 C C . ASN B 1 144 ? -2.475 30.484 15.273 1 79.38 144 ASN B C 1
ATOM 3095 O O . ASN B 1 144 ? -1.511 30.375 14.516 1 79.38 144 ASN B O 1
ATOM 3099 N N . SER B 1 145 ? -3.717 30.391 14.891 1 79.94 145 SER B N 1
ATOM 3100 C CA . SER B 1 145 ? -4.031 30.234 13.477 1 79.94 145 SER B CA 1
ATOM 3101 C C . SER B 1 145 ? -4.91 31.375 12.977 1 79.94 145 SER B C 1
ATOM 3103 O O . SER B 1 145 ? -5.734 31.906 13.727 1 79.94 145 SER B O 1
ATOM 3105 N N . ASP B 1 146 ? -4.672 31.781 11.703 1 77.5 146 ASP B N 1
ATOM 3106 C CA . ASP B 1 146 ? -5.559 32.75 11.055 1 77.5 146 ASP B CA 1
ATOM 3107 C C . ASP B 1 146 ? -6.785 32.062 10.469 1 77.5 146 ASP B C 1
ATOM 3109 O O . ASP B 1 146 ? -7.859 32.656 10.367 1 77.5 146 ASP B O 1
ATOM 3113 N N . LYS B 1 147 ? -6.5 30.906 10.055 1 81 147 LYS B N 1
ATOM 3114 C CA . LYS B 1 147 ? -7.535 30.094 9.422 1 81 147 LYS B CA 1
ATOM 3115 C C . LYS B 1 147 ? -7.551 28.688 10 1 81 147 LYS B C 1
ATOM 3117 O O . LYS B 1 147 ? -6.504 28.156 10.383 1 81 147 LYS B O 1
ATOM 3122 N N . VAL B 1 148 ? -8.703 28.156 10.117 1 80.75 148 VAL B N 1
ATOM 3123 C CA . VAL B 1 148 ? -8.867 26.781 10.562 1 80.75 148 VAL B CA 1
ATOM 3124 C C . VAL B 1 148 ? -9.633 25.984 9.508 1 80.75 148 VAL B C 1
ATOM 3126 O O . VAL B 1 148 ? -10.766 26.344 9.148 1 80.75 148 VAL B O 1
ATOM 3129 N N . VAL B 1 149 ? -8.898 24.984 8.93 1 82.69 149 VAL B N 1
ATOM 3130 C CA . VAL B 1 149 ? -9.562 24.062 8.008 1 82.69 149 VAL B CA 1
ATOM 3131 C C . VAL B 1 149 ? -10.117 22.875 8.781 1 82.69 149 VAL B C 1
ATOM 3133 O O . VAL B 1 149 ? -9.383 22.172 9.484 1 82.69 149 VAL B O 1
ATOM 3136 N N . ILE B 1 150 ? -11.344 22.656 8.656 1 80.19 150 ILE B N 1
ATOM 3137 C CA . ILE B 1 150 ? -11.992 21.531 9.32 1 80.19 150 ILE B CA 1
ATOM 3138 C C . ILE B 1 150 ? -12.391 20.469 8.289 1 80.19 150 ILE B C 1
ATOM 3140 O O . ILE B 1 150 ? -13.25 20.719 7.438 1 80.19 150 ILE B O 1
ATOM 3144 N N . VAL B 1 151 ? -11.695 19.375 8.383 1 79.44 151 VAL B N 1
ATOM 3145 C CA . VAL B 1 151 ? -12.039 18.281 7.48 1 79.44 151 VAL B CA 1
ATOM 3146 C C . VAL B 1 151 ? -13.18 17.453 8.07 1 79.44 151 VAL B C 1
ATOM 3148 O O . VAL B 1 151 ? -13.008 16.781 9.086 1 79.44 151 VAL B O 1
ATOM 3151 N N . LEU B 1 152 ? -14.273 17.5 7.383 1 80 152 LEU B N 1
ATOM 3152 C CA . LEU B 1 152 ? -15.5 16.906 7.887 1 80 152 LEU B CA 1
ATOM 3153 C C . LEU B 1 152 ? -15.625 15.453 7.426 1 80 152 LEU B C 1
ATOM 3155 O O . LEU B 1 152 ? -15.695 15.18 6.227 1 80 152 LEU B O 1
ATOM 3159 N N . THR B 1 153 ? -15.547 14.594 8.359 1 72.25 153 THR B N 1
ATOM 3160 C CA . THR B 1 153 ? -15.883 13.18 8.203 1 72.25 153 THR B CA 1
ATOM 3161 C C . THR B 1 153 ? -16.891 12.742 9.266 1 72.25 153 THR B C 1
ATOM 3163 O O . THR B 1 153 ? -17.047 13.414 10.289 1 72.25 153 THR B O 1
ATOM 3166 N N . LYS B 1 154 ? -17.578 11.633 8.969 1 76.12 154 LYS B N 1
ATOM 3167 C CA . LYS B 1 154 ? -18.5 11.109 9.969 1 76.12 154 LYS B CA 1
ATOM 3168 C C . LYS B 1 154 ? -17.797 10.805 11.281 1 76.12 154 LYS B C 1
ATOM 3170 O O . LYS B 1 154 ? -18.312 11.109 12.359 1 76.12 154 LYS B O 1
ATOM 3175 N N . GLU B 1 155 ? -16.609 10.281 11.141 1 66.81 155 GLU B N 1
ATOM 3176 C CA . GLU B 1 155 ? -15.844 9.891 12.312 1 66.81 155 GLU B CA 1
ATOM 3177 C C . GLU B 1 155 ? -15.422 11.109 13.125 1 66.81 155 GLU B C 1
ATOM 3179 O O . G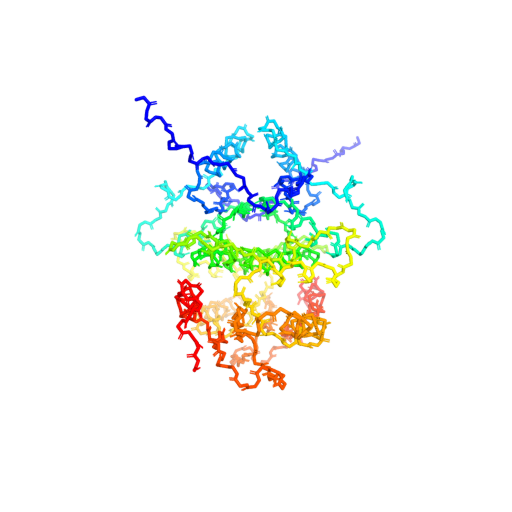LU B 1 155 ? -15.523 11.109 14.359 1 66.81 155 GLU B O 1
ATOM 3184 N N . PHE B 1 156 ? -14.992 12.078 12.477 1 75.75 156 PHE B N 1
ATOM 3185 C CA . PHE B 1 156 ? -14.562 13.297 13.148 1 75.75 156 PHE B CA 1
ATOM 3186 C C . PHE B 1 156 ? -15.727 13.953 13.883 1 75.75 156 PHE B C 1
ATOM 3188 O O . PHE B 1 156 ? -15.578 14.383 15.031 1 75.75 156 PHE B O 1
ATOM 3195 N N . LEU B 1 157 ? -16.875 14.078 13.25 1 81.06 157 LEU B N 1
ATOM 3196 C CA . LEU B 1 157 ? -18.031 14.75 13.828 1 81.06 157 LEU B CA 1
ATOM 3197 C C . LEU B 1 157 ? -18.531 14 15.062 1 81.06 157 LEU B C 1
ATOM 3199 O O . LEU B 1 157 ? -18.984 14.617 16.031 1 81.06 157 LEU B O 1
ATOM 3203 N N . LYS B 1 158 ? -18.281 12.727 15.016 1 75.69 158 LYS B N 1
ATOM 3204 C CA . LYS B 1 158 ? -18.766 11.898 16.109 1 75.69 158 LYS B CA 1
ATOM 3205 C C . LYS B 1 158 ? -17.766 11.898 17.266 1 75.69 158 LYS B C 1
ATOM 3207 O O . LYS B 1 158 ? -18.156 11.734 18.438 1 75.69 158 LYS B O 1
ATOM 3212 N N . SER B 1 159 ? -16.562 12.172 17 1 70.69 159 SER B N 1
ATOM 3213 C CA . SER B 1 159 ? -15.555 11.891 18.016 1 70.69 159 SER B CA 1
ATOM 3214 C C . SER B 1 159 ? -14.93 13.18 18.531 1 70.69 159 SER B C 1
ATOM 3216 O O . SER B 1 159 ? -14.734 13.336 19.734 1 70.69 159 SER B O 1
ATOM 3218 N N . GLU B 1 160 ? -14.562 14.086 17.688 1 75 160 GLU B N 1
ATOM 3219 C CA . GLU B 1 160 ? -13.664 15.156 18.094 1 75 160 GLU B CA 1
ATOM 3220 C C . GLU B 1 160 ? -14.305 16.516 17.891 1 75 160 GLU B C 1
ATOM 3222 O O . GLU B 1 160 ? -13.891 17.5 18.516 1 75 160 GLU B O 1
ATOM 3227 N N . TRP B 1 161 ? -15.312 16.609 17.172 1 83.88 161 TRP B N 1
ATOM 3228 C CA . TRP B 1 161 ? -15.836 17.891 16.75 1 83.88 161 TRP B CA 1
ATOM 3229 C C . TRP B 1 161 ? -16.281 18.734 17.938 1 83.88 161 TRP B C 1
ATOM 3231 O O . TRP B 1 161 ? -16 19.938 18 1 83.88 161 TRP B O 1
ATOM 3241 N N . THR B 1 162 ? -16.938 18.141 18.844 1 83.5 162 THR B N 1
ATOM 3242 C CA . THR B 1 162 ? -17.453 18.875 19.984 1 83.5 162 THR B CA 1
ATOM 3243 C C . THR B 1 162 ? -16.344 19.609 20.719 1 83.5 162 THR B C 1
ATOM 3245 O O . THR B 1 162 ? -16.531 20.75 21.172 1 83.5 162 THR B O 1
ATOM 3248 N N . ARG B 1 163 ? -15.25 19.047 20.844 1 83.38 163 ARG B N 1
ATOM 3249 C CA . ARG B 1 163 ? -14.109 19.672 21.516 1 83.38 163 ARG B CA 1
ATOM 3250 C C . ARG B 1 163 ? -13.609 20.875 20.719 1 83.38 163 ARG B C 1
ATOM 3252 O O . ARG B 1 163 ? -13.336 21.938 21.297 1 83.38 163 ARG B O 1
ATOM 3259 N N . TYR B 1 164 ? -13.484 20.719 19.453 1 84.88 164 TYR B N 1
ATOM 3260 C CA . TYR B 1 164 ? -13.023 21.812 18.609 1 84.88 164 TYR B CA 1
ATOM 3261 C C . TYR B 1 164 ? -14.023 22.953 18.594 1 84.88 164 TYR B C 1
ATOM 3263 O O . TYR B 1 164 ? -13.641 24.125 18.703 1 84.88 164 TYR B O 1
ATOM 3271 N N . GLU B 1 165 ? -15.273 22.547 18.469 1 86.5 165 GLU B N 1
ATOM 3272 C CA . GLU B 1 165 ? -16.344 23.547 18.453 1 86.5 165 GLU B CA 1
ATOM 3273 C C . GLU B 1 165 ? -16.312 24.406 19.719 1 86.5 165 GLU B C 1
ATOM 3275 O O . GLU B 1 165 ? -16.453 25.625 19.641 1 86.5 165 GLU B O 1
ATOM 3280 N N . THR B 1 166 ? -16.172 23.797 20.812 1 87.88 166 THR B N 1
ATOM 3281 C CA . THR B 1 166 ? -16.156 24.484 22.094 1 87.88 166 THR B CA 1
ATOM 3282 C C . THR B 1 166 ? -14.984 25.469 22.172 1 87.88 166 THR B C 1
ATOM 3284 O O . THR B 1 166 ? -15.156 26.625 22.562 1 87.88 166 THR B O 1
ATOM 3287 N N . GLU B 1 167 ? -13.852 25.047 21.766 1 85.06 167 GLU B N 1
ATOM 3288 C CA . GLU B 1 167 ? -12.664 25.875 21.844 1 85.06 167 GLU B CA 1
ATOM 3289 C C . GLU B 1 167 ? -12.727 27.031 20.844 1 85.06 167 GLU B C 1
ATOM 3291 O O . GLU B 1 167 ? -12.289 28.141 21.141 1 85.06 167 GLU B O 1
ATOM 3296 N N . ILE B 1 168 ? -13.25 26.781 19.719 1 83.12 168 ILE B N 1
ATOM 3297 C CA . ILE B 1 168 ? -13.406 27.812 18.688 1 83.12 168 ILE B CA 1
ATOM 3298 C C . ILE B 1 168 ? -14.383 28.875 19.188 1 83.12 168 ILE B C 1
ATOM 3300 O O . ILE B 1 168 ? -14.117 30.078 19.062 1 83.12 168 ILE B O 1
ATOM 3304 N N . ALA B 1 169 ? -15.445 28.375 19.719 1 84.19 169 ALA B N 1
ATOM 3305 C CA . ALA B 1 169 ? -16.453 29.297 20.25 1 84.19 169 ALA B CA 1
ATOM 3306 C C . ALA B 1 169 ? -15.859 30.172 21.359 1 84.19 169 ALA B C 1
ATOM 3308 O O . ALA B 1 169 ? -16.125 31.375 21.406 1 84.19 169 ALA B O 1
ATOM 3309 N N . GLN B 1 170 ? -15.188 29.562 22.203 1 85.25 170 GLN B N 1
ATOM 3310 C CA . GLN B 1 170 ? -14.555 30.297 23.297 1 85.25 170 GLN B CA 1
ATOM 3311 C C . GLN B 1 170 ? -13.578 31.344 22.766 1 85.25 170 GLN B C 1
ATOM 3313 O O . GLN B 1 170 ? -13.539 32.469 23.25 1 85.25 170 GLN B O 1
ATOM 3318 N N . TYR B 1 171 ? -12.82 30.938 21.844 1 81.81 171 TYR B N 1
ATOM 3319 C CA . TYR B 1 171 ? -11.859 31.859 21.234 1 81.81 171 TYR B CA 1
ATOM 3320 C C . TYR B 1 171 ? -12.57 33.062 20.625 1 81.81 171 TYR B C 1
ATOM 3322 O O . TYR B 1 171 ? -12.148 34.188 20.797 1 81.81 171 TYR B O 1
ATOM 3330 N N . ARG B 1 172 ? -13.594 32.812 19.875 1 79.25 172 ARG B N 1
ATOM 3331 C CA . ARG B 1 172 ? -14.32 33.875 19.188 1 79.25 172 ARG B CA 1
ATOM 3332 C C . ARG B 1 172 ? -14.992 34.812 20.188 1 79.25 172 ARG B C 1
ATOM 3334 O O . ARG B 1 172 ? -15.133 36 19.922 1 79.25 172 ARG B O 1
ATOM 3341 N N . SER B 1 173 ? -15.344 34.25 21.312 1 81.06 173 SER B N 1
ATOM 3342 C CA . SER B 1 173 ? -16 35.062 22.328 1 81.06 173 SER B CA 1
ATOM 3343 C C . SER B 1 173 ? -15 35.969 23.047 1 81.06 173 SER B C 1
ATOM 3345 O O . SER B 1 173 ? -15.359 37.062 23.516 1 81.06 173 SER B O 1
ATOM 3347 N N . ILE B 1 174 ? -13.852 35.5 23.203 1 73.31 174 ILE B N 1
ATOM 3348 C CA . ILE B 1 174 ? -12.859 36.219 24 1 73.31 174 ILE B CA 1
ATOM 3349 C C . ILE B 1 174 ? -12.062 37.188 23.094 1 73.31 174 ILE B C 1
ATOM 3351 O O . ILE B 1 174 ? -11.742 38.281 23.5 1 73.31 174 ILE B O 1
ATOM 3355 N N . TRP B 1 175 ? -11.703 36.656 22.141 1 68.69 175 TRP B N 1
ATOM 3356 C CA . TRP B 1 175 ? -10.859 37.5 21.281 1 68.69 175 TRP B CA 1
ATOM 3357 C C . TRP B 1 175 ? -11.695 38.156 20.203 1 68.69 175 TRP B C 1
ATOM 3359 O O . TRP B 1 175 ? -12.82 38.625 20.469 1 68.69 175 TRP B O 1
ATOM 3369 N N . ASN B 1 176 ? -11.344 38.25 18.906 1 61 176 ASN B N 1
ATOM 3370 C CA . ASN B 1 176 ? -12.094 38.906 17.828 1 61 176 ASN B CA 1
ATOM 3371 C C . ASN B 1 176 ? -12.703 37.875 16.875 1 61 176 ASN B C 1
ATOM 3373 O O . ASN B 1 176 ? -11.992 37.094 16.266 1 61 176 ASN B O 1
ATOM 3377 N N . PRO B 1 177 ? -14.156 37.781 16.938 1 56.38 177 PRO B N 1
ATOM 3378 C CA . PRO B 1 177 ? -14.914 36.875 16.078 1 56.38 177 PRO B CA 1
ATOM 3379 C C . PRO B 1 177 ? -14.43 36.906 14.633 1 56.38 177 PRO B C 1
ATOM 3381 O O . PRO B 1 177 ? -14.492 35.875 13.945 1 56.38 177 PRO B O 1
ATOM 3384 N N . ASN B 1 178 ? -13.953 38.031 14.258 1 58.25 178 ASN B N 1
ATOM 3385 C CA . ASN B 1 178 ? -13.727 38.25 12.836 1 58.25 178 ASN B CA 1
ATOM 3386 C C . ASN B 1 178 ? -12.328 37.812 12.414 1 58.25 178 ASN B C 1
ATOM 3388 O O . ASN B 1 178 ? -12 37.812 11.227 1 58.25 178 ASN B O 1
ATOM 3392 N N . GLU B 1 179 ? -11.617 37.312 13.391 1 69.31 179 GLU B N 1
ATOM 3393 C CA . GLU B 1 179 ? -10.211 37.125 13.055 1 69.31 179 GLU B CA 1
ATOM 3394 C C . GLU B 1 179 ? -9.93 35.688 12.656 1 69.31 179 GLU B C 1
ATOM 3396 O O . GLU B 1 179 ? -9.055 35.406 11.828 1 69.31 179 GLU B O 1
ATOM 3401 N N . LEU B 1 180 ? -10.742 34.75 13.102 1 77.69 180 LEU B N 1
ATOM 3402 C CA . LEU B 1 180 ? -10.484 33.375 12.758 1 77.69 180 LEU B CA 1
ATOM 3403 C C . LEU B 1 180 ? -11.414 32.875 11.648 1 77.69 180 LEU B C 1
ATOM 3405 O O . LEU B 1 180 ? -12.641 32.969 11.781 1 77.69 180 LEU B O 1
ATOM 3409 N N . VAL B 1 181 ? -10.867 32.594 10.539 1 80.62 181 VAL B N 1
ATOM 3410 C CA . VAL B 1 181 ? -11.641 32.094 9.398 1 80.62 181 VAL B CA 1
ATOM 3411 C C . VAL B 1 181 ? -11.719 30.578 9.445 1 80.62 181 VAL B C 1
ATOM 3413 O O . VAL B 1 181 ? -10.695 29.906 9.586 1 80.62 181 VAL B O 1
ATOM 3416 N N . ILE B 1 182 ? -12.922 30.094 9.398 1 83.56 182 ILE B N 1
ATOM 3417 C CA . ILE B 1 182 ? -13.141 28.656 9.406 1 83.56 182 ILE B CA 1
ATOM 3418 C C . ILE B 1 182 ? -13.453 28.172 7.996 1 83.56 182 ILE B C 1
ATOM 3420 O O . ILE B 1 182 ? -14.305 28.734 7.312 1 83.56 182 ILE B O 1
ATOM 3424 N N . ILE B 1 183 ? -12.75 27.125 7.535 1 84.25 183 ILE B N 1
ATOM 3425 C CA . ILE B 1 183 ? -12.961 26.547 6.211 1 84.25 183 ILE B CA 1
ATOM 3426 C C . ILE B 1 183 ? -13.336 25.062 6.344 1 84.25 183 ILE B C 1
ATOM 3428 O O . ILE B 1 183 ? -12.461 24.203 6.422 1 84.25 183 ILE B O 1
ATOM 3432 N N . PRO B 1 184 ? -14.617 24.766 6.266 1 85.5 184 PRO B N 1
ATOM 3433 C CA . PRO B 1 184 ? -15.031 23.359 6.305 1 85.5 184 PRO B CA 1
ATOM 3434 C C . PRO B 1 184 ? -14.797 22.641 4.98 1 85.5 184 PRO B C 1
ATOM 3436 O O . PRO B 1 184 ? -15.094 23.188 3.916 1 85.5 184 PRO B O 1
ATOM 3439 N N . VAL B 1 185 ? -14.18 21.438 5.027 1 81.94 185 VAL B N 1
ATOM 3440 C CA . VAL B 1 185 ? -13.977 20.594 3.863 1 81.94 185 VAL B CA 1
ATOM 3441 C C . VAL B 1 185 ? -14.664 19.234 4.082 1 81.94 185 VAL B C 1
ATOM 3443 O O . VAL B 1 185 ? -14.266 18.469 4.953 1 81.94 185 VAL B O 1
ATOM 3446 N N . MET B 1 186 ? -15.648 18.953 3.232 1 82.88 186 MET B N 1
ATOM 3447 C CA . MET B 1 186 ? -16.375 17.688 3.383 1 82.88 186 MET B CA 1
ATOM 3448 C C . MET B 1 186 ? -15.695 16.562 2.611 1 82.88 186 MET B C 1
ATOM 3450 O O . MET B 1 186 ? -15.781 16.516 1.382 1 82.88 186 MET B O 1
ATOM 3454 N N . LEU B 1 187 ? -15.109 15.695 3.352 1 75.12 187 LEU B N 1
ATOM 3455 C CA . LEU B 1 187 ? -14.398 14.586 2.721 1 75.12 187 LEU B CA 1
ATOM 3456 C C . LEU B 1 187 ? -15.336 13.406 2.482 1 75.12 187 LEU B C 1
ATOM 3458 O O . LEU B 1 187 ? -15.164 12.664 1.514 1 75.12 187 LEU B O 1
ATOM 3462 N N . THR B 1 188 ? -16.25 13.195 3.414 1 74.81 188 THR B N 1
ATOM 3463 C CA . THR B 1 188 ? -17.297 12.195 3.295 1 74.81 188 THR B CA 1
ATOM 3464 C C . THR B 1 188 ? -18.672 12.805 3.572 1 74.81 188 THR B C 1
ATOM 3466 O O . THR B 1 188 ? -18.781 13.773 4.328 1 74.81 188 THR B O 1
ATOM 3469 N N . PRO B 1 189 ? -19.641 12.227 2.84 1 79.19 189 PRO B N 1
ATOM 3470 C CA . PRO B 1 189 ? -20.969 12.766 3.139 1 79.19 189 PRO B CA 1
ATOM 3471 C C . PRO B 1 189 ? -21.328 12.688 4.621 1 79.19 189 PRO B C 1
ATOM 3473 O O . PRO B 1 189 ? -21.203 11.617 5.23 1 79.19 189 PRO B O 1
ATOM 3476 N N . CYS B 1 190 ? -21.625 13.781 5.184 1 83.5 190 CYS B N 1
ATOM 3477 C CA . CYS B 1 190 ? -21.984 13.836 6.594 1 83.5 190 CYS B CA 1
ATOM 3478 C C . CYS B 1 190 ? -22.906 15.008 6.879 1 83.5 190 CYS B C 1
ATOM 3480 O O . CYS B 1 190 ? -23.062 15.906 6.043 1 83.5 190 CYS B O 1
ATOM 3482 N N . ASP B 1 191 ? -23.609 14.945 7.988 1 86.44 191 ASP B N 1
ATOM 3483 C CA . ASP B 1 191 ? -24.484 16.047 8.414 1 86.44 191 ASP B CA 1
ATOM 3484 C C . ASP B 1 191 ? -23.656 17.203 8.961 1 86.44 191 ASP B C 1
ATOM 3486 O O . ASP B 1 191 ? -22.797 17.016 9.828 1 86.44 191 ASP B O 1
ATOM 3490 N N . ILE B 1 192 ? -23.922 18.344 8.508 1 85.38 192 ILE B N 1
ATOM 3491 C CA . ILE B 1 192 ? -23.172 19.531 8.93 1 85.38 192 ILE B CA 1
ATOM 3492 C C . ILE B 1 192 ? -23.703 20 10.289 1 85.38 192 ILE B C 1
ATOM 3494 O O . ILE B 1 192 ? -24.891 20.25 10.445 1 85.38 192 ILE B O 1
ATOM 3498 N N . PRO B 1 193 ? -22.812 20.094 11.18 1 88.19 193 PRO B N 1
ATOM 3499 C CA . PRO B 1 193 ? -23.234 20.625 12.477 1 88.19 193 PRO B CA 1
ATOM 3500 C C . PRO B 1 193 ? -23.797 22.031 12.391 1 88.19 193 PRO B C 1
ATOM 3502 O O . PRO B 1 193 ? -23.438 22.781 11.477 1 88.19 193 PRO B O 1
ATOM 3505 N N . GLU B 1 194 ? -24.641 22.375 13.352 1 85.5 194 GLU B N 1
ATOM 3506 C CA . GLU B 1 194 ? -25.344 23.656 13.359 1 85.5 194 GLU B CA 1
ATOM 3507 C C . GLU B 1 194 ? -24.359 24.812 13.328 1 85.5 194 GLU B C 1
ATOM 3509 O O . GLU B 1 194 ? -24.594 25.812 12.633 1 85.5 194 GLU B O 1
ATOM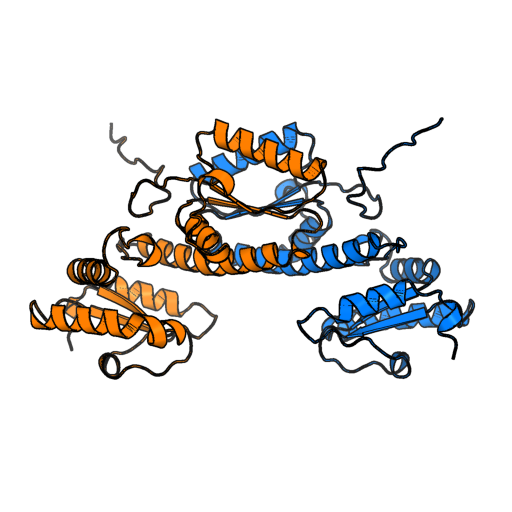 3514 N N . ARG B 1 195 ? -23.312 24.797 14 1 83.19 195 ARG B N 1
ATOM 3515 C CA . ARG B 1 195 ? -22.375 25.891 14.141 1 83.19 195 ARG B CA 1
ATOM 3516 C C . ARG B 1 195 ? -21.641 26.156 12.836 1 83.19 195 ARG B C 1
ATOM 3518 O O . ARG B 1 195 ? -21.062 27.234 12.641 1 83.19 195 ARG B O 1
ATOM 3525 N N . LEU B 1 196 ? -21.75 25.172 11.93 1 85.88 196 LEU B N 1
ATOM 3526 C CA . LEU B 1 196 ? -21.094 25.328 10.641 1 85.88 196 LEU B CA 1
ATOM 3527 C C . LEU B 1 196 ? -22.109 25.516 9.523 1 85.88 196 LEU B C 1
ATOM 3529 O O . LEU B 1 196 ? -21.734 25.656 8.352 1 85.88 196 LEU B O 1
ATOM 3533 N N . ALA B 1 197 ? -23.344 25.5 9.852 1 82.12 197 ALA B N 1
ATOM 3534 C CA . ALA B 1 197 ? -24.422 25.469 8.867 1 82.12 197 ALA B CA 1
ATOM 3535 C C . ALA B 1 197 ? -24.391 26.719 7.98 1 82.12 197 ALA B C 1
ATOM 3537 O O . ALA B 1 197 ? -24.781 26.656 6.812 1 82.12 197 ALA B O 1
ATOM 3538 N N . ASN B 1 198 ? -23.859 27.812 8.453 1 81.94 198 ASN B N 1
ATOM 3539 C CA . ASN B 1 198 ? -23.891 29.047 7.688 1 81.94 198 ASN B CA 1
ATOM 3540 C C . ASN B 1 198 ? -22.562 29.312 6.996 1 81.94 198 ASN B C 1
ATOM 3542 O O . ASN B 1 198 ? -22.328 30.406 6.48 1 81.94 198 ASN B O 1
ATOM 3546 N N . ILE B 1 199 ? -21.703 28.453 7.055 1 83.25 199 ILE B N 1
ATOM 3547 C CA . ILE B 1 199 ? -20.406 28.594 6.414 1 83.25 199 ILE B CA 1
ATOM 3548 C C . ILE B 1 199 ? -20.344 27.703 5.172 1 83.25 199 ILE B C 1
ATOM 3550 O O . ILE B 1 199 ? -20.703 26.531 5.227 1 83.25 199 ILE B O 1
ATOM 3554 N N . THR B 1 200 ? -19.969 28.281 4.035 1 82.44 200 THR B N 1
ATOM 3555 C CA . THR B 1 200 ? -19.812 27.5 2.816 1 82.44 200 THR B CA 1
ATOM 3556 C C . THR B 1 200 ? -18.703 26.453 2.977 1 82.44 200 THR B C 1
ATOM 3558 O O . THR B 1 200 ? -17.594 26.797 3.389 1 82.44 200 THR B O 1
ATOM 3561 N N . TYR B 1 201 ? -19.016 25.266 2.719 1 83.69 201 TYR B N 1
ATOM 3562 C CA . TYR B 1 201 ? -18 24.219 2.826 1 83.69 201 TYR B CA 1
ATOM 3563 C C . TYR B 1 201 ? -17.484 23.812 1.451 1 83.69 201 TYR B C 1
ATOM 3565 O O . TYR B 1 201 ? -18.188 23.984 0.448 1 83.69 201 TYR B O 1
ATOM 3573 N N . LEU B 1 202 ? -16.281 23.375 1.393 1 81.25 202 LEU B N 1
ATOM 3574 C CA . LEU B 1 202 ? -15.711 22.781 0.192 1 81.25 202 LEU B CA 1
ATOM 3575 C C . LEU B 1 202 ? -16.062 21.297 0.086 1 81.25 202 LEU B C 1
ATOM 3577 O O . LEU B 1 202 ? -15.766 20.516 0.986 1 81.25 202 LEU B O 1
ATOM 3581 N N . ASP B 1 203 ? -16.734 20.906 -1.004 1 80.69 203 ASP B N 1
ATOM 3582 C CA . ASP B 1 203 ? -17.109 19.516 -1.22 1 80.69 203 ASP B CA 1
ATOM 3583 C C . ASP B 1 203 ? -15.961 18.719 -1.832 1 80.69 203 ASP B C 1
ATOM 3585 O O . ASP B 1 203 ? -15.633 18.891 -3.01 1 80.69 203 ASP B O 1
ATOM 3589 N N . ALA B 1 204 ? -15.383 17.922 -0.982 1 75.5 204 ALA B N 1
ATOM 3590 C CA . ALA B 1 204 ? -14.242 17.125 -1.421 1 75.5 204 ALA B CA 1
ATOM 3591 C C . ALA B 1 204 ? -14.625 15.648 -1.537 1 75.5 204 ALA B C 1
ATOM 3593 O O . ALA B 1 204 ? -13.766 14.766 -1.414 1 75.5 204 ALA B O 1
ATOM 3594 N N . THR B 1 205 ? -15.867 15.391 -1.634 1 70.19 205 THR B N 1
ATOM 3595 C CA . THR B 1 205 ? -16.328 14.008 -1.707 1 70.19 205 THR B CA 1
ATOM 3596 C C . THR B 1 205 ? -16.062 13.422 -3.094 1 70.19 205 THR B C 1
ATOM 3598 O O . THR B 1 205 ? -16.047 12.203 -3.264 1 70.19 205 THR B O 1
ATOM 3601 N N . ASP B 1 206 ? -15.727 14.367 -3.975 1 61.78 206 ASP B N 1
ATOM 3602 C CA . ASP B 1 206 ? -15.484 13.875 -5.324 1 61.78 206 ASP B CA 1
ATOM 3603 C C . ASP B 1 206 ? -14.023 13.477 -5.512 1 61.78 206 ASP B C 1
ATOM 3605 O O . ASP B 1 206 ? -13.148 13.945 -4.777 1 61.78 206 ASP B O 1
ATOM 3609 N N . THR B 1 207 ? -13.641 12.445 -6.273 1 56.94 207 THR B N 1
ATOM 3610 C CA . THR B 1 207 ? -12.359 11.781 -6.457 1 56.94 207 THR B CA 1
ATOM 3611 C C . THR B 1 207 ? -11.43 12.625 -7.32 1 56.94 207 THR B C 1
ATOM 3613 O O . THR B 1 207 ? -10.242 12.312 -7.449 1 56.94 207 THR B O 1
ATOM 3616 N N . GLU B 1 208 ? -11.859 13.586 -7.902 1 54.72 208 GLU B N 1
ATOM 3617 C CA . GLU B 1 208 ? -11.055 14.25 -8.93 1 54.72 208 GLU B CA 1
ATOM 3618 C C . GLU B 1 208 ? -10.102 15.266 -8.312 1 54.72 208 GLU B C 1
ATOM 3620 O O . GLU B 1 208 ? -9.227 15.797 -8.992 1 54.72 208 GLU B O 1
ATOM 3625 N N . GLN B 1 209 ? -10.062 15.492 -7.113 1 61.12 209 GLN B N 1
ATOM 3626 C CA . GLN B 1 209 ? -9.141 16.312 -6.332 1 61.12 209 GLN B CA 1
ATOM 3627 C C . GLN B 1 209 ? -9.164 17.766 -6.812 1 61.12 209 GLN B C 1
ATOM 3629 O O . GLN B 1 209 ? -8.195 18.5 -6.613 1 61.12 209 GLN B O 1
ATOM 3634 N N . VAL B 1 210 ? -10.234 18.125 -7.531 1 62.69 210 VAL B N 1
ATOM 3635 C CA . VAL B 1 210 ? -10.398 19.516 -7.941 1 62.69 210 VAL B CA 1
ATOM 3636 C C . VAL B 1 210 ? -10.523 20.406 -6.707 1 62.69 210 VAL B C 1
ATOM 3638 O O . VAL B 1 210 ? -10.047 21.531 -6.703 1 62.69 210 VAL B O 1
ATOM 3641 N N . TRP B 1 211 ? -11.062 19.828 -5.77 1 68.06 211 TRP B N 1
ATOM 3642 C CA . TRP B 1 211 ? -11.297 20.578 -4.543 1 68.06 211 TRP B CA 1
ATOM 3643 C C . TRP B 1 211 ? -9.977 21.047 -3.928 1 68.06 211 TRP B C 1
ATOM 3645 O O . TRP B 1 211 ? -9.93 22.062 -3.23 1 68.06 211 TRP B O 1
ATOM 3655 N N . TRP B 1 212 ? -9.016 20.391 -4.32 1 71.06 212 TRP B N 1
ATOM 3656 C CA . TRP B 1 212 ? -7.723 20.703 -3.709 1 71.06 212 TRP B CA 1
ATOM 3657 C C . TRP B 1 212 ? -7.23 22.078 -4.125 1 71.06 212 TRP B C 1
ATOM 3659 O O . TRP B 1 212 ? -6.773 22.859 -3.287 1 71.06 212 TRP B O 1
ATOM 3669 N N . ASN B 1 213 ? -7.41 22.297 -5.355 1 68.44 213 ASN B N 1
ATOM 3670 C CA . ASN B 1 213 ? -6.996 23.609 -5.852 1 68.44 213 ASN B CA 1
ATOM 3671 C C . ASN B 1 213 ? -7.824 24.734 -5.234 1 68.44 213 ASN B C 1
ATOM 3673 O O . ASN B 1 213 ? -7.301 25.812 -4.945 1 68.44 213 ASN B O 1
ATOM 3677 N N . ARG B 1 214 ? -9.047 24.469 -5.066 1 73.25 214 ARG B N 1
ATOM 3678 C CA . ARG B 1 214 ? -9.922 25.453 -4.445 1 73.25 214 ARG B CA 1
ATOM 3679 C C . ARG B 1 214 ? -9.523 25.703 -2.996 1 73.25 214 ARG B C 1
ATOM 3681 O O . ARG B 1 214 ? -9.555 26.844 -2.527 1 73.25 214 ARG B O 1
ATOM 3688 N N . LEU B 1 215 ? -9.172 24.672 -2.395 1 77.38 215 LEU B N 1
ATOM 3689 C CA . LEU B 1 215 ? -8.75 24.812 -1.006 1 77.38 215 LEU B CA 1
ATOM 3690 C C . LEU B 1 215 ? -7.469 25.641 -0.91 1 77.38 215 LEU B C 1
ATOM 3692 O O . LEU B 1 215 ? -7.355 26.516 -0.054 1 77.38 215 LEU B O 1
ATOM 3696 N N . LEU B 1 216 ? -6.609 25.328 -1.773 1 73.25 216 LEU B N 1
ATOM 3697 C CA . LEU B 1 216 ? -5.336 26.031 -1.768 1 73.25 216 LEU B CA 1
ATOM 3698 C C . LEU B 1 216 ? -5.551 27.531 -1.992 1 73.25 216 LEU B C 1
ATOM 3700 O O . LEU B 1 216 ? -4.918 28.359 -1.332 1 73.25 216 LEU B O 1
ATOM 3704 N N . LYS B 1 217 ? -6.441 27.812 -2.822 1 72.94 217 LYS B N 1
ATOM 3705 C CA . LYS B 1 217 ? -6.754 29.203 -3.113 1 72.94 217 LYS B CA 1
ATOM 3706 C C . LYS B 1 217 ? -7.387 29.891 -1.906 1 72.94 217 LYS B C 1
ATOM 3708 O O . LYS B 1 217 ? -7.066 31.031 -1.594 1 72.94 217 LYS B O 1
ATOM 3713 N N . THR B 1 218 ? -8.242 29.203 -1.324 1 75 218 THR B N 1
ATOM 3714 C CA . THR B 1 218 ? -8.977 29.75 -0.189 1 75 218 THR B CA 1
ATOM 3715 C C . THR B 1 218 ? -8.039 30 0.989 1 75 218 THR B C 1
ATOM 3717 O O . THR B 1 218 ? -8.133 31.031 1.655 1 75 218 THR B O 1
ATOM 3720 N N . VAL B 1 219 ? -7.164 29.094 1.212 1 77.94 219 VAL B N 1
ATOM 3721 C CA . VAL B 1 219 ? -6.258 29.172 2.352 1 77.94 219 VAL B CA 1
ATOM 3722 C C . VAL B 1 219 ? -5.254 30.312 2.131 1 77.94 219 VAL B C 1
ATOM 3724 O O . VAL B 1 219 ? -4.844 30.969 3.084 1 77.94 219 VAL B O 1
ATOM 3727 N N . ASN B 1 220 ? -5.008 30.531 0.9 1 72.81 220 ASN B N 1
ATOM 3728 C CA . ASN B 1 220 ? -4.004 31.547 0.58 1 72.81 220 ASN B CA 1
ATOM 3729 C C . ASN B 1 220 ? -4.629 32.938 0.426 1 72.81 220 ASN B C 1
ATOM 3731 O O . ASN B 1 220 ? -3.918 33.938 0.28 1 72.81 220 ASN B O 1
ATOM 3735 N N . SER B 1 221 ? -5.898 32.969 0.435 1 70.62 221 SER B N 1
ATOM 3736 C CA . SER B 1 221 ? -6.57 34.25 0.329 1 70.62 221 SER B CA 1
ATOM 3737 C C . SER B 1 221 ? -6.496 35.031 1.643 1 70.62 221 SER B C 1
ATOM 3739 O O . SER B 1 221 ? -6.512 34.438 2.721 1 70.62 221 SER B O 1
ATOM 3741 N N . PRO B 1 222 ? -6.223 36.375 1.492 1 63.19 222 PRO B N 1
ATOM 3742 C CA . PRO B 1 222 ? -6.191 37.156 2.723 1 63.19 222 PRO B CA 1
ATOM 3743 C C . PRO B 1 222 ? -7.473 37.031 3.541 1 63.19 222 PRO B C 1
ATOM 3745 O O . PRO B 1 222 ? -8.555 36.844 2.977 1 63.19 222 PRO B O 1
ATOM 3748 N N . SER B 1 223 ? -7.43 36.688 4.836 1 60.25 223 SER B N 1
ATOM 3749 C CA . SER B 1 223 ? -8.555 36.531 5.75 1 60.25 223 SER B CA 1
ATOM 3750 C C . SER B 1 223 ? -9.547 37.656 5.621 1 60.25 223 SER B C 1
ATOM 3752 O O . SER B 1 223 ? -10.727 37.5 5.926 1 60.25 223 SER B O 1
ATOM 3754 N N . LYS B 1 224 ? -9.234 38.906 5.34 1 53.88 224 LYS B N 1
ATOM 3755 C CA . LYS B 1 224 ? -10.133 40.062 5.316 1 53.88 224 LYS B CA 1
ATOM 3756 C C . LYS B 1 224 ? -11.203 39.906 4.242 1 53.88 224 LYS B C 1
ATOM 3758 O O . LYS B 1 224 ? -12.242 40.562 4.293 1 53.88 224 LYS B O 1
ATOM 3763 N N . GLU B 1 225 ? -10.953 39.25 3.227 1 43.72 225 GLU B N 1
ATOM 3764 C CA . GLU B 1 225 ? -11.922 39.281 2.139 1 43.72 225 GLU B CA 1
ATOM 3765 C C . GLU B 1 225 ? -13.109 38.375 2.428 1 43.72 225 GLU B C 1
ATOM 3767 O O . GLU B 1 225 ? -14.109 38.406 1.702 1 43.72 225 GLU B O 1
ATOM 3772 N N . PHE B 1 226 ? -13.109 37.562 3.25 1 38.69 226 PHE B N 1
ATOM 3773 C CA . PHE B 1 226 ? -14.266 36.688 3.494 1 38.69 226 PHE B CA 1
ATOM 3774 C C . PHE B 1 226 ? -15.211 37.344 4.508 1 38.69 226 PHE B C 1
ATOM 3776 O O . PHE B 1 226 ? -16.078 36.656 5.062 1 38.69 226 PHE B O 1
ATOM 3783 N N . SER B 1 227 ? -14.898 38.469 4.918 1 32.28 227 SER B N 1
ATOM 3784 C CA . SER B 1 227 ? -15.938 39.188 5.637 1 32.28 227 SER B CA 1
ATOM 3785 C C . SER B 1 227 ? -17.188 39.375 4.781 1 32.28 227 SER B C 1
ATOM 3787 O O . SER B 1 227 ? -17.125 39.875 3.664 1 32.28 227 SER B O 1
ATOM 3789 N N . ASN B 1 228 ? -18.188 38.625 5.02 1 26.36 228 ASN B N 1
ATOM 3790 C CA . ASN B 1 228 ? -19.453 39.156 4.566 1 26.36 228 ASN B CA 1
ATOM 3791 C C . ASN B 1 228 ? -19.688 40.594 5.082 1 26.36 228 ASN B C 1
ATOM 3793 O O . ASN B 1 228 ? -19.391 40.875 6.246 1 26.36 228 ASN B O 1
#

Solvent-accessible surface area (backbone atoms only — not comparable to full-atom values): 26604 Å² total; per-residue (Å²): 138,87,85,74,85,80,87,81,74,61,82,66,55,69,81,64,78,58,86,29,36,31,36,74,49,70,44,62,90,46,64,62,56,47,53,52,52,50,55,51,50,49,54,43,43,71,75,68,43,41,65,59,41,71,90,79,64,53,53,87,90,46,54,73,66,55,38,48,52,49,48,60,68,41,24,64,30,37,36,37,42,42,34,72,45,22,60,63,33,67,66,47,48,50,48,51,51,51,48,53,56,52,47,33,52,50,21,51,52,46,50,49,38,65,33,91,69,71,38,89,76,81,41,66,90,66,54,44,51,84,91,49,53,70,65,56,37,48,43,52,46,58,72,73,36,59,58,44,77,41,71,38,31,57,64,42,62,72,71,49,38,67,62,52,52,51,44,50,51,52,46,35,69,71,55,59,61,84,56,55,43,76,42,41,32,30,54,37,90,57,85,75,52,77,94,48,64,86,51,82,59,45,72,39,61,58,87,78,56,61,45,51,59,55,48,54,52,57,70,65,41,70,73,74,71,72,63,124,137,87,72,77,80,85,85,78,85,72,77,69,54,72,78,58,80,57,82,29,36,32,36,73,49,70,44,61,90,48,65,72,56,48,51,52,52,50,54,53,50,49,55,44,42,71,73,68,44,41,65,60,40,72,91,79,65,54,54,85,91,46,54,72,68,55,40,48,54,50,48,59,69,41,27,52,31,36,35,37,43,44,36,73,44,21,59,64,34,68,67,47,47,50,46,51,52,51,48,52,55,52,48,35,52,49,22,51,52,46,50,48,39,65,33,91,67,71,39,87,77,82,40,69,88,67,58,45,53,84,91,50,53,71,66,57,38,49,43,52,47,58,74,72,36,59,58,43,77,42,72,38,32,57,66,43,61,73,69,50,37,66,62,52,54,51,46,50,51,50,46,34,71,69,57,60,60,83,56,56,44,75,42,40,30,31,53,36,90,59,84,75,53,76,93,50,64,86,51,80,60,46,72,42,62,58,88,78,55,61,46,50,59,54,46,53,51,58,71,66,41,69,74,76,71,70,62,126

Nearest PDB structures (foldseek):
  4w8g-assembly1_A  TM=5.684E-01  e=5.985E-06  Hydra vulgaris
  2j67-assembly1_B  TM=6.576E-01  e=4.899E-04  Homo sapiens
  5uzb-assembly1_B  TM=7.312E-01  e=1.274E-02  Homo sapiens
  7jlx-assembly1_D  TM=4.876E-01  e=7.036E-04  Nicotiana benthamiana
  7fch-assembly2_D  TM=7.778E-01  e=7.331E-02  Homo sapiens

Secondary structure (DSSP, 8-state):
------------S-SS--S-SEEEEE---SHHHHHHHHHHHHHHHHTTPPBP-HHHH--TTS-HHHHHHHHHHH-SEEEEEE-TTGGG-HHHHHHHHHHHHHHHHHHHHHHHHTSSS------HHHHPPTTS-HHHHHHHHHHT-SEEEEEE-HHHHHHTHHHHHHHHHHHHHHS-TTT-EEEEEESS--PPPGGGTTSPPEE--STT-HHHHHHHHHHHS-GGGG--/------------S--S--S-SEEEEE---SHHHHHHHHHHHHHHHHTTPPBP-HHHH--TTS-HHHHHHHHHHH-SEEEEEE-TTGGG-HHHHHHHHHHHHHHHHHHHHHHHHTSSS------HHHHPPTTS-HHHHHHHHHHT-SEEEEEE-HHHHHHTHHHHHHHHHHHHHHS-TTT-EEEEEESS--PPPGGGTTSPPEE--STT-HHHHHHHHHHHS-GGGG--

Sequence (456 aa):
MDKERESEDVCLLPRRRRQHHVLISHHSTLRKDVEFVLSLREVIQQDGFKIFSPQEDYDDQLTLQQNFERAVDSCCKTIVVMSHGYLSSKGCRKELDILYKRLHKRDQVHSLESSDPKVECAYHERDFEYGRSIVENIKYCVENSDKVVIVLTKEFLKSEWTRYETEIAQYRSIWNPNELVIIPVMLTPCDIPERLANITYLDATDTEQVWWNRLLKTVNSPSKEFSNMDKERESEDVCLLPRRRRQHHVLISHHSTLRKDVEFVLSLREVIQQDGFKIFSPQEDYDDQLTLQQNFERAVDSCCKTIVVMSHGYLSSKGCRKELDILYKRLHKRDQVHSLESSDPKVECAYHERDFEYGRSIVENIKYCVENSDKVVIVLTKEFLKSEWTRYETEIAQYRSIWNPNELVIIPVMLTPCDIPERLANITYLDATDTEQVWWNRLLKTVNSPSKEFSN